Protein AF-A0A8K0UL29-F1 (afdb_monomer_lite)

Radius of gyration: 37.59 Å; chains: 1; bounding box: 96×76×133 Å

Foldseek 3Di:
DDDDDDDDDDDDDDDDDDDDDDDDDDDDDDDDDDDDDDDDDDDDDDVPVVVLVVLLLVLLQVLLVVLLVVLVVLLVVLLVLLVVLLVVLVVVLVVLVVVLVVLVVLVPPPVVVVVVVVVVVVVVVVVCVVVVHPDDPPDDPPPPDDRDVLSVLLNVLSVVLSVLSVVLSVLSVVLNVLSVVLSDDDDDRSLLSLLSNLVSVCVCVVVVSVVSSLCSVVSNVVSVVSNLVSVLSVCVVVPVVVSVVSVVVVVVVVVVVVCLVCVCVVDVPRPSPRVCVVCVVPCVPPPPPDPVPPVVPPPPDDPDDPDPCPSVNSSVDPPCSLVSLLVSCLVPVDLVSLLSVLSNLSPDQLVSLLVSLQSNLCSNLVHHDPDPVRCPVSLVSDDPSNSVSSVVSNCVSVVVVVVVVVVVVVD

Sequence (411 aa):
MNRLTDEEKVHIEYPISDEPTRKETADTDHSFPTSSTSAHNTHGHTNTSEDETFGASDGWAKMSSYLREYDEMRVRDTKEDIDTLLTFAGLFSAVLTAFVLVSYTSFQPDNSTLSVQLLYQISMQLGAMSSNETQQLLLPDLPVYDPPASAFRINGIWFASLTCSLVTASLGMLVKQWLRQYMAGEMISPKERCRVRHFRNQGIVRWRVFEVAAFLPMLLQIALILFFIGMLDFLRLADETMCWILSGIVAVYLLFFVTTMVSPLFSAQSPFKTPLFRSLPAVSRRLMGKIARSLYRHLLHVPHHEAPIEEAELRKRNDWDVEMIVAADATFMDPQFFDNIQLCMRDFDGARRVTCIHQLIEHRVGATLPSLHTAEFAFWRLSWTERRAAVSTLIDAIHTPLVAAIEGRRR

Organism: NCBI:txid1940300

pLDDT: mean 71.34, std 20.81, range [23.94, 97.94]

InterPro domains:
  IPR045338 Domain of unknown function DUF6535 [PF20153] (60-235)

Secondary structure (DSSP, 8-state):
----------------------------------------------THHHHHHHHHHHHHHHHHHHHHHHHHHHHHHHHHHHHHHHHHHHHHHHHHHHHHHHHHHTTS--HHHHHHHHHHHHHHHHHHHHTT----------------HHHHHHHHHHHHHHHHHHHHHHHHHHHHHHHHHHH---SS-HHHHHHHHHHHHHHHHHTTHHHHHHHHHHHHHHHHHHHHHHHHHHHHHH-HHHHHHHHHHHHHHHHHHHHHHHHHHH-TT-S---HHHHHHHHHTTTHHHHHHHHHHHHTT----------HHHHTT--SSHHHHHHHHHHHH--HHHHHHHHHHGGGS-HHHHHHHHHHHHHHHHTS--S-GGG-HHHHTTS-HHHHHHHHHHHHHHHHHHHHHHHHTT--

Structure (mmCIF, N/CA/C/O backbone):
data_AF-A0A8K0UL29-F1
#
_entry.id   AF-A0A8K0UL29-F1
#
loop_
_atom_site.group_PDB
_atom_site.id
_atom_site.type_symbol
_atom_site.label_atom_id
_atom_site.label_alt_id
_atom_site.label_comp_id
_atom_site.label_asym_id
_atom_site.label_entity_id
_atom_site.label_seq_id
_atom_site.pdbx_PDB_ins_code
_atom_site.Cartn_x
_atom_site.Cartn_y
_atom_site.Cartn_z
_atom_site.occupancy
_atom_site.B_iso_or_equiv
_atom_site.auth_seq_id
_atom_site.auth_comp_id
_atom_site.auth_asym_id
_atom_site.auth_atom_id
_atom_site.pdbx_PDB_model_num
ATOM 1 N N . MET A 1 1 ? -58.033 14.007 -24.531 1.00 38.09 1 MET A N 1
ATOM 2 C CA . MET A 1 1 ? -57.043 14.727 -23.695 1.00 38.09 1 MET A CA 1
ATOM 3 C C . MET A 1 1 ? -55.686 14.375 -24.287 1.00 38.09 1 MET A C 1
ATOM 5 O O . MET A 1 1 ? -55.303 13.229 -24.139 1.00 38.09 1 MET A O 1
ATOM 9 N N . ASN A 1 2 ? -55.054 15.153 -25.174 1.00 30.61 2 ASN A N 1
ATOM 10 C CA . ASN A 1 2 ? -55.028 16.607 -25.453 1.00 30.61 2 ASN A CA 1
ATOM 11 C C . ASN A 1 2 ? -54.179 17.450 -24.476 1.00 30.61 2 ASN A C 1
ATOM 13 O O . ASN A 1 2 ? -54.469 17.439 -23.283 1.00 30.61 2 ASN A O 1
ATOM 17 N N . ARG A 1 3 ? -53.280 18.269 -25.068 1.00 29.08 3 ARG A N 1
ATOM 18 C CA . ARG A 1 3 ? -52.185 19.118 -24.516 1.00 29.08 3 ARG A CA 1
ATOM 19 C C . ARG A 1 3 ? -50.856 18.357 -24.312 1.00 29.08 3 ARG A C 1
ATOM 21 O O . ARG A 1 3 ? -50.898 17.262 -23.768 1.00 29.08 3 ARG A O 1
ATOM 28 N N . LEU A 1 4 ? -49.728 18.743 -24.942 1.00 35.97 4 LEU A N 1
ATOM 29 C CA . LEU A 1 4 ? -48.983 20.037 -24.984 1.00 35.97 4 LEU A CA 1
ATOM 30 C C . LEU A 1 4 ? -48.284 20.306 -23.634 1.00 35.97 4 LEU A C 1
ATOM 32 O O . LEU A 1 4 ? -48.921 20.099 -22.605 1.00 35.97 4 LEU A O 1
ATOM 36 N N . THR A 1 5 ? -47.015 20.728 -23.574 1.00 35.38 5 THR A N 1
ATOM 37 C CA . THR A 1 5 ? -46.289 21.653 -24.481 1.00 35.38 5 THR A CA 1
ATOM 38 C C . THR A 1 5 ? -44.900 21.189 -24.958 1.00 35.38 5 THR A C 1
ATOM 40 O O . THR A 1 5 ? -44.326 20.236 -24.437 1.00 35.38 5 THR A O 1
ATOM 43 N N . ASP A 1 6 ? -44.410 21.905 -25.972 1.00 31.03 6 ASP A N 1
ATOM 44 C CA . ASP A 1 6 ? -43.118 22.634 -26.085 1.00 31.03 6 ASP A CA 1
ATOM 45 C C . ASP A 1 6 ? -42.201 22.636 -24.831 1.00 31.03 6 ASP A C 1
ATOM 47 O O . ASP A 1 6 ? -42.684 22.533 -23.702 1.00 31.03 6 ASP A O 1
ATOM 51 N N . GLU A 1 7 ? -40.875 22.800 -24.921 1.00 30.95 7 GLU A N 1
ATOM 52 C CA . GLU A 1 7 ? -39.992 23.297 -26.011 1.00 30.95 7 GLU A CA 1
ATOM 53 C C . GLU A 1 7 ? -38.711 22.388 -26.068 1.00 30.95 7 GLU A C 1
ATOM 55 O O . GLU A 1 7 ? -38.750 21.297 -25.502 1.00 30.95 7 GLU A O 1
ATOM 60 N N . GLU A 1 8 ? -37.551 22.604 -26.711 1.00 31.36 8 GLU A N 1
ATOM 61 C CA . GLU A 1 8 ? -36.873 23.726 -27.400 1.00 31.36 8 GLU A CA 1
ATOM 62 C C . GLU A 1 8 ? -35.890 23.161 -28.481 1.00 31.36 8 GLU A C 1
ATOM 64 O O . GLU A 1 8 ? -36.014 21.992 -28.862 1.00 31.36 8 GLU A O 1
ATOM 69 N N . LYS A 1 9 ? -34.919 23.935 -29.014 1.00 31.91 9 LYS A N 1
ATOM 70 C CA . LYS A 1 9 ? -33.909 23.472 -29.994 1.00 31.91 9 LYS A CA 1
ATOM 71 C C . LYS A 1 9 ? -32.622 24.339 -30.015 1.00 31.91 9 LYS A C 1
ATOM 73 O O . LYS A 1 9 ? -32.481 25.232 -30.851 1.00 31.91 9 LYS A O 1
ATOM 78 N N . VAL A 1 10 ? -31.625 23.999 -29.191 1.00 31.34 10 VAL A N 1
ATOM 79 C CA . VAL A 1 10 ? -30.348 24.740 -29.119 1.00 31.34 10 VAL A CA 1
ATOM 80 C C . VAL A 1 10 ? -29.411 24.411 -30.293 1.00 31.34 10 VAL A C 1
ATOM 82 O O . VAL A 1 10 ? -28.854 23.316 -30.381 1.00 31.34 10 VAL A O 1
ATOM 85 N N . HIS A 1 11 ? -29.182 25.392 -31.170 1.00 26.42 11 HIS A N 1
ATOM 86 C CA . HIS A 1 11 ? -27.995 25.447 -32.031 1.00 26.42 11 HIS A CA 1
ATOM 87 C C . HIS A 1 11 ? -26.778 25.911 -31.214 1.00 26.42 11 HIS A C 1
ATOM 89 O O . HIS A 1 11 ? -26.900 26.815 -30.391 1.00 26.42 11 HIS A O 1
ATOM 95 N N . ILE A 1 12 ? -25.592 25.365 -31.500 1.00 30.22 12 ILE A N 1
ATOM 96 C CA . ILE A 1 12 ? -24.313 25.996 -31.143 1.00 30.22 12 ILE A CA 1
ATOM 97 C C . ILE A 1 12 ? -23.518 26.199 -32.433 1.00 30.22 12 ILE A C 1
ATOM 99 O O . ILE A 1 12 ? -23.445 25.312 -33.285 1.00 30.22 12 ILE A O 1
ATOM 103 N N . GLU A 1 13 ? -22.983 27.403 -32.583 1.00 27.45 13 GLU A N 1
ATOM 104 C CA . GLU A 1 13 ? -22.416 27.952 -33.809 1.00 27.45 13 GLU A CA 1
ATOM 105 C C . GLU A 1 13 ? -20.901 28.149 -33.640 1.00 27.45 13 GLU A C 1
ATOM 107 O O . GLU A 1 13 ? -20.446 28.615 -32.595 1.00 27.45 13 GLU A O 1
ATOM 112 N N . TYR A 1 14 ? -20.115 27.775 -34.653 1.00 29.20 14 TYR A N 1
ATOM 113 C CA . TYR A 1 14 ? -18.656 27.934 -34.660 1.00 29.20 14 TYR A CA 1
ATOM 114 C C . TYR A 1 14 ? -18.252 29.108 -35.567 1.00 29.20 14 TYR A C 1
ATOM 116 O O . TYR A 1 14 ? -18.298 28.953 -36.790 1.00 29.20 14 TYR A O 1
ATOM 124 N N . PRO A 1 15 ? -17.799 30.250 -35.020 1.00 30.61 15 PRO A N 1
ATOM 125 C CA . PRO A 1 15 ? -17.112 31.272 -35.800 1.00 30.61 15 PRO A CA 1
ATOM 126 C C . PRO A 1 15 ? -15.627 30.915 -35.977 1.00 30.61 15 PRO A C 1
ATOM 128 O O . PRO A 1 15 ? -14.959 30.464 -35.045 1.00 30.61 15 PRO A O 1
ATOM 131 N N . ILE A 1 16 ? -15.099 31.145 -37.180 1.00 28.84 16 ILE A N 1
ATOM 132 C CA . ILE A 1 16 ? -13.684 30.972 -37.534 1.00 28.84 16 ILE A CA 1
ATOM 133 C C . ILE A 1 16 ? -13.072 32.358 -37.772 1.00 28.84 16 ILE A C 1
ATOM 135 O O . ILE A 1 16 ? -13.644 33.128 -38.530 1.00 28.84 16 ILE A O 1
ATOM 139 N N . SER A 1 17 ? -11.915 32.605 -37.141 1.00 29.39 17 SER A N 1
ATOM 140 C CA . SER A 1 17 ? -10.912 33.666 -37.386 1.00 29.39 17 SER A CA 1
ATOM 141 C C . SER A 1 17 ? -11.361 35.111 -37.657 1.00 29.39 17 SER A C 1
ATOM 143 O O . SER A 1 17 ? -12.030 35.382 -38.644 1.00 29.39 17 SER A O 1
ATOM 145 N N . ASP A 1 18 ? -10.745 36.053 -36.941 1.00 27.36 18 ASP A N 1
ATOM 146 C CA . ASP A 1 18 ? -10.295 37.308 -37.555 1.00 27.36 18 ASP A CA 1
ATOM 147 C C . ASP A 1 18 ? -9.015 37.813 -36.865 1.00 27.36 18 ASP A C 1
ATOM 149 O O . ASP A 1 18 ? -8.908 37.813 -35.638 1.00 27.36 18 ASP A O 1
ATOM 153 N N . GLU A 1 19 ? -8.046 38.252 -37.667 1.00 29.47 19 GLU A N 1
ATOM 154 C CA . GLU A 1 19 ? -6.902 39.079 -37.263 1.00 29.47 19 GLU A CA 1
ATOM 155 C C . GLU A 1 19 ? -6.972 40.339 -38.133 1.00 29.47 19 GLU A C 1
ATOM 157 O O . GLU A 1 19 ? -7.224 40.217 -39.335 1.00 29.47 19 GLU A O 1
ATOM 162 N N . PRO A 1 20 ? -6.791 41.554 -37.581 1.00 35.69 20 PRO A N 1
ATOM 163 C CA . PRO A 1 20 ? -5.548 42.248 -37.946 1.00 35.69 20 PRO A CA 1
ATOM 164 C C . PRO A 1 20 ? -5.034 43.296 -36.933 1.00 35.69 20 PRO A C 1
ATOM 166 O O . PRO A 1 20 ? -5.792 43.887 -36.163 1.00 35.69 20 PRO A O 1
ATOM 169 N N . THR A 1 21 ? -3.765 43.689 -37.111 1.00 26.48 21 THR A N 1
ATOM 170 C CA . THR A 1 21 ? -3.303 45.101 -37.285 1.00 26.48 21 THR A CA 1
ATOM 171 C C . THR A 1 21 ? -2.043 45.472 -36.482 1.00 26.48 21 THR A C 1
ATOM 173 O O . THR A 1 21 ? -2.100 46.045 -35.396 1.00 26.48 21 THR A O 1
ATOM 176 N N . ARG A 1 22 ? -0.885 45.246 -37.118 1.00 23.94 22 ARG A N 1
ATOM 177 C CA . ARG A 1 22 ? 0.170 46.250 -37.399 1.00 23.94 22 ARG A CA 1
ATOM 178 C C . ARG A 1 22 ? 0.306 47.443 -36.428 1.00 23.94 22 ARG A C 1
ATOM 180 O O . ARG A 1 22 ? -0.516 48.357 -36.423 1.00 23.94 22 ARG A O 1
ATOM 187 N N . LYS A 1 23 ? 1.481 47.554 -35.797 1.00 27.70 23 LYS A N 1
ATOM 188 C CA . LYS A 1 23 ? 2.099 48.846 -35.441 1.00 27.70 23 LYS A CA 1
ATOM 189 C C . LYS A 1 23 ? 3.534 48.901 -35.956 1.00 27.70 23 LYS A C 1
ATOM 191 O O . LYS A 1 23 ? 4.236 47.897 -35.936 1.00 27.70 23 LYS A O 1
ATOM 196 N N . GLU A 1 24 ? 3.937 50.074 -36.424 1.00 25.44 24 GLU A N 1
ATOM 197 C CA . GLU A 1 24 ? 5.253 50.352 -37.002 1.00 25.44 24 GLU A CA 1
ATOM 198 C C . GLU A 1 24 ? 6.103 51.153 -36.013 1.00 25.44 24 GLU A C 1
ATOM 200 O O . GLU A 1 24 ? 5.600 52.109 -35.422 1.00 25.44 24 GLU A O 1
ATOM 205 N N . THR A 1 25 ? 7.393 50.828 -35.895 1.00 29.38 25 THR A N 1
ATOM 206 C CA . THR A 1 25 ? 8.417 51.737 -35.349 1.00 29.38 25 THR A CA 1
ATOM 207 C C . THR A 1 25 ? 9.773 51.485 -36.013 1.00 29.38 25 THR A C 1
ATOM 209 O O . THR A 1 25 ? 10.379 50.446 -35.778 1.00 29.38 25 THR A O 1
ATOM 212 N N . ALA A 1 26 ? 10.180 52.463 -36.827 1.00 28.55 26 ALA A N 1
ATOM 213 C CA . ALA A 1 26 ? 11.513 52.833 -37.324 1.00 28.55 26 ALA A CA 1
ATOM 214 C C . ALA A 1 26 ? 12.732 51.893 -37.133 1.00 28.55 26 ALA A C 1
ATOM 216 O O . ALA A 1 26 ? 13.138 51.579 -36.018 1.00 28.55 26 ALA A O 1
ATOM 217 N N . ASP A 1 27 ? 13.378 51.607 -38.266 1.00 26.38 27 ASP A N 1
ATOM 218 C CA . ASP A 1 27 ? 14.803 51.810 -38.580 1.00 26.38 27 ASP A CA 1
ATOM 219 C C . ASP A 1 27 ? 15.886 51.625 -37.496 1.00 26.38 27 ASP A C 1
ATOM 221 O O . ASP A 1 27 ? 16.014 52.397 -36.547 1.00 26.38 27 ASP A O 1
ATOM 225 N N . THR A 1 28 ? 16.863 50.769 -37.812 1.00 30.16 28 THR A N 1
ATOM 226 C CA . THR A 1 28 ? 18.250 51.231 -38.031 1.00 30.16 28 THR A CA 1
ATOM 227 C C . THR A 1 28 ? 18.911 50.333 -39.086 1.00 30.16 28 THR A C 1
ATOM 229 O O . THR A 1 28 ? 18.806 49.110 -39.011 1.00 30.16 28 THR A O 1
ATOM 232 N N . ASP A 1 29 ? 19.579 50.932 -40.074 1.00 25.14 29 ASP A N 1
ATOM 233 C CA . ASP A 1 29 ? 20.336 50.225 -41.117 1.00 25.14 29 ASP A CA 1
ATOM 234 C C . ASP A 1 29 ? 21.502 49.386 -40.568 1.00 25.14 29 ASP A C 1
ATOM 236 O O . ASP A 1 29 ? 22.160 49.802 -39.619 1.00 25.14 29 ASP A O 1
ATOM 240 N N . HIS A 1 30 ? 21.854 48.295 -41.269 1.00 30.27 30 HIS A N 1
ATOM 241 C CA . HIS A 1 30 ? 23.261 47.969 -41.572 1.00 30.27 30 HIS A CA 1
ATOM 242 C C . HIS A 1 30 ? 23.426 46.942 -42.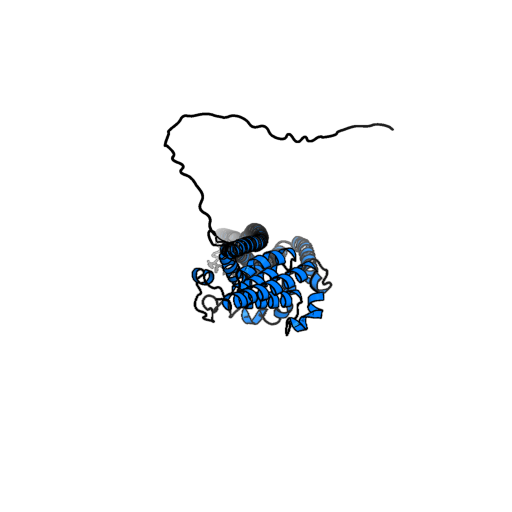717 1.00 30.27 30 HIS A C 1
ATOM 244 O O . HIS A 1 30 ? 23.607 45.746 -42.513 1.00 30.27 30 HIS A O 1
ATOM 250 N N . SER A 1 31 ? 23.425 47.464 -43.948 1.00 27.19 31 SER A N 1
ATOM 251 C CA . SER A 1 31 ? 24.350 47.103 -45.044 1.00 27.19 31 SER A CA 1
ATOM 252 C C . SER A 1 31 ? 24.784 45.630 -45.251 1.00 27.19 31 SER A C 1
ATOM 254 O O . SER A 1 31 ? 25.765 45.157 -44.678 1.00 27.19 31 SER A O 1
ATOM 256 N N . PHE A 1 32 ? 24.139 45.002 -46.243 1.00 25.30 32 PHE A N 1
ATOM 257 C CA . PHE A 1 32 ? 24.670 44.055 -47.248 1.00 25.30 32 PHE A CA 1
ATOM 258 C C . PHE A 1 32 ? 26.194 44.151 -47.559 1.00 25.30 32 PHE A C 1
ATOM 260 O O . PHE A 1 32 ? 26.755 45.247 -47.505 1.00 25.30 32 PHE A O 1
ATOM 267 N N . PRO A 1 33 ? 26.861 43.042 -47.976 1.00 31.39 33 PRO A N 1
ATOM 268 C CA . PRO A 1 33 ? 26.770 42.616 -49.384 1.00 31.39 33 PRO A CA 1
ATOM 269 C C . PRO A 1 33 ? 26.619 41.106 -49.653 1.00 31.39 33 PRO A C 1
ATOM 271 O O . PRO A 1 33 ? 27.334 40.260 -49.121 1.00 31.39 33 PRO A O 1
ATOM 274 N N . THR A 1 34 ? 25.763 40.788 -50.625 1.00 30.64 34 THR A N 1
ATOM 275 C CA . THR A 1 34 ? 25.812 39.538 -51.398 1.00 30.64 34 THR A CA 1
ATOM 276 C C . THR A 1 34 ? 26.981 39.544 -52.387 1.00 30.64 34 THR A C 1
ATOM 278 O O . THR A 1 34 ? 27.204 40.545 -53.066 1.00 30.64 34 THR A O 1
ATOM 281 N N . SER A 1 35 ? 27.634 38.399 -52.585 1.00 26.91 35 SER A N 1
ATOM 282 C CA . SER A 1 35 ? 28.403 38.096 -53.804 1.00 26.91 35 SER A CA 1
ATOM 283 C C . SER A 1 35 ? 28.100 36.663 -54.265 1.00 26.91 35 SER A C 1
ATOM 285 O O . SER A 1 35 ? 27.475 35.900 -53.528 1.00 26.91 35 SER A O 1
ATOM 287 N N . SER A 1 36 ? 28.401 36.335 -55.522 1.00 27.72 36 SER A N 1
ATOM 288 C CA . SER A 1 36 ? 27.667 35.311 -56.279 1.00 27.72 36 SER A CA 1
ATOM 289 C C . SER A 1 36 ? 28.553 34.277 -56.988 1.00 27.72 36 SER A C 1
ATOM 291 O O . SER A 1 36 ? 29.761 34.448 -57.112 1.00 27.72 36 SER A O 1
ATOM 293 N N . THR A 1 37 ? 27.881 33.284 -57.587 1.00 26.67 37 THR A N 1
ATOM 294 C CA . THR A 1 37 ? 28.348 32.457 -58.723 1.00 26.67 37 THR A CA 1
ATOM 295 C C . THR A 1 37 ? 29.076 31.145 -58.396 1.00 26.67 37 THR A C 1
ATOM 297 O O . THR A 1 37 ? 30.290 31.084 -58.266 1.00 26.67 37 THR A O 1
ATOM 300 N N . SER A 1 38 ? 28.281 30.068 -58.395 1.00 30.58 38 SER A N 1
ATOM 301 C CA . SER A 1 38 ? 28.526 28.782 -59.079 1.00 30.58 38 SER A CA 1
ATOM 302 C C . SER A 1 38 ? 29.975 28.318 -59.322 1.00 30.58 38 SER A C 1
ATOM 304 O O . SER A 1 38 ? 30.643 28.791 -60.241 1.00 30.58 38 SER A O 1
ATOM 306 N N . ALA A 1 39 ? 30.333 27.195 -58.694 1.00 27.38 39 ALA A N 1
ATOM 307 C CA . ALA A 1 39 ? 31.271 26.219 -59.251 1.00 27.38 39 ALA A CA 1
ATOM 308 C C . ALA A 1 39 ? 30.680 24.800 -59.140 1.00 27.38 39 ALA A C 1
ATOM 310 O O . ALA A 1 39 ? 29.988 24.485 -58.173 1.00 27.38 39 ALA A O 1
ATOM 311 N N . HIS A 1 40 ? 30.948 23.949 -60.135 1.00 32.31 40 HIS A N 1
ATOM 312 C CA . HIS A 1 40 ? 30.578 22.528 -60.118 1.00 32.31 40 HIS A CA 1
ATOM 313 C C . HIS A 1 40 ? 31.198 21.810 -58.911 1.00 32.31 40 HIS A C 1
ATOM 315 O O . HIS A 1 40 ? 32.374 22.019 -58.619 1.00 32.31 40 HIS A O 1
ATOM 321 N N . ASN A 1 41 ? 30.475 20.856 -58.316 1.00 30.89 41 ASN A N 1
ATOM 322 C CA . ASN A 1 41 ? 31.130 19.723 -57.668 1.00 30.89 41 ASN A CA 1
ATOM 323 C C . ASN A 1 41 ? 30.336 18.414 -57.788 1.00 30.89 41 ASN A C 1
ATOM 325 O O . ASN A 1 41 ? 29.120 18.404 -57.971 1.00 30.89 41 ASN A O 1
ATOM 329 N N . THR A 1 42 ? 31.093 17.321 -57.792 1.00 30.08 42 THR A N 1
ATOM 330 C CA . THR A 1 42 ? 30.710 15.954 -58.183 1.00 30.08 42 THR A CA 1
ATOM 331 C C . THR A 1 42 ? 29.8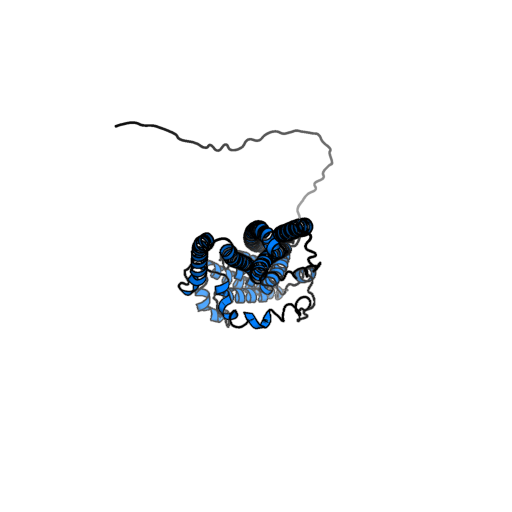67 15.195 -57.146 1.00 30.08 42 THR A C 1
ATOM 333 O O . THR A 1 42 ? 29.736 15.613 -56.001 1.00 30.08 42 THR A O 1
ATOM 336 N N . HIS A 1 43 ? 29.317 14.040 -57.547 1.00 31.94 43 HIS A N 1
ATOM 337 C CA . HIS A 1 43 ? 28.652 13.081 -56.651 1.00 31.94 43 HIS A CA 1
ATOM 338 C C . HIS A 1 43 ? 29.536 12.626 -55.469 1.00 31.94 43 HIS A C 1
ATOM 340 O O . HIS A 1 43 ? 30.732 12.409 -55.661 1.00 31.94 43 HIS A O 1
ATOM 346 N N . GLY A 1 44 ? 28.907 12.265 -54.339 1.00 35.03 44 GLY A N 1
ATOM 347 C CA . GLY A 1 44 ? 29.366 11.116 -53.540 1.00 35.03 44 GLY A CA 1
ATOM 348 C C . GLY A 1 44 ? 29.216 11.190 -52.012 1.00 35.03 44 GLY A C 1
ATOM 349 O O . GLY A 1 44 ? 30.049 11.789 -51.351 1.00 35.03 44 GLY A O 1
ATOM 350 N N . HIS A 1 45 ? 28.245 10.439 -51.473 1.00 39.38 45 HIS A N 1
ATOM 351 C CA . HIS A 1 45 ? 28.228 9.839 -50.121 1.00 39.38 45 HIS A CA 1
ATOM 352 C C . HIS A 1 45 ? 28.534 10.724 -48.882 1.00 39.38 45 HIS A C 1
ATOM 354 O O . HIS A 1 45 ? 29.651 10.696 -48.369 1.00 39.38 45 HIS A O 1
ATOM 360 N N . THR A 1 46 ? 27.495 11.318 -48.273 1.00 37.31 46 THR A N 1
ATOM 361 C CA . THR A 1 46 ? 27.455 11.598 -46.810 1.00 37.31 46 THR A CA 1
ATOM 362 C C . THR A 1 46 ? 26.064 11.447 -46.176 1.00 37.31 46 THR A C 1
ATOM 364 O O . THR A 1 46 ? 25.971 10.923 -45.072 1.00 37.31 46 THR A O 1
ATOM 367 N N . ASN A 1 47 ? 24.984 11.857 -46.854 1.00 42.88 47 ASN A N 1
ATOM 368 C CA . ASN A 1 47 ? 23.654 12.069 -46.247 1.00 42.88 47 ASN A CA 1
ATOM 369 C C . ASN A 1 47 ? 23.081 10.886 -45.431 1.00 42.88 47 ASN A C 1
ATOM 371 O O . ASN A 1 47 ? 22.378 11.106 -44.447 1.00 42.88 47 ASN A O 1
ATOM 375 N N . THR A 1 48 ? 23.383 9.636 -45.799 1.00 49.91 48 THR A N 1
ATOM 376 C CA . THR A 1 48 ? 22.761 8.435 -45.209 1.00 49.91 48 THR A CA 1
ATOM 377 C C . THR A 1 48 ? 22.940 8.322 -43.690 1.00 49.91 48 THR A C 1
ATOM 379 O O . THR A 1 48 ? 22.052 7.818 -43.007 1.00 49.91 48 THR A O 1
ATOM 382 N N . SER A 1 49 ? 24.065 8.792 -43.138 1.00 50.53 49 SER A N 1
ATOM 383 C CA . SER A 1 49 ? 24.324 8.727 -41.690 1.00 50.53 49 SER A CA 1
ATOM 384 C C . SER A 1 49 ? 23.555 9.773 -40.878 1.00 50.53 49 SER A C 1
ATOM 386 O O . SER A 1 49 ? 23.292 9.555 -39.694 1.00 50.53 49 SER A O 1
ATOM 388 N N . GLU A 1 50 ? 23.181 10.897 -41.488 1.00 52.69 50 GLU A N 1
ATOM 389 C CA . GLU A 1 50 ? 22.424 11.960 -40.817 1.00 52.69 50 GLU A CA 1
ATOM 390 C C . GLU A 1 50 ? 20.932 11.591 -40.756 1.00 52.69 50 GLU A C 1
ATOM 392 O O . GLU A 1 50 ? 20.325 11.677 -39.689 1.00 52.69 50 GLU A O 1
ATOM 397 N N . ASP A 1 51 ? 20.377 11.032 -41.838 1.00 57.28 51 ASP A N 1
ATOM 398 C CA . ASP A 1 51 ? 19.004 10.504 -41.862 1.00 57.28 51 ASP A CA 1
ATOM 399 C C . ASP A 1 51 ? 18.806 9.306 -40.903 1.00 57.28 51 ASP A C 1
ATOM 401 O O . ASP A 1 51 ? 17.785 9.217 -40.211 1.00 57.28 51 ASP A O 1
ATOM 405 N N . GLU A 1 52 ? 19.774 8.379 -40.814 1.00 58.34 52 GLU A N 1
ATOM 406 C CA . GLU A 1 52 ? 19.686 7.243 -39.879 1.00 58.34 52 GLU A CA 1
ATOM 407 C C . GLU A 1 52 ? 19.735 7.689 -38.407 1.00 58.34 52 GLU A C 1
ATOM 409 O O . GLU A 1 52 ? 18.934 7.205 -37.600 1.00 58.34 52 GLU A O 1
ATOM 414 N N . THR A 1 53 ? 20.617 8.632 -38.054 1.00 60.00 53 THR A N 1
ATOM 415 C CA . THR A 1 53 ? 20.755 9.122 -36.668 1.00 60.00 53 THR A CA 1
ATOM 416 C C . THR A 1 53 ? 19.612 10.047 -36.246 1.00 60.00 53 THR A C 1
ATOM 418 O O . THR A 1 53 ? 19.150 9.960 -35.105 1.00 60.00 53 THR A O 1
ATOM 421 N N . PHE A 1 54 ? 19.076 10.866 -37.159 1.00 60.16 54 PHE A N 1
ATOM 422 C CA . PHE A 1 54 ? 17.865 11.652 -36.910 1.00 60.16 54 PHE A CA 1
ATOM 423 C C . PHE A 1 54 ? 16.661 10.742 -36.616 1.00 60.16 54 PHE A C 1
ATOM 425 O O . PHE A 1 54 ? 15.981 10.918 -35.602 1.00 60.16 54 PHE A O 1
ATOM 432 N N . GLY A 1 55 ? 16.450 9.708 -37.442 1.00 67.38 55 GLY A N 1
ATOM 433 C CA . GLY A 1 55 ? 15.378 8.729 -37.238 1.00 67.38 55 GLY A CA 1
ATOM 434 C C . GLY A 1 55 ? 15.510 7.940 -35.930 1.00 67.38 55 GLY A C 1
ATOM 435 O O . GLY A 1 55 ? 14.507 7.697 -35.260 1.00 67.38 55 GLY A O 1
ATOM 436 N N . ALA A 1 56 ? 16.730 7.579 -35.521 1.00 66.31 56 ALA A N 1
ATOM 437 C CA . ALA A 1 56 ? 16.958 6.909 -34.240 1.00 66.31 56 ALA A CA 1
ATOM 438 C C . ALA A 1 56 ? 16.632 7.815 -33.039 1.00 66.31 56 ALA A C 1
ATOM 440 O O . ALA A 1 56 ? 15.975 7.376 -32.093 1.00 66.31 56 ALA A O 1
ATOM 441 N N . SER A 1 57 ? 17.035 9.090 -33.092 1.00 76.19 57 SER A N 1
ATOM 442 C CA . SER A 1 57 ? 16.750 10.092 -32.054 1.00 76.19 57 SER A CA 1
ATOM 443 C C . SER A 1 57 ? 15.243 10.289 -31.827 1.00 76.19 57 SER A C 1
ATOM 445 O O . SER A 1 57 ? 14.782 10.293 -30.682 1.00 76.19 57 SER A O 1
ATOM 447 N N . ASP A 1 58 ? 14.462 10.362 -32.910 1.00 82.25 58 ASP A N 1
ATOM 448 C CA . ASP A 1 58 ? 12.993 10.408 -32.884 1.00 82.25 58 ASP A CA 1
ATOM 449 C C . ASP A 1 58 ? 12.373 9.128 -32.284 1.00 82.25 58 ASP A C 1
ATOM 451 O O . ASP A 1 58 ? 11.480 9.206 -31.435 1.00 82.25 58 ASP A O 1
ATOM 455 N N . GLY A 1 59 ? 12.909 7.949 -32.621 1.00 83.12 59 GLY A N 1
ATOM 456 C CA . GLY A 1 59 ? 12.538 6.679 -31.986 1.00 83.12 59 GLY A CA 1
ATOM 457 C C . GLY A 1 59 ? 12.717 6.700 -30.465 1.00 83.12 59 GLY A C 1
ATOM 458 O O . GLY A 1 59 ? 11.773 6.431 -29.715 1.00 83.12 59 GLY A O 1
ATOM 459 N N . TRP A 1 60 ? 13.904 7.094 -29.986 1.00 84.75 60 TRP A N 1
ATOM 460 C CA . TRP A 1 60 ? 14.172 7.218 -28.548 1.00 84.75 60 TRP A CA 1
ATOM 461 C C . TRP A 1 60 ? 13.298 8.284 -27.879 1.00 84.75 60 TRP A C 1
ATOM 463 O O . TRP A 1 60 ? 12.895 8.098 -26.730 1.00 84.75 60 TRP A O 1
ATOM 473 N N . ALA A 1 61 ? 12.976 9.382 -28.573 1.00 86.19 61 ALA A N 1
ATOM 474 C CA . ALA A 1 61 ? 12.052 10.403 -28.084 1.00 86.19 61 ALA A CA 1
ATOM 475 C C . ALA A 1 61 ? 10.656 9.817 -27.835 1.00 86.19 61 ALA A C 1
ATOM 477 O O . ALA A 1 61 ? 10.184 9.864 -26.694 1.00 86.19 61 ALA A O 1
ATOM 478 N N . LYS A 1 62 ? 10.056 9.188 -28.853 1.00 85.81 62 LYS A N 1
ATOM 479 C CA . LYS A 1 62 ? 8.728 8.555 -28.786 1.00 85.81 62 LYS A CA 1
ATOM 480 C C . LYS A 1 62 ? 8.672 7.433 -27.755 1.00 85.81 62 LYS A C 1
ATOM 482 O O . LYS A 1 62 ? 7.756 7.390 -26.936 1.00 85.81 62 LYS A O 1
ATOM 487 N N . MET A 1 63 ? 9.678 6.558 -27.721 1.00 85.00 63 MET A N 1
ATOM 488 C CA . MET A 1 63 ? 9.737 5.515 -26.699 1.00 85.00 63 MET A CA 1
ATOM 489 C C . MET A 1 63 ? 9.838 6.121 -25.289 1.00 85.00 63 MET A C 1
ATOM 491 O O . MET A 1 63 ? 9.149 5.659 -24.379 1.00 85.00 63 MET A O 1
ATOM 495 N N . SER A 1 64 ? 10.621 7.191 -25.097 1.00 87.44 64 SER A N 1
ATOM 496 C CA . SER A 1 64 ? 10.723 7.855 -23.791 1.00 87.44 64 SER A CA 1
ATOM 497 C C . SER A 1 64 ? 9.402 8.479 -23.321 1.00 87.44 64 SER A C 1
ATOM 499 O O . SER A 1 64 ? 9.124 8.431 -22.123 1.00 87.44 64 SER A O 1
ATOM 501 N N . SER A 1 65 ? 8.567 9.008 -24.229 1.00 87.75 65 SER A N 1
ATOM 502 C CA . SER A 1 65 ? 7.256 9.564 -23.869 1.00 87.75 65 SER A CA 1
ATOM 503 C C . SER A 1 65 ? 6.237 8.477 -23.527 1.00 87.75 65 SER A C 1
ATOM 505 O O . SER A 1 65 ? 5.625 8.572 -22.468 1.00 87.75 65 SER A O 1
ATOM 507 N N . TYR A 1 66 ? 6.122 7.403 -24.322 1.00 86.25 66 TYR A N 1
ATOM 508 C CA . TYR A 1 66 ? 5.230 6.275 -23.997 1.00 86.25 66 TYR A CA 1
ATOM 509 C C . TYR A 1 66 ? 5.568 5.640 -22.639 1.00 86.25 66 TYR A C 1
ATOM 511 O O . TYR A 1 66 ? 4.690 5.436 -21.799 1.00 86.25 66 TYR A O 1
ATOM 519 N N . LEU A 1 67 ? 6.855 5.365 -22.384 1.00 86.81 67 LEU A N 1
ATOM 520 C CA . LEU A 1 67 ? 7.304 4.792 -21.109 1.00 86.81 67 LEU A CA 1
ATOM 521 C C . LEU A 1 67 ? 7.011 5.732 -19.925 1.00 86.81 67 LEU A C 1
ATOM 523 O O . LEU A 1 67 ? 6.636 5.256 -18.853 1.00 86.81 67 LEU A O 1
ATOM 527 N N . ARG A 1 68 ? 7.150 7.052 -20.124 1.00 88.50 68 ARG A N 1
ATOM 528 C CA . ARG A 1 68 ? 6.851 8.076 -19.114 1.00 88.50 68 ARG A CA 1
ATOM 529 C C . ARG A 1 68 ? 5.355 8.201 -18.834 1.00 88.50 68 ARG A C 1
ATOM 531 O O . ARG A 1 68 ? 4.988 8.263 -17.668 1.00 88.50 68 ARG A O 1
ATOM 538 N N . GLU A 1 69 ? 4.505 8.223 -19.855 1.00 89.50 69 GLU A N 1
ATOM 539 C CA . GLU A 1 69 ? 3.048 8.337 -19.703 1.00 89.50 69 GLU A CA 1
ATOM 540 C C . GLU A 1 69 ? 2.471 7.152 -18.914 1.00 89.50 69 GLU A C 1
ATOM 542 O O . GLU A 1 69 ? 1.702 7.339 -17.970 1.00 89.50 69 GLU A O 1
ATOM 547 N N . TYR A 1 70 ? 2.921 5.935 -19.229 1.00 87.88 70 TYR A N 1
ATOM 548 C CA . TYR A 1 70 ? 2.556 4.720 -18.498 1.00 87.88 70 TYR A CA 1
ATOM 549 C C . TYR A 1 70 ? 3.012 4.742 -17.032 1.00 87.88 70 TYR A C 1
ATOM 551 O O . TYR A 1 70 ? 2.255 4.370 -16.132 1.00 87.88 70 TYR A O 1
ATOM 559 N N . ASP A 1 71 ? 4.242 5.195 -16.775 1.00 90.38 71 ASP A N 1
ATOM 560 C CA . ASP A 1 71 ? 4.737 5.384 -15.411 1.00 90.38 71 ASP A CA 1
ATOM 561 C C . ASP A 1 71 ? 3.912 6.434 -14.660 1.00 90.38 71 ASP A C 1
ATOM 563 O O . ASP A 1 71 ? 3.566 6.228 -13.498 1.00 90.38 71 ASP A O 1
ATOM 567 N N . GLU A 1 72 ? 3.572 7.541 -15.321 1.00 91.75 72 GLU A N 1
ATOM 568 C CA . GLU A 1 72 ? 2.851 8.666 -14.734 1.00 91.75 72 GLU A CA 1
ATOM 569 C C . GLU A 1 72 ? 1.406 8.318 -14.392 1.00 91.75 72 GLU A C 1
ATOM 571 O O . GLU A 1 72 ? 0.976 8.618 -13.280 1.00 91.75 72 GLU A O 1
ATOM 576 N N . MET A 1 73 ? 0.712 7.592 -15.274 1.00 92.00 73 MET A N 1
ATOM 577 C CA . MET A 1 73 ? -0.589 6.976 -15.005 1.00 92.00 73 MET A CA 1
ATOM 578 C C . MET A 1 73 ? -0.519 6.117 -13.736 1.00 92.00 73 MET A C 1
ATOM 580 O O . MET A 1 73 ? -1.110 6.460 -12.717 1.00 92.00 73 MET A O 1
ATOM 584 N N . ARG A 1 74 ? 0.318 5.072 -13.728 1.00 90.00 74 ARG A N 1
ATOM 585 C CA . ARG A 1 74 ? 0.432 4.148 -12.585 1.00 90.00 74 ARG A CA 1
ATOM 586 C C . ARG A 1 74 ? 0.805 4.841 -11.278 1.00 90.00 74 ARG A C 1
ATOM 588 O O . ARG A 1 74 ? 0.344 4.447 -10.207 1.00 90.00 74 ARG A O 1
ATOM 595 N N . VAL A 1 75 ? 1.686 5.836 -11.350 1.00 94.12 75 VAL A N 1
ATOM 596 C CA . VAL A 1 75 ? 2.144 6.605 -10.192 1.00 94.12 75 VAL A CA 1
ATOM 597 C C . VAL A 1 75 ? 1.069 7.569 -9.691 1.00 94.12 75 VAL A C 1
ATOM 599 O O . VAL A 1 75 ? 0.984 7.761 -8.479 1.00 94.12 75 VAL A O 1
ATOM 602 N N . ARG A 1 76 ? 0.267 8.173 -10.574 1.00 94.81 76 ARG A N 1
ATOM 603 C CA . ARG A 1 76 ? -0.893 8.996 -10.210 1.00 94.81 76 ARG A CA 1
ATOM 604 C C . ARG A 1 76 ? -1.947 8.139 -9.523 1.00 94.81 76 ARG A C 1
ATOM 606 O O . ARG A 1 76 ? -2.253 8.408 -8.368 1.00 94.81 76 ARG A O 1
ATOM 613 N N . ASP A 1 77 ? -2.395 7.072 -10.174 1.00 92.69 77 ASP A N 1
ATOM 614 C CA . ASP A 1 77 ? -3.473 6.216 -9.675 1.00 92.69 77 ASP A CA 1
ATOM 615 C C . ASP A 1 77 ? -3.105 5.651 -8.277 1.00 92.69 77 ASP A C 1
ATOM 617 O O . ASP A 1 77 ? -3.863 5.774 -7.316 1.00 92.69 77 ASP A O 1
ATOM 621 N N . THR A 1 78 ? -1.856 5.187 -8.097 1.00 93.44 78 THR A N 1
ATOM 622 C CA . THR A 1 78 ? -1.343 4.729 -6.784 1.00 93.44 78 THR A CA 1
ATOM 623 C C . THR A 1 78 ? -1.246 5.858 -5.738 1.00 93.44 78 THR A C 1
ATOM 625 O O . THR A 1 78 ? -1.333 5.596 -4.539 1.00 93.44 78 THR A O 1
ATOM 628 N N . LYS A 1 79 ? -1.028 7.119 -6.139 1.00 95.12 79 LYS A N 1
ATOM 629 C CA . LYS A 1 79 ? -1.026 8.269 -5.211 1.00 95.12 79 LYS A CA 1
ATOM 630 C C . LYS A 1 79 ? -2.445 8.641 -4.780 1.00 95.12 79 LYS A C 1
ATOM 632 O O . LYS A 1 79 ? -2.616 8.958 -3.609 1.00 95.12 79 LYS A O 1
ATOM 637 N N . GLU A 1 80 ? -3.417 8.583 -5.686 1.00 95.81 80 GLU A N 1
ATOM 638 C CA . GLU A 1 80 ? -4.831 8.893 -5.427 1.00 95.81 80 GLU A CA 1
ATOM 639 C C . GLU A 1 80 ? -5.479 7.848 -4.501 1.00 95.81 80 GLU A C 1
ATOM 641 O O . GLU A 1 80 ? -6.151 8.218 -3.531 1.00 95.81 80 GLU A O 1
ATOM 646 N N . ASP A 1 81 ? -5.165 6.561 -4.701 1.00 93.56 81 ASP A N 1
ATOM 647 C CA . ASP A 1 81 ? -5.474 5.479 -3.753 1.00 93.56 81 ASP A CA 1
ATOM 648 C C . ASP A 1 81 ? -4.924 5.792 -2.349 1.00 93.56 81 ASP A C 1
ATOM 650 O O . ASP A 1 81 ? -5.637 5.694 -1.347 1.00 93.56 81 ASP A O 1
ATOM 654 N N . ILE A 1 82 ? -3.649 6.197 -2.260 1.00 96.44 82 ILE A N 1
ATOM 655 C CA . ILE A 1 82 ? -3.004 6.509 -0.978 1.00 96.44 82 ILE A CA 1
ATOM 656 C C . ILE A 1 82 ? -3.592 7.772 -0.340 1.00 96.44 82 ILE A C 1
ATOM 658 O O . ILE A 1 82 ? -3.770 7.783 0.872 1.00 96.44 82 ILE A O 1
ATOM 662 N N . ASP A 1 83 ? -3.910 8.826 -1.090 1.00 96.56 83 ASP A N 1
ATOM 663 C CA . ASP A 1 83 ? -4.510 10.035 -0.509 1.00 96.56 83 ASP A CA 1
ATOM 664 C C . ASP A 1 83 ? -5.911 9.762 0.045 1.00 96.56 83 ASP A C 1
ATOM 666 O O . ASP A 1 83 ? -6.207 10.147 1.178 1.00 96.56 83 ASP A O 1
ATOM 670 N N . THR A 1 84 ? -6.723 8.988 -0.677 1.00 95.69 84 THR A N 1
ATOM 671 C CA . THR A 1 84 ? -8.019 8.494 -0.184 1.00 95.69 84 THR A CA 1
ATOM 672 C C . THR A 1 84 ? -7.848 7.686 1.110 1.00 95.69 84 THR A C 1
ATOM 674 O O . THR A 1 84 ? -8.574 7.888 2.089 1.00 95.69 84 THR A O 1
ATOM 677 N N . LEU A 1 85 ? -6.834 6.814 1.153 1.00 95.00 85 LEU A N 1
ATOM 678 C CA . LEU A 1 85 ? -6.485 6.021 2.330 1.00 95.00 85 LEU A CA 1
ATOM 679 C C . LEU A 1 85 ? -6.023 6.886 3.516 1.00 95.00 85 LEU A C 1
ATOM 681 O O . LEU A 1 85 ? -6.391 6.609 4.658 1.00 95.00 85 LEU A O 1
ATOM 685 N N . LEU A 1 86 ? -5.239 7.938 3.261 1.00 95.88 86 LEU A N 1
ATOM 686 C CA . LEU A 1 86 ? -4.750 8.880 4.271 1.00 95.88 86 LEU A CA 1
ATOM 687 C C . LEU A 1 86 ? -5.895 9.698 4.877 1.00 95.88 86 LEU A C 1
ATOM 689 O O . LEU A 1 86 ? -5.938 9.861 6.097 1.00 95.88 86 LEU A O 1
ATOM 693 N N . THR A 1 87 ? -6.848 10.155 4.060 1.00 96.62 87 THR A N 1
ATOM 694 C CA . THR A 1 87 ? -8.056 10.837 4.544 1.00 96.62 87 THR A CA 1
ATOM 695 C C . THR A 1 87 ? -8.890 9.920 5.439 1.00 96.62 87 THR A C 1
ATOM 697 O O . THR A 1 87 ? -9.264 10.335 6.538 1.00 96.62 87 THR A O 1
ATOM 700 N N . PHE A 1 88 ? -9.121 8.659 5.044 1.00 95.75 88 PHE A N 1
ATOM 701 C CA . PHE A 1 88 ? -9.804 7.693 5.917 1.00 95.75 88 PHE A CA 1
ATOM 702 C C . PHE A 1 88 ? -9.022 7.469 7.215 1.00 95.75 88 PHE A C 1
ATOM 704 O O . PHE A 1 88 ? -9.604 7.551 8.294 1.00 95.75 88 PHE A O 1
ATOM 711 N N . ALA A 1 89 ? -7.712 7.208 7.139 1.00 96.69 89 ALA A N 1
ATOM 712 C CA . ALA A 1 89 ? -6.881 6.942 8.312 1.00 96.69 89 ALA A CA 1
ATOM 713 C C . ALA A 1 89 ? -6.886 8.122 9.300 1.00 96.69 89 ALA A C 1
ATOM 715 O O . ALA A 1 89 ? -6.969 7.905 10.509 1.00 96.69 89 ALA A O 1
ATOM 716 N N . GLY A 1 90 ? -6.873 9.366 8.810 1.00 96.06 90 GLY A N 1
ATOM 717 C CA . GLY A 1 90 ? -7.020 10.567 9.636 1.00 96.06 90 GLY A CA 1
ATOM 718 C C . GLY A 1 90 ? -8.372 10.631 10.354 1.00 96.06 90 GLY A C 1
ATOM 719 O O . GLY A 1 90 ? -8.410 10.749 11.579 1.00 96.06 90 GLY A O 1
ATOM 720 N N . LEU A 1 91 ? -9.477 10.484 9.613 1.00 97.06 91 LEU A N 1
ATOM 721 C CA . LEU A 1 91 ? -10.840 10.509 10.166 1.00 97.06 91 LEU A CA 1
ATOM 722 C C . LEU A 1 91 ? -11.074 9.378 11.179 1.00 97.06 91 LEU A C 1
ATOM 724 O O . LEU A 1 91 ? -11.563 9.620 12.282 1.00 97.06 91 LEU A O 1
ATOM 728 N N . PHE A 1 92 ? -10.662 8.155 10.839 1.00 97.06 92 PHE A N 1
ATOM 729 C CA . PHE A 1 92 ? -10.725 6.989 11.718 1.00 97.06 92 PHE A CA 1
ATOM 730 C C . PHE A 1 92 ? -9.920 7.204 13.004 1.00 97.06 92 PHE A C 1
ATOM 732 O O . PHE A 1 92 ? -10.423 6.936 14.093 1.00 97.06 92 PHE A O 1
ATOM 739 N N . SER A 1 93 ? -8.704 7.752 12.903 1.00 97.25 93 SER A N 1
ATOM 740 C CA . SER A 1 93 ? -7.864 8.040 14.074 1.00 97.25 93 SER A CA 1
ATOM 741 C C . SER A 1 93 ? -8.479 9.116 14.973 1.00 97.25 93 SER A C 1
ATOM 743 O O . SER A 1 93 ? -8.396 8.995 16.194 1.00 97.25 93 SER A O 1
ATOM 745 N N . ALA A 1 94 ? -9.134 10.135 14.406 1.00 96.44 94 ALA A N 1
ATOM 746 C CA . ALA A 1 94 ? -9.835 11.163 15.176 1.00 96.44 94 ALA A CA 1
ATOM 747 C C . ALA A 1 94 ? -11.038 10.585 15.947 1.00 96.44 94 ALA A C 1
ATOM 749 O O . ALA A 1 94 ? -11.147 10.794 17.156 1.00 96.44 94 ALA A O 1
ATOM 750 N N . VAL A 1 95 ? -11.887 9.792 15.281 1.00 96.06 95 VAL A N 1
ATOM 751 C CA . VAL A 1 95 ? -13.022 9.093 15.916 1.00 96.06 95 VAL A CA 1
ATOM 752 C C . VAL A 1 95 ? -12.535 8.142 17.013 1.00 96.06 95 VAL A C 1
ATOM 754 O O . VAL A 1 95 ? -13.030 8.182 18.137 1.00 96.06 95 VAL A O 1
ATOM 757 N N . LEU A 1 96 ? -11.515 7.333 16.723 1.00 96.19 96 LEU A N 1
ATOM 758 C CA . LEU A 1 96 ? -10.907 6.405 17.677 1.00 96.19 96 LEU A CA 1
ATOM 759 C C . LEU A 1 96 ? -10.290 7.122 18.887 1.00 96.19 96 LEU A C 1
ATOM 761 O O . LEU A 1 96 ? -10.398 6.628 20.006 1.00 96.19 96 LEU A O 1
ATOM 765 N N . THR A 1 97 ? -9.697 8.303 18.695 1.00 94.81 97 THR A N 1
ATOM 766 C CA . THR A 1 97 ? -9.123 9.097 19.795 1.00 94.81 97 THR A CA 1
ATOM 767 C C . THR A 1 97 ? -10.191 9.530 20.803 1.00 94.81 97 THR A C 1
ATOM 769 O O . THR A 1 97 ? -9.918 9.521 22.001 1.00 94.81 97 THR A O 1
ATOM 772 N N . ALA A 1 98 ? -11.422 9.823 20.367 1.00 94.50 98 ALA A N 1
ATOM 773 C CA . ALA A 1 98 ? -12.527 10.120 21.283 1.00 94.50 98 ALA A CA 1
ATOM 774 C C . ALA A 1 98 ? -12.887 8.910 22.169 1.00 94.50 98 ALA A C 1
ATOM 776 O O . ALA A 1 98 ? -13.042 9.059 23.381 1.00 94.50 98 ALA A O 1
ATOM 777 N N . PHE A 1 99 ? -12.938 7.702 21.594 1.00 92.44 99 PHE A N 1
ATOM 778 C CA . PHE A 1 99 ? -13.152 6.468 22.361 1.00 92.44 99 PHE A CA 1
ATOM 779 C C . PHE A 1 99 ? -11.987 6.164 23.310 1.00 92.44 99 PHE A C 1
ATOM 781 O O . PHE A 1 99 ? -12.225 5.838 24.470 1.00 92.44 99 PHE A O 1
ATOM 788 N N . VAL A 1 100 ? -10.738 6.341 22.866 1.00 93.56 100 VAL A N 1
ATOM 789 C CA . VAL A 1 100 ? -9.539 6.187 23.710 1.00 93.56 100 VAL A CA 1
ATOM 790 C C . VAL A 1 100 ? -9.554 7.162 24.892 1.00 93.56 100 VAL A C 1
ATOM 792 O O . VAL A 1 100 ? -9.278 6.741 26.009 1.00 93.56 100 VAL A O 1
ATOM 795 N N . LEU A 1 101 ? -9.923 8.432 24.689 1.00 91.44 101 LEU A N 1
ATOM 796 C CA . LEU A 1 101 ? -10.021 9.427 25.768 1.00 91.44 101 LEU A CA 1
ATOM 797 C C . LEU A 1 101 ? -11.034 9.022 26.848 1.00 91.44 101 LEU A C 1
ATOM 799 O O . LEU A 1 101 ? -10.729 9.126 28.034 1.00 91.44 101 LEU A O 1
ATOM 803 N N . VAL A 1 102 ? -12.204 8.509 26.452 1.00 89.00 102 VAL A N 1
ATOM 804 C CA . VAL A 1 102 ? -13.199 7.966 27.394 1.00 89.00 102 VAL A CA 1
ATOM 805 C C . VAL A 1 102 ? -12.655 6.707 28.079 1.00 89.00 102 VAL A C 1
ATOM 807 O O . VAL A 1 102 ? -12.651 6.630 29.305 1.00 89.00 102 VAL A O 1
ATOM 810 N N . SER A 1 103 ? -12.113 5.754 27.318 1.00 87.19 103 SER A N 1
ATOM 811 C CA . SER A 1 103 ? -11.556 4.489 27.826 1.00 87.19 103 SER A CA 1
ATOM 812 C C . SER A 1 103 ? -10.400 4.665 28.813 1.00 87.19 103 SER A C 1
ATOM 814 O O . SER A 1 103 ? -10.214 3.841 29.711 1.00 87.19 103 SER A O 1
ATOM 816 N N . TYR A 1 104 ? -9.612 5.729 28.653 1.00 84.44 104 TYR A N 1
ATOM 817 C CA . TYR A 1 104 ? -8.456 6.015 29.495 1.00 84.44 104 TYR A CA 1
ATOM 818 C C . TYR A 1 104 ? -8.861 6.381 30.929 1.00 84.44 104 TYR A C 1
ATOM 820 O O . TYR A 1 104 ? -8.132 6.076 31.871 1.00 84.44 104 TYR A O 1
ATOM 828 N N . THR A 1 105 ? -10.059 6.946 31.123 1.00 83.12 105 THR A N 1
ATOM 829 C CA . THR A 1 105 ? -10.613 7.181 32.469 1.00 83.12 105 THR A CA 1
ATOM 830 C C . THR A 1 105 ? -10.769 5.883 33.265 1.00 83.12 105 THR A C 1
ATOM 832 O O . THR A 1 105 ? -10.561 5.886 34.471 1.00 83.12 105 THR A O 1
ATOM 835 N N . SER A 1 106 ? -11.007 4.744 32.602 1.00 75.56 106 SER A N 1
ATOM 836 C CA . SER A 1 106 ? -11.101 3.423 33.244 1.00 75.56 106 SER A CA 1
ATOM 837 C C . SER A 1 106 ? -9.751 2.861 33.727 1.00 75.56 106 SER A C 1
ATOM 839 O O . SER A 1 106 ? -9.723 1.846 34.422 1.00 75.56 106 SER A O 1
ATOM 841 N N . PHE A 1 107 ? -8.626 3.504 33.389 1.00 69.19 107 PHE A N 1
ATOM 842 C CA . PHE A 1 107 ? -7.322 3.245 34.015 1.00 69.19 107 PHE A CA 1
ATOM 843 C C . PHE A 1 107 ? -7.052 4.122 35.245 1.00 69.19 107 PHE A C 1
ATOM 845 O O . PHE A 1 107 ? -6.053 3.901 35.927 1.00 69.19 107 PHE A O 1
ATOM 852 N N . GLN A 1 108 ? -7.900 5.108 35.538 1.00 71.12 108 GLN A N 1
ATOM 853 C CA . GLN A 1 108 ? -7.741 5.988 36.692 1.00 71.12 108 GLN A CA 1
ATOM 854 C C . GLN A 1 108 ? -8.700 5.572 37.817 1.00 71.12 108 GLN A C 1
ATOM 856 O O . GLN A 1 108 ? -9.792 5.082 37.526 1.00 71.12 108 GLN A O 1
ATOM 861 N N . PRO A 1 109 ? -8.332 5.772 39.096 1.00 66.50 109 PRO A N 1
ATOM 862 C CA . PRO A 1 109 ? -9.281 5.628 40.192 1.00 66.50 109 PRO A CA 1
ATOM 863 C C . PRO A 1 109 ? -10.444 6.602 39.998 1.00 66.50 109 PRO A C 1
ATOM 865 O O . PRO A 1 109 ? -10.219 7.777 39.687 1.00 66.50 109 PRO A O 1
ATOM 868 N N . ASP A 1 110 ? -11.680 6.154 40.228 1.00 71.31 110 ASP A N 1
ATOM 869 C CA . ASP A 1 110 ? -12.815 7.073 40.250 1.00 71.31 110 ASP A CA 1
ATOM 870 C C . ASP A 1 110 ? -12.758 7.953 41.506 1.00 71.31 110 ASP A C 1
ATOM 872 O O . ASP A 1 110 ? -13.255 7.617 42.586 1.00 71.31 110 ASP A O 1
ATOM 876 N N . ASN A 1 111 ? -12.155 9.126 41.327 1.00 71.62 111 ASN A N 1
ATOM 877 C CA . ASN A 1 111 ? -12.054 10.160 42.345 1.00 71.62 111 ASN A CA 1
ATOM 878 C C . ASN A 1 111 ? -13.430 10.638 42.841 1.00 71.62 111 ASN A C 1
ATOM 880 O O . ASN A 1 111 ? -13.502 11.168 43.949 1.00 71.62 111 ASN A O 1
ATOM 884 N N . SER A 1 112 ? -14.518 10.451 42.080 1.00 73.44 112 SER A N 1
ATOM 885 C CA . SER A 1 112 ? -15.868 10.799 42.535 1.00 73.44 112 SER A CA 1
ATOM 886 C C . SER A 1 112 ? -16.396 9.779 43.551 1.00 73.44 112 SER A C 1
ATOM 888 O O . SER A 1 112 ? -16.756 10.181 44.657 1.00 73.44 112 SER A O 1
ATOM 890 N N . THR A 1 113 ? -16.315 8.472 43.268 1.00 71.12 113 THR A N 1
ATOM 891 C CA . THR A 1 113 ? -16.613 7.410 44.247 1.00 71.12 113 THR A CA 1
ATOM 892 C C . THR A 1 113 ? -15.725 7.514 45.487 1.00 71.12 113 THR A C 1
ATOM 894 O O . THR A 1 113 ? -16.246 7.451 46.601 1.00 71.12 113 THR A O 1
ATOM 897 N N . LEU A 1 114 ? -14.416 7.754 45.334 1.00 76.56 114 LEU A N 1
ATOM 898 C CA . LEU A 1 114 ? -13.518 7.975 46.478 1.00 76.56 114 LEU A CA 1
ATOM 899 C C . LEU A 1 114 ? -13.935 9.203 47.307 1.00 76.56 114 LEU A C 1
ATOM 901 O O . LEU A 1 114 ? -13.978 9.129 48.534 1.00 76.56 114 LEU A O 1
ATOM 905 N N . SER A 1 115 ? -14.313 10.311 46.661 1.00 82.00 115 SER A N 1
ATOM 906 C CA . SER A 1 115 ? -14.808 11.508 47.362 1.00 82.00 115 SER A CA 1
ATOM 907 C C . SER A 1 115 ? -16.113 11.238 48.114 1.00 82.00 115 SER A C 1
ATOM 909 O O . SER A 1 115 ? -16.264 11.686 49.248 1.00 82.00 115 SER A O 1
ATOM 911 N N . VAL A 1 116 ? -17.045 10.477 47.529 1.00 83.25 116 VAL A N 1
ATOM 912 C CA . VAL A 1 116 ? -18.310 10.088 48.178 1.00 83.25 116 VAL A CA 1
ATOM 913 C C . VAL A 1 116 ? -18.063 9.159 49.370 1.00 83.25 116 VAL A C 1
ATOM 915 O O . VAL A 1 116 ? -18.670 9.355 50.422 1.00 83.25 116 VAL A O 1
ATOM 918 N N . GLN A 1 117 ? -17.143 8.196 49.255 1.00 79.00 117 GLN A N 1
ATOM 919 C CA . GLN A 1 117 ? -16.751 7.315 50.363 1.00 79.00 117 GLN A CA 1
ATOM 920 C C . GLN A 1 117 ? -16.118 8.102 51.521 1.00 79.00 117 GLN A C 1
ATOM 922 O O . GLN A 1 117 ? -16.510 7.915 52.673 1.00 79.00 117 GLN A O 1
ATOM 927 N N . LEU A 1 118 ? -15.207 9.034 51.222 1.00 81.69 118 LEU A N 1
ATOM 928 C CA . LEU A 1 118 ? -14.595 9.916 52.220 1.00 81.69 118 LEU A CA 1
ATOM 929 C C . LEU A 1 118 ? -15.629 10.841 52.887 1.00 81.69 118 LEU A C 1
ATOM 931 O O . LEU A 1 118 ? -15.633 10.967 54.110 1.00 81.69 118 LEU A O 1
ATOM 935 N N . LEU A 1 119 ? -16.547 11.441 52.121 1.00 86.38 119 LEU A N 1
ATOM 936 C CA . LEU A 1 119 ? -17.638 12.267 52.660 1.00 86.38 119 LEU A CA 1
ATOM 937 C C . LEU A 1 119 ? -18.579 11.461 53.568 1.00 86.38 119 LEU A C 1
ATOM 939 O O . LEU A 1 119 ? -18.962 11.943 54.635 1.00 86.38 119 LEU A O 1
ATOM 943 N N . TYR A 1 120 ? -18.914 10.226 53.187 1.00 83.06 120 TYR A N 1
ATOM 944 C CA . TYR A 1 120 ? -19.705 9.319 54.019 1.00 83.06 120 TYR A CA 1
ATOM 945 C C . TYR A 1 120 ? -18.975 8.969 55.326 1.00 83.06 120 TYR A C 1
ATOM 947 O O . TYR A 1 120 ? -19.568 9.050 56.402 1.00 83.06 120 TYR A O 1
ATOM 955 N N . GLN A 1 121 ? -17.674 8.666 55.261 1.00 80.00 121 GLN A N 1
ATOM 956 C CA . GLN A 1 121 ? -16.855 8.392 56.445 1.00 80.00 121 GLN A CA 1
ATOM 957 C C . GLN A 1 121 ? -16.770 9.606 57.386 1.00 80.00 121 GLN A C 1
ATOM 959 O O . GLN A 1 121 ? -16.943 9.449 58.595 1.00 80.00 121 GLN A O 1
ATOM 964 N N . ILE A 1 122 ? -16.580 10.816 56.849 1.00 83.50 122 ILE A N 1
ATOM 965 C CA . ILE A 1 122 ? -16.593 12.066 57.627 1.00 83.50 122 ILE A CA 1
ATOM 966 C C . ILE A 1 122 ? -17.967 12.282 58.283 1.00 83.50 122 ILE A C 1
ATOM 968 O O . ILE A 1 122 ? -18.035 12.634 59.459 1.00 83.50 122 ILE A O 1
ATOM 972 N N . SER A 1 123 ? -19.069 12.014 57.572 1.00 85.69 123 SER A N 1
ATOM 973 C CA . SER A 1 123 ? -20.422 12.113 58.140 1.00 85.69 123 SER A CA 1
ATOM 974 C C . SER A 1 123 ? -20.647 11.125 59.290 1.00 85.69 123 SER A C 1
ATOM 976 O O . SER A 1 123 ? -21.274 11.484 60.286 1.00 85.69 123 SER A O 1
ATOM 978 N N . MET A 1 124 ? -20.126 9.899 59.180 1.00 81.12 124 MET A N 1
ATOM 979 C CA . MET A 1 124 ? -20.189 8.897 60.251 1.00 81.12 124 MET A CA 1
ATOM 980 C C . MET A 1 124 ? -19.356 9.318 61.472 1.00 81.12 124 MET A C 1
ATOM 982 O O . MET A 1 124 ? -19.826 9.200 62.602 1.00 81.12 124 MET A O 1
ATOM 986 N N . GLN A 1 125 ? -18.160 9.879 61.258 1.00 79.75 125 GLN A N 1
ATOM 987 C CA . GLN A 1 125 ? -17.307 10.414 62.330 1.00 79.75 125 GLN A CA 1
ATOM 988 C C . GLN A 1 125 ? -17.973 11.581 63.075 1.00 79.75 125 GLN A C 1
ATOM 990 O O . GLN A 1 125 ? -17.953 11.614 64.305 1.00 79.75 125 GLN A O 1
ATOM 995 N N . LEU A 1 126 ? -18.610 12.507 62.350 1.00 82.00 126 LEU A N 1
ATOM 996 C CA . LEU A 1 126 ? -19.347 13.625 62.948 1.00 82.00 126 LEU A CA 1
ATOM 997 C C . LEU A 1 126 ? -20.548 13.137 63.779 1.00 82.00 126 LEU A C 1
ATOM 999 O O . LEU A 1 126 ? -20.829 13.686 64.845 1.00 82.00 126 LEU A O 1
ATOM 1003 N N . GLY A 1 127 ? -21.209 12.065 63.327 1.00 80.12 127 GLY A N 1
ATOM 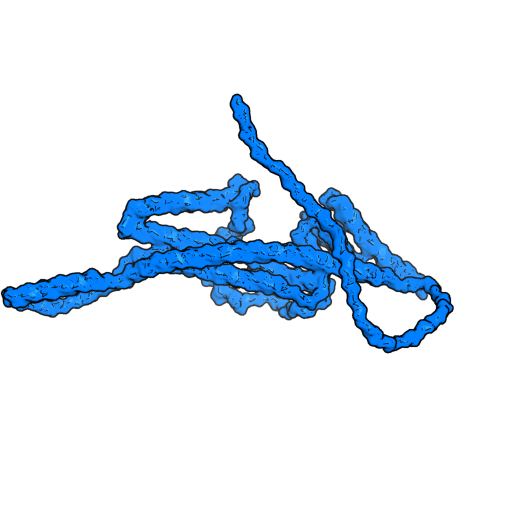1004 C CA . GLY A 1 127 ? -22.238 11.359 64.091 1.00 80.12 127 GLY A CA 1
ATOM 1005 C C . GLY A 1 127 ? -21.698 10.757 65.392 1.00 80.12 127 GLY A C 1
ATOM 1006 O O . GLY A 1 127 ? -22.214 11.073 66.462 1.00 80.12 127 GLY A O 1
ATOM 1007 N N . ALA A 1 128 ? -20.626 9.961 65.324 1.00 75.06 128 ALA A N 1
ATOM 1008 C CA . ALA A 1 128 ? -20.017 9.310 66.491 1.00 75.06 128 ALA A CA 1
ATOM 1009 C C . ALA A 1 128 ? -19.483 10.310 67.539 1.00 75.06 128 ALA A C 1
ATOM 1011 O O . ALA A 1 128 ? -19.607 10.084 68.745 1.00 75.06 128 ALA A O 1
ATOM 1012 N N . MET A 1 129 ? -18.957 11.460 67.095 1.00 73.88 129 MET A N 1
ATOM 1013 C CA . MET A 1 129 ? -18.593 12.567 67.990 1.00 73.88 129 MET A CA 1
ATOM 1014 C C . MET A 1 129 ? -19.800 13.128 68.756 1.00 73.88 129 MET A C 1
ATOM 1016 O O . MET A 1 129 ? -19.664 13.482 69.924 1.00 73.88 129 MET A O 1
ATOM 1020 N N . SER A 1 130 ? -20.984 13.190 68.136 1.00 76.25 130 SER A N 1
ATOM 1021 C CA . SER A 1 130 ? -22.203 13.683 68.798 1.00 76.25 130 SER A CA 1
ATOM 1022 C C . SER A 1 130 ? -22.765 12.721 69.856 1.00 76.25 130 SER A C 1
ATOM 1024 O O . SER A 1 130 ? -23.447 13.164 70.779 1.00 76.25 130 SER A O 1
ATOM 1026 N N . SER A 1 131 ? -22.448 11.424 69.762 1.00 72.75 131 SER A N 1
ATOM 1027 C CA . SER A 1 131 ? -22.888 10.383 70.700 1.00 72.75 131 SER A CA 1
ATOM 1028 C C . SER A 1 131 ? -21.867 10.045 71.797 1.00 72.75 131 SER A C 1
ATOM 1030 O O . SER A 1 131 ? -22.111 9.126 72.576 1.00 72.75 131 SER A O 1
ATOM 1032 N N . ASN A 1 132 ? -20.750 10.782 71.898 1.00 67.44 132 ASN A N 1
ATOM 1033 C CA . ASN A 1 132 ? -19.644 10.524 72.839 1.00 67.44 132 ASN A CA 1
ATOM 1034 C C . ASN A 1 132 ? -18.996 9.122 72.713 1.00 67.44 132 ASN A C 1
ATOM 1036 O O . ASN A 1 132 ? -18.329 8.662 73.642 1.00 67.44 132 ASN A O 1
ATOM 1040 N N . GLU A 1 133 ? -19.133 8.439 71.570 1.00 64.31 133 GLU A N 1
ATOM 1041 C CA . GLU A 1 133 ? -18.455 7.157 71.352 1.00 64.31 133 GLU A CA 1
ATOM 1042 C C . GLU A 1 133 ? -17.007 7.370 70.897 1.00 64.31 133 GLU A C 1
ATOM 1044 O O . GLU A 1 133 ? -16.742 7.876 69.806 1.00 64.31 133 GLU A O 1
ATOM 1049 N N . THR A 1 134 ? -16.041 6.923 71.704 1.00 61.34 134 THR A N 1
ATOM 1050 C CA . THR A 1 134 ? -14.612 6.956 71.355 1.00 61.34 134 THR A CA 1
ATOM 1051 C C . THR A 1 134 ? -14.249 5.843 70.367 1.00 61.34 134 THR A C 1
ATOM 1053 O O . THR A 1 134 ? -13.536 4.897 70.710 1.00 61.34 134 THR A O 1
ATOM 1056 N N . GLN A 1 135 ? -14.745 5.940 69.132 1.00 60.31 135 GLN A N 1
ATOM 1057 C CA . GLN A 1 135 ? -14.325 5.062 68.040 1.00 60.31 135 GLN A CA 1
ATOM 1058 C C . GLN A 1 135 ? -12.854 5.335 67.686 1.00 60.31 135 GLN A C 1
ATOM 1060 O O . GLN A 1 135 ? -12.425 6.484 67.567 1.00 60.31 135 GLN A O 1
ATOM 1065 N N . GLN A 1 136 ? -12.055 4.273 67.556 1.00 57.09 136 GLN A N 1
ATOM 1066 C CA . GLN A 1 136 ? -10.621 4.398 67.290 1.00 57.09 136 GLN A CA 1
ATOM 1067 C C . GLN A 1 136 ? -10.365 4.865 65.850 1.00 57.09 136 GLN A C 1
ATOM 1069 O O . GLN A 1 136 ? -10.981 4.370 64.907 1.00 57.09 136 GLN A O 1
ATOM 1074 N N . LEU A 1 137 ? -9.408 5.783 65.682 1.00 59.50 137 LEU A N 1
ATOM 1075 C CA . LEU A 1 137 ? -8.951 6.269 64.377 1.00 59.50 137 LEU A CA 1
ATOM 1076 C C . LEU A 1 137 ? -8.134 5.199 63.640 1.00 59.50 137 LEU A C 1
ATOM 1078 O O . LEU A 1 137 ? -6.907 5.255 63.576 1.00 59.50 137 LEU A O 1
ATOM 1082 N N . LEU A 1 138 ? -8.835 4.233 63.051 1.00 61.69 138 LEU A N 1
ATOM 1083 C CA . LEU A 1 138 ? -8.301 3.409 61.976 1.00 61.69 138 LEU A CA 1
ATOM 1084 C C . LEU A 1 138 ? -8.214 4.284 60.719 1.00 61.69 138 LEU A C 1
ATOM 1086 O O . LEU A 1 138 ? -9.222 4.576 60.072 1.00 61.69 138 LEU A O 1
ATOM 1090 N N . LEU A 1 139 ? -7.001 4.748 60.410 1.00 58.41 139 LEU A N 1
ATOM 1091 C CA . LEU A 1 139 ? -6.700 5.351 59.117 1.00 58.41 139 LEU A CA 1
ATOM 1092 C C . LEU A 1 139 ? -6.968 4.281 58.042 1.00 58.41 139 LEU A C 1
ATOM 1094 O O . LEU A 1 139 ? -6.409 3.190 58.165 1.00 58.41 139 LEU A O 1
ATOM 1098 N N . PRO A 1 140 ? -7.814 4.533 57.027 1.00 58.88 140 PRO A N 1
ATOM 1099 C CA . PRO A 1 140 ? -8.028 3.554 55.973 1.00 58.88 140 PRO A CA 1
ATOM 1100 C C . PRO A 1 140 ? -6.721 3.300 55.225 1.00 58.88 140 PRO A C 1
ATOM 1102 O O . PRO A 1 140 ? -6.083 4.254 54.771 1.00 58.88 140 PRO A O 1
ATOM 1105 N N . ASP A 1 141 ? -6.361 2.030 55.032 1.00 60.81 141 ASP A N 1
ATOM 1106 C CA . ASP A 1 141 ? -5.465 1.677 53.935 1.00 60.81 141 ASP A CA 1
ATOM 1107 C C . ASP A 1 141 ? -6.140 2.145 52.643 1.00 60.81 141 ASP A C 1
ATOM 1109 O O . ASP A 1 141 ? -7.224 1.674 52.286 1.00 60.81 141 ASP A O 1
ATOM 1113 N N . LEU A 1 142 ? -5.524 3.119 51.966 1.00 65.25 142 LEU A N 1
ATOM 1114 C CA . LEU A 1 142 ? -5.997 3.587 50.668 1.00 65.25 142 LEU A CA 1
ATOM 1115 C C . LEU A 1 142 ? -6.006 2.385 49.714 1.00 65.25 142 LEU A C 1
ATOM 1117 O O . LEU A 1 142 ? -4.939 1.808 49.483 1.00 65.25 142 LEU A O 1
ATOM 1121 N N . PRO A 1 143 ? -7.169 1.983 49.166 1.00 64.94 143 PRO A N 1
ATOM 1122 C CA . PRO A 1 143 ? -7.244 0.796 48.333 1.00 64.94 143 PRO A CA 1
ATOM 1123 C C . PRO A 1 143 ? -6.357 0.997 47.106 1.00 64.94 143 PRO A C 1
ATOM 1125 O O . PRO A 1 143 ? -6.569 1.918 46.315 1.00 64.94 143 PRO A O 1
ATOM 1128 N N . VAL A 1 144 ? -5.348 0.134 46.960 1.00 67.56 144 VAL A N 1
ATOM 1129 C CA . VAL A 1 144 ? -4.470 0.131 45.789 1.00 67.56 144 VAL A CA 1
ATOM 1130 C C . VAL A 1 144 ? -5.339 -0.148 44.568 1.00 67.56 144 VAL A C 1
ATOM 1132 O O . VAL A 1 144 ? -5.867 -1.248 44.412 1.00 67.56 144 VAL A O 1
ATOM 1135 N N . TYR A 1 145 ? -5.526 0.872 43.731 1.00 69.31 145 TYR A N 1
ATOM 1136 C CA . TYR A 1 145 ? -6.365 0.774 42.545 1.00 69.31 145 TYR A CA 1
ATOM 1137 C C . TYR A 1 145 ? -5.683 -0.103 41.490 1.00 69.31 145 TYR A C 1
ATOM 1139 O O . TYR A 1 145 ? -4.785 0.349 40.778 1.00 69.31 145 TYR A O 1
ATOM 1147 N N . ASP A 1 146 ? -6.124 -1.355 41.403 1.00 74.94 146 ASP A N 1
ATOM 1148 C CA . ASP A 1 146 ? -5.778 -2.276 40.324 1.00 74.94 146 ASP A CA 1
ATOM 1149 C C . ASP A 1 146 ? -6.862 -2.182 39.229 1.00 74.94 146 ASP A C 1
ATOM 1151 O O . ASP A 1 146 ? -8.025 -2.516 39.492 1.00 74.94 146 ASP A O 1
ATOM 1155 N N . PRO A 1 147 ? -6.554 -1.662 38.024 1.00 75.56 147 PRO A N 1
ATOM 1156 C CA . PRO A 1 147 ? -7.558 -1.453 36.987 1.00 75.56 147 PRO A CA 1
ATOM 1157 C C . PRO A 1 147 ? -8.125 -2.791 36.485 1.00 75.56 147 PRO A C 1
ATOM 1159 O O . PRO A 1 147 ? -7.369 -3.731 36.225 1.00 75.56 147 PRO A O 1
ATOM 1162 N N . PRO A 1 148 ? -9.448 -2.897 36.259 1.00 83.69 148 PRO A N 1
ATOM 1163 C CA . PRO A 1 148 ? -10.064 -4.159 35.872 1.00 83.69 148 PRO A CA 1
ATOM 1164 C C . PRO A 1 148 ? -9.497 -4.665 34.541 1.00 83.69 148 PRO A C 1
ATOM 1166 O O . PRO A 1 148 ? -9.338 -3.908 33.581 1.00 83.69 148 PRO A O 1
ATOM 1169 N N . ALA A 1 149 ? -9.251 -5.975 34.443 1.00 86.62 149 ALA A N 1
ATOM 1170 C CA . ALA A 1 149 ? -8.610 -6.586 33.274 1.00 86.62 149 ALA A CA 1
ATOM 1171 C C . ALA A 1 149 ? -9.325 -6.284 31.937 1.00 86.62 149 ALA A C 1
ATOM 1173 O O . ALA A 1 149 ? -8.689 -6.261 30.883 1.00 86.62 149 ALA A O 1
ATOM 1174 N N . SER A 1 150 ? -10.634 -6.014 31.961 1.00 86.88 150 SER A N 1
ATOM 1175 C CA . SER A 1 150 ? -11.399 -5.539 30.803 1.00 86.88 150 SER A CA 1
ATOM 1176 C C . SER A 1 150 ? -10.944 -4.162 30.302 1.00 86.88 150 SER A C 1
ATOM 1178 O O . SER A 1 150 ? -10.772 -3.999 29.095 1.00 86.88 150 SER A O 1
ATOM 1180 N N . ALA A 1 151 ? -10.672 -3.203 31.194 1.00 87.69 151 ALA A N 1
ATOM 1181 C CA . ALA A 1 151 ? -10.152 -1.884 30.833 1.00 87.69 151 ALA A CA 1
ATOM 1182 C C . ALA A 1 151 ? -8.777 -1.995 30.159 1.00 87.69 151 ALA A C 1
ATOM 1184 O O . ALA A 1 151 ? -8.540 -1.321 29.154 1.00 87.69 151 ALA A O 1
ATOM 1185 N N . PHE A 1 152 ? -7.911 -2.900 30.636 1.00 88.38 152 PHE A N 1
ATOM 1186 C CA . PHE A 1 152 ? -6.630 -3.187 29.982 1.00 88.38 152 PHE A CA 1
ATOM 1187 C C . PHE A 1 152 ? -6.815 -3.766 28.570 1.00 88.38 152 PHE A C 1
ATOM 1189 O O . PHE A 1 152 ? -6.163 -3.297 27.635 1.00 88.38 152 PHE A O 1
ATOM 1196 N N . ARG A 1 153 ? -7.737 -4.728 28.375 1.00 91.94 153 ARG A N 1
ATOM 1197 C CA . ARG A 1 153 ? -8.037 -5.275 27.034 1.00 91.94 153 ARG A CA 1
ATOM 1198 C C . ARG A 1 153 ? -8.561 -4.204 26.077 1.00 91.94 153 ARG A C 1
ATOM 1200 O O . ARG A 1 153 ? -8.024 -4.074 24.981 1.00 91.94 153 ARG A O 1
ATOM 1207 N N . ILE A 1 154 ? -9.595 -3.461 26.476 1.00 92.25 154 ILE A N 1
ATOM 1208 C CA . ILE A 1 154 ? -10.283 -2.483 25.616 1.00 92.25 154 ILE A CA 1
ATOM 1209 C C . ILE A 1 154 ? -9.311 -1.381 25.192 1.00 92.25 154 ILE A C 1
ATOM 1211 O O . ILE A 1 154 ? -9.111 -1.171 23.995 1.00 92.25 154 ILE A O 1
ATOM 1215 N N . ASN A 1 155 ? -8.627 -0.752 26.156 1.00 92.50 155 ASN A N 1
ATOM 1216 C CA . ASN A 1 155 ? -7.617 0.261 25.860 1.00 92.50 155 ASN A CA 1
ATOM 1217 C C . ASN A 1 155 ? -6.486 -0.315 24.996 1.00 92.50 155 ASN A C 1
ATOM 1219 O O . ASN A 1 155 ? -6.126 0.292 23.994 1.00 92.50 155 ASN A O 1
ATOM 1223 N N . GLY A 1 156 ? -5.941 -1.491 25.332 1.00 92.88 156 GLY A N 1
ATOM 1224 C CA . GLY A 1 156 ? -4.850 -2.111 24.573 1.00 92.88 156 GLY A CA 1
ATOM 1225 C C . GLY A 1 156 ? -5.213 -2.395 23.110 1.00 92.88 156 GLY A C 1
ATOM 1226 O O . GLY A 1 156 ? -4.416 -2.127 22.212 1.00 92.88 156 GLY A O 1
ATOM 1227 N N . ILE A 1 157 ? -6.436 -2.868 22.854 1.00 95.88 157 ILE A N 1
ATOM 1228 C CA . ILE A 1 157 ? -6.961 -3.114 21.504 1.00 95.88 157 ILE A CA 1
ATOM 1229 C C . ILE A 1 157 ? -7.179 -1.794 20.745 1.00 95.88 157 ILE A C 1
ATOM 1231 O O . ILE A 1 157 ? -6.811 -1.695 19.572 1.00 95.88 157 ILE A O 1
ATOM 1235 N N . TRP A 1 158 ? -7.712 -0.758 21.399 1.00 96.25 158 TRP A N 1
ATOM 1236 C CA . TRP A 1 158 ? -7.905 0.558 20.783 1.00 96.25 158 TRP A CA 1
ATOM 1237 C C . TRP A 1 158 ? -6.590 1.312 20.525 1.00 96.25 158 TRP A C 1
ATOM 1239 O O . TRP A 1 158 ? -6.435 1.891 19.449 1.00 96.25 158 TRP A O 1
ATOM 1249 N N . PHE A 1 159 ? -5.594 1.219 21.411 1.00 95.25 159 PHE A N 1
ATOM 1250 C CA . PHE A 1 159 ? -4.241 1.717 21.142 1.00 95.25 159 PHE A CA 1
ATOM 1251 C C . PHE A 1 159 ? -3.573 0.948 19.993 1.00 95.25 159 PHE A C 1
ATOM 1253 O O . PHE A 1 159 ? -3.019 1.581 19.098 1.00 95.25 159 PHE A O 1
ATOM 1260 N N . ALA A 1 160 ? -3.686 -0.385 19.941 1.00 96.50 160 ALA A N 1
ATOM 1261 C CA . ALA A 1 160 ? -3.156 -1.181 18.828 1.00 96.50 160 ALA A CA 1
ATOM 1262 C C . ALA A 1 160 ? -3.809 -0.811 17.481 1.00 96.50 160 ALA A C 1
ATOM 1264 O O . ALA A 1 160 ? -3.113 -0.661 16.475 1.00 96.50 160 ALA A O 1
ATOM 1265 N N . SER A 1 161 ? -5.129 -0.598 17.472 1.00 97.94 161 SER A N 1
ATOM 1266 C CA . SER A 1 161 ? -5.880 -0.074 16.326 1.00 97.94 161 SER A CA 1
ATOM 1267 C C . SER A 1 161 ? -5.354 1.297 15.875 1.00 97.94 161 SER A C 1
ATOM 1269 O O . SER A 1 161 ? -5.032 1.487 14.699 1.00 97.94 161 SER A O 1
ATOM 1271 N N . LEU A 1 162 ? -5.194 2.242 16.809 1.00 96.94 162 LEU A N 1
ATOM 1272 C CA . LEU A 1 162 ? -4.712 3.596 16.525 1.00 96.94 162 LEU A CA 1
ATOM 1273 C C . LEU A 1 162 ? -3.280 3.574 15.973 1.00 96.94 162 LEU A C 1
ATOM 1275 O O . LEU A 1 162 ? -2.994 4.203 14.955 1.00 96.94 162 LEU A O 1
ATOM 1279 N N . THR A 1 163 ? -2.391 2.787 16.584 1.00 96.38 163 THR A N 1
ATOM 1280 C CA . THR A 1 163 ? -1.025 2.580 16.090 1.00 96.38 163 THR A CA 1
ATOM 1281 C C . THR A 1 163 ? -1.019 1.964 14.691 1.00 96.38 163 THR A C 1
ATOM 1283 O O . THR A 1 163 ? -0.258 2.415 13.841 1.00 96.38 163 THR A O 1
ATOM 1286 N N . CYS A 1 164 ? -1.879 0.981 14.405 1.00 96.38 164 CYS A N 1
ATOM 1287 C CA . CYS A 1 164 ? -1.959 0.354 13.084 1.00 96.38 164 CYS A CA 1
ATOM 1288 C C . CYS A 1 164 ? -2.426 1.343 11.996 1.00 96.38 164 CYS A C 1
ATOM 1290 O O . CYS A 1 164 ? -1.840 1.387 10.911 1.00 96.38 164 CYS A O 1
ATOM 1292 N N . SER A 1 165 ? -3.392 2.213 12.312 1.00 97.62 165 SER A N 1
ATOM 1293 C CA . SER A 1 165 ? -3.807 3.331 11.451 1.00 97.62 165 SER A CA 1
ATOM 1294 C C . SER A 1 165 ? -2.647 4.298 11.153 1.00 97.62 165 SER A C 1
ATOM 1296 O O . SER A 1 165 ? -2.325 4.554 9.992 1.00 97.62 165 SER A O 1
ATOM 1298 N N . LEU A 1 166 ? -1.939 4.767 12.188 1.00 96.62 166 LEU A N 1
ATOM 1299 C CA . LEU A 1 166 ? -0.817 5.708 12.049 1.00 96.62 166 LEU A CA 1
ATOM 1300 C C . LEU A 1 166 ? 0.398 5.098 11.320 1.00 96.62 166 LEU A C 1
ATOM 1302 O O . LEU A 1 166 ? 1.060 5.772 10.524 1.00 96.62 166 LEU A O 1
ATOM 1306 N N . VAL A 1 167 ? 0.676 3.807 11.529 1.00 96.00 167 VAL A N 1
ATOM 1307 C CA . VAL A 1 167 ? 1.688 3.055 10.765 1.00 96.00 167 VAL A CA 1
ATOM 1308 C C . VAL A 1 167 ? 1.279 2.938 9.295 1.00 96.00 167 VAL A C 1
ATOM 1310 O O . VAL A 1 167 ? 2.110 3.138 8.413 1.00 96.00 167 VAL A O 1
ATOM 1313 N N . THR A 1 168 ? -0.002 2.703 9.003 1.00 96.25 168 THR A N 1
ATOM 1314 C CA . THR A 1 168 ? -0.501 2.681 7.618 1.00 96.25 168 THR A CA 1
ATOM 1315 C C . THR A 1 168 ? -0.323 4.040 6.940 1.00 96.25 168 THR A C 1
ATOM 1317 O O . THR A 1 168 ? 0.176 4.109 5.817 1.00 96.25 168 THR A O 1
ATOM 1320 N N . ALA A 1 169 ? -0.662 5.129 7.636 1.00 96.81 169 ALA A N 1
ATOM 1321 C CA . ALA A 1 169 ? -0.533 6.482 7.105 1.00 96.81 169 ALA A CA 1
ATOM 1322 C C . ALA A 1 169 ? 0.932 6.885 6.845 1.00 96.81 169 ALA A C 1
ATOM 1324 O O . ALA A 1 169 ? 1.265 7.401 5.776 1.00 96.81 169 ALA A O 1
ATOM 1325 N N . SER A 1 170 ? 1.838 6.599 7.783 1.00 96.31 170 SER A N 1
ATOM 1326 C CA . SER A 1 170 ? 3.272 6.879 7.605 1.00 96.31 170 SER A CA 1
ATOM 1327 C C . SER A 1 170 ? 3.903 6.045 6.480 1.00 96.31 170 SER A C 1
ATOM 1329 O O . SER A 1 170 ? 4.656 6.592 5.672 1.00 96.31 170 SER A O 1
ATOM 1331 N N . LEU A 1 171 ? 3.539 4.764 6.341 1.00 94.00 171 LEU A N 1
ATOM 1332 C CA . LEU A 1 171 ? 3.961 3.934 5.205 1.00 94.00 171 LEU A CA 1
ATOM 1333 C C . LEU A 1 171 ? 3.409 4.452 3.865 1.00 94.00 171 LEU A C 1
ATOM 1335 O O . LEU A 1 171 ? 4.151 4.493 2.885 1.00 94.00 171 LEU A O 1
ATOM 1339 N N . GLY A 1 172 ? 2.155 4.914 3.816 1.00 94.94 172 GLY A N 1
AT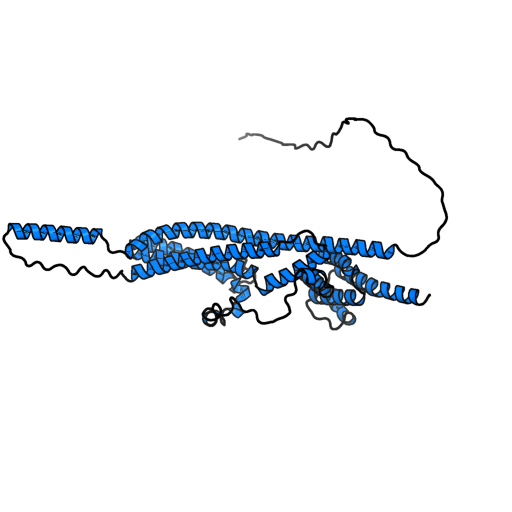OM 1340 C CA . GLY A 1 172 ? 1.586 5.567 2.631 1.00 94.94 172 GLY A CA 1
ATOM 1341 C C . GLY A 1 172 ? 2.354 6.824 2.223 1.00 94.94 172 GLY A C 1
ATOM 1342 O O . GLY A 1 172 ? 2.693 6.999 1.050 1.00 94.94 172 GLY A O 1
ATOM 1343 N N . MET A 1 173 ? 2.725 7.665 3.191 1.00 95.56 173 MET A N 1
ATOM 1344 C CA . MET A 1 173 ? 3.539 8.852 2.926 1.00 95.56 173 MET A CA 1
ATOM 1345 C C . MET A 1 173 ? 4.941 8.497 2.402 1.00 95.56 173 MET A C 1
ATOM 1347 O O . MET A 1 173 ? 5.408 9.134 1.456 1.00 95.56 173 MET A O 1
ATOM 1351 N N . LEU A 1 174 ? 5.585 7.455 2.943 1.00 94.62 174 LEU A N 1
ATOM 1352 C CA . LEU A 1 174 ? 6.869 6.946 2.439 1.00 94.62 174 LEU A CA 1
ATOM 1353 C C . LEU A 1 174 ? 6.754 6.413 1.003 1.00 94.62 174 LEU A C 1
ATOM 1355 O O . LEU A 1 174 ? 7.563 6.780 0.152 1.00 94.62 174 LEU A O 1
ATOM 1359 N N . VAL A 1 175 ? 5.712 5.637 0.685 1.00 93.62 175 VAL A N 1
ATOM 1360 C CA . VAL A 1 175 ? 5.449 5.189 -0.693 1.00 93.62 175 VAL A CA 1
ATOM 1361 C C . VAL A 1 175 ? 5.266 6.389 -1.628 1.00 93.62 175 VAL A C 1
ATOM 1363 O O . VAL A 1 175 ? 5.889 6.431 -2.690 1.00 93.62 175 VAL A O 1
ATOM 1366 N N . LYS A 1 176 ? 4.506 7.420 -1.231 1.00 93.38 176 LYS A N 1
ATOM 1367 C CA . LYS A 1 176 ? 4.368 8.654 -2.027 1.00 93.38 176 LYS A CA 1
ATOM 1368 C C . LYS A 1 176 ? 5.694 9.397 -2.237 1.00 93.38 176 LYS A C 1
ATOM 1370 O O . LYS A 1 176 ? 5.856 10.030 -3.283 1.00 93.38 176 LYS A O 1
ATOM 1375 N N . GLN A 1 177 ? 6.642 9.323 -1.298 1.00 92.88 177 GLN A N 1
ATOM 1376 C CA . GLN A 1 177 ? 7.999 9.857 -1.474 1.00 92.88 177 GLN A CA 1
ATOM 1377 C C . GLN A 1 177 ? 8.816 9.010 -2.462 1.00 92.88 177 GLN A C 1
ATOM 1379 O O . GLN A 1 177 ? 9.407 9.566 -3.387 1.00 92.88 177 GLN A O 1
ATOM 1384 N N . TRP A 1 178 ? 8.796 7.678 -2.348 1.00 93.00 178 TRP A N 1
ATOM 1385 C CA . TRP A 1 178 ? 9.502 6.780 -3.275 1.00 93.00 178 TRP A CA 1
ATOM 1386 C C . TRP A 1 178 ? 8.982 6.910 -4.715 1.00 93.00 178 TRP A C 1
ATOM 1388 O O . TRP A 1 178 ? 9.772 7.047 -5.649 1.00 93.00 178 TRP A O 1
ATOM 1398 N N . LEU A 1 179 ? 7.658 6.975 -4.899 1.00 92.38 179 LEU A N 1
ATOM 1399 C CA . LEU A 1 179 ? 7.025 7.216 -6.203 1.00 92.38 179 LEU A CA 1
ATOM 1400 C C . LEU A 1 179 ? 7.257 8.645 -6.734 1.00 92.38 179 LEU A C 1
ATOM 1402 O O . LEU A 1 179 ? 7.139 8.877 -7.936 1.00 92.38 179 LEU A O 1
ATOM 1406 N N . ARG A 1 180 ? 7.590 9.620 -5.876 1.00 91.69 180 ARG A N 1
ATOM 1407 C CA . ARG A 1 180 ? 8.055 10.949 -6.314 1.00 91.69 180 ARG A CA 1
ATOM 1408 C C . ARG A 1 180 ? 9.497 10.875 -6.816 1.00 91.69 180 ARG A C 1
ATOM 1410 O O . ARG A 1 180 ? 9.764 11.360 -7.908 1.00 91.69 180 ARG A O 1
ATOM 1417 N N . GLN A 1 181 ? 10.391 10.230 -6.064 1.00 88.75 181 GLN A N 1
ATOM 1418 C CA . GLN A 1 181 ? 11.802 10.085 -6.438 1.00 88.75 181 GLN A CA 1
ATOM 1419 C C . GLN A 1 181 ? 11.981 9.278 -7.732 1.00 88.75 181 GLN A C 1
ATOM 1421 O O . GLN A 1 181 ? 12.810 9.631 -8.564 1.00 88.75 181 GLN A O 1
ATOM 1426 N N . TYR A 1 182 ? 11.163 8.242 -7.939 1.00 88.44 182 TYR A N 1
ATOM 1427 C CA . TYR A 1 182 ? 11.106 7.477 -9.188 1.00 88.44 182 TYR A CA 1
ATOM 1428 C C . TYR A 1 182 ? 10.902 8.378 -10.417 1.00 88.44 182 TYR A C 1
ATOM 1430 O O . TYR A 1 182 ? 11.673 8.297 -11.374 1.00 88.44 182 TYR A O 1
ATOM 1438 N N . MET A 1 183 ? 9.929 9.293 -10.338 1.00 88.69 183 MET A N 1
ATOM 1439 C CA . MET A 1 183 ? 9.534 10.208 -11.418 1.00 88.69 183 MET A CA 1
ATOM 1440 C C . MET A 1 183 ? 10.421 11.456 -11.561 1.00 88.69 183 MET A C 1
ATOM 1442 O O . MET A 1 183 ? 10.255 12.206 -12.525 1.00 88.69 183 MET A O 1
ATOM 1446 N N . ALA A 1 184 ? 11.330 11.712 -10.615 1.00 84.50 184 ALA A N 1
ATOM 1447 C CA . ALA A 1 184 ? 12.136 12.931 -10.572 1.00 84.50 184 ALA A CA 1
ATOM 1448 C C . ALA A 1 184 ? 13.321 12.866 -11.553 1.00 84.50 184 ALA A C 1
ATOM 1450 O O . ALA A 1 184 ? 14.318 12.188 -11.289 1.00 84.50 184 ALA A O 1
ATOM 1451 N N . GLY A 1 185 ? 13.230 13.562 -12.685 1.00 70.75 185 GLY A N 1
ATOM 1452 C CA . GLY A 1 185 ? 14.319 13.631 -13.660 1.00 70.75 185 GLY A CA 1
ATOM 1453 C C . GLY A 1 185 ? 13.927 14.397 -14.917 1.00 70.75 185 GLY A C 1
ATOM 1454 O O . GLY A 1 185 ? 13.102 13.931 -15.697 1.00 70.75 185 GLY A O 1
ATOM 1455 N N . GLU A 1 186 ? 14.551 15.553 -15.116 1.00 62.84 186 GLU A N 1
ATOM 1456 C CA . GLU A 1 186 ? 14.359 16.448 -16.260 1.00 62.84 186 GLU A CA 1
ATOM 1457 C C . GLU A 1 186 ? 15.744 16.886 -16.778 1.00 62.84 186 GLU A C 1
ATOM 1459 O O . GLU A 1 186 ? 16.733 16.774 -16.056 1.00 62.84 186 GLU A O 1
ATOM 1464 N N . MET A 1 187 ? 15.829 17.346 -18.033 1.00 55.12 187 MET A N 1
ATOM 1465 C CA . MET A 1 187 ? 17.084 17.743 -18.710 1.00 55.12 187 MET A CA 1
ATOM 1466 C C . MET A 1 187 ? 18.121 16.612 -18.928 1.00 55.12 187 MET A C 1
ATOM 1468 O O . MET A 1 187 ? 19.289 16.736 -18.573 1.00 55.12 187 MET A O 1
ATOM 1472 N N . ILE A 1 188 ? 17.709 15.515 -19.579 1.00 65.50 188 ILE A N 1
ATOM 1473 C CA . ILE A 1 188 ? 18.610 14.450 -20.082 1.00 65.50 188 ILE A CA 1
ATOM 1474 C C . ILE A 1 188 ? 18.200 14.056 -21.520 1.00 65.50 188 ILE A C 1
ATOM 1476 O O . ILE A 1 188 ? 17.048 14.295 -21.912 1.00 65.50 188 ILE A O 1
ATOM 1480 N N . SER A 1 189 ? 19.090 13.453 -22.322 1.00 83.06 189 SER A N 1
ATOM 1481 C CA . SER A 1 189 ? 18.743 12.955 -23.669 1.00 83.06 189 SER A CA 1
ATOM 1482 C C . SER A 1 189 ? 17.672 11.844 -23.613 1.00 83.06 189 SER A C 1
ATOM 1484 O O . SER A 1 189 ? 17.552 11.163 -22.590 1.00 83.06 189 SER A O 1
ATOM 1486 N N . PRO A 1 190 ? 16.863 11.623 -24.670 1.00 82.38 190 PRO A N 1
ATOM 1487 C CA . PRO A 1 190 ? 15.776 10.639 -24.617 1.00 82.38 190 PRO A CA 1
ATOM 1488 C C . PRO A 1 190 ? 16.242 9.200 -24.351 1.00 82.38 190 PRO A C 1
ATOM 1490 O O . PRO A 1 190 ? 15.617 8.475 -23.575 1.00 82.38 190 PRO A O 1
ATOM 1493 N N . LYS A 1 191 ? 17.383 8.808 -24.930 1.00 83.00 191 LYS A N 1
ATOM 1494 C CA . LYS A 1 191 ? 18.000 7.491 -24.729 1.00 83.00 191 LYS A CA 1
ATOM 1495 C C . LYS A 1 191 ? 18.464 7.299 -23.283 1.00 83.00 191 LYS A C 1
ATOM 1497 O O . LYS A 1 191 ? 18.156 6.289 -22.655 1.00 83.00 191 LYS A O 1
ATOM 1502 N N . GLU A 1 192 ? 19.122 8.306 -22.709 1.00 82.88 192 GLU A N 1
ATOM 1503 C CA . GLU A 1 192 ? 19.533 8.298 -21.301 1.00 82.88 192 GLU A CA 1
ATOM 1504 C C . GLU A 1 192 ? 18.343 8.301 -20.331 1.00 82.88 192 GLU A C 1
ATOM 1506 O O . GLU A 1 192 ? 18.385 7.583 -19.331 1.00 82.88 192 GLU A O 1
ATOM 1511 N N . ARG A 1 193 ? 17.258 9.036 -20.628 1.00 83.06 193 ARG A N 1
ATOM 1512 C CA . ARG A 1 193 ? 16.007 8.963 -19.845 1.00 83.06 193 ARG A CA 1
ATOM 1513 C C . ARG A 1 193 ? 15.492 7.531 -19.775 1.00 83.06 193 ARG A C 1
ATOM 1515 O O . ARG A 1 193 ? 15.145 7.072 -18.689 1.00 83.06 193 ARG A O 1
ATOM 1522 N N . CYS A 1 194 ? 15.482 6.818 -20.903 1.00 84.50 194 CYS A N 1
ATOM 1523 C CA . CYS A 1 194 ? 15.063 5.419 -20.942 1.00 84.50 194 CYS A CA 1
ATOM 1524 C C . CYS A 1 194 ? 15.967 4.539 -20.058 1.00 84.50 194 CYS A C 1
ATOM 1526 O O . CYS A 1 194 ? 15.442 3.758 -19.264 1.00 84.50 194 CYS A O 1
ATOM 1528 N N . ARG A 1 195 ? 17.301 4.715 -20.113 1.00 84.81 195 ARG A N 1
ATOM 1529 C CA . ARG A 1 195 ? 18.271 3.964 -19.281 1.00 84.81 195 ARG A CA 1
ATOM 1530 C C . ARG A 1 195 ? 18.030 4.184 -17.786 1.00 84.81 195 ARG A C 1
ATOM 1532 O O . ARG A 1 195 ? 17.909 3.225 -17.023 1.00 84.81 195 ARG A O 1
ATOM 1539 N N . VAL A 1 196 ? 17.894 5.447 -17.377 1.00 84.81 196 VAL A N 1
ATOM 1540 C CA . VAL A 1 196 ? 17.613 5.838 -15.986 1.00 84.81 196 VAL A CA 1
ATOM 1541 C C . VAL A 1 196 ? 16.264 5.280 -15.519 1.00 84.81 196 VAL A C 1
ATOM 1543 O O . VAL A 1 196 ? 16.184 4.669 -14.451 1.00 84.81 196 VAL A O 1
ATOM 1546 N N . ARG A 1 197 ? 15.210 5.413 -16.336 1.00 87.12 197 ARG A N 1
ATOM 1547 C CA . ARG A 1 197 ? 13.874 4.861 -16.062 1.00 87.12 197 ARG A CA 1
ATOM 1548 C C . ARG A 1 197 ? 13.909 3.341 -15.917 1.00 87.12 197 ARG A C 1
ATOM 1550 O O . ARG A 1 197 ? 13.314 2.812 -14.984 1.00 87.12 197 ARG A O 1
ATOM 1557 N N . HIS A 1 198 ? 14.630 2.634 -16.787 1.00 86.38 198 HIS A N 1
ATOM 1558 C CA . HIS A 1 198 ? 14.774 1.179 -16.725 1.00 86.38 198 HIS A CA 1
ATOM 1559 C C . HIS A 1 198 ? 15.449 0.728 -15.418 1.00 86.38 198 HIS A C 1
ATOM 1561 O O . HIS A 1 198 ? 14.878 -0.088 -14.693 1.00 86.38 198 HIS A O 1
ATOM 1567 N N . PHE A 1 199 ? 16.596 1.315 -15.056 1.00 84.94 199 PHE A N 1
ATOM 1568 C CA . PHE A 1 199 ? 17.290 1.024 -13.794 1.00 84.94 199 PHE A CA 1
ATOM 1569 C C . PHE A 1 199 ? 16.402 1.283 -12.564 1.00 84.94 199 PHE A C 1
ATOM 1571 O O . PHE A 1 199 ? 16.263 0.427 -11.685 1.00 84.94 199 PHE A O 1
ATOM 1578 N N . ARG A 1 200 ? 15.730 2.440 -12.520 1.00 86.44 200 ARG A N 1
ATOM 1579 C CA . ARG A 1 200 ? 14.813 2.791 -11.426 1.00 86.44 200 ARG A CA 1
ATOM 1580 C C . ARG A 1 200 ? 13.590 1.868 -11.364 1.00 86.44 200 ARG A C 1
ATOM 1582 O O . ARG A 1 200 ? 13.142 1.543 -10.264 1.00 86.44 200 ARG A O 1
ATOM 1589 N N . ASN A 1 201 ? 13.078 1.402 -12.507 1.00 85.75 201 ASN A N 1
ATOM 1590 C CA . ASN A 1 201 ? 11.973 0.441 -12.570 1.00 85.75 201 ASN A CA 1
ATOM 1591 C C . ASN A 1 201 ? 12.405 -0.941 -12.053 1.00 85.75 201 ASN A C 1
ATOM 1593 O O . ASN A 1 201 ? 11.704 -1.518 -11.221 1.00 85.75 201 ASN A O 1
ATOM 1597 N N . GLN A 1 202 ? 13.597 -1.431 -12.432 1.00 84.25 202 GLN A N 1
ATOM 1598 C CA . GLN A 1 202 ? 14.177 -2.628 -11.806 1.00 84.25 202 GLN A CA 1
ATOM 1599 C C . GLN A 1 202 ? 14.241 -2.471 -10.279 1.00 84.25 202 GLN A C 1
ATOM 1601 O O . GLN A 1 202 ? 13.882 -3.396 -9.553 1.00 84.25 202 GLN A O 1
ATOM 1606 N N . GLY A 1 203 ? 14.629 -1.288 -9.787 1.00 82.88 203 GLY A N 1
ATOM 1607 C CA . GLY A 1 203 ? 14.585 -0.932 -8.368 1.00 82.88 203 GLY A CA 1
ATOM 1608 C C . GLY A 1 203 ? 13.185 -1.060 -7.753 1.00 82.88 203 GLY A C 1
ATOM 1609 O O . GLY A 1 203 ? 13.006 -1.819 -6.800 1.00 82.88 203 GLY A O 1
ATOM 1610 N N . ILE A 1 204 ? 12.180 -0.370 -8.304 1.00 85.06 204 ILE A N 1
ATOM 1611 C CA . ILE A 1 204 ? 10.792 -0.404 -7.805 1.00 85.06 204 ILE A CA 1
ATOM 1612 C C . ILE A 1 204 ? 10.213 -1.825 -7.776 1.00 85.06 204 ILE A C 1
ATOM 1614 O O . ILE A 1 204 ? 9.534 -2.183 -6.810 1.00 85.06 204 ILE A O 1
ATOM 1618 N N . VAL A 1 205 ? 10.498 -2.641 -8.795 1.00 82.06 205 VAL A N 1
ATOM 1619 C CA . VAL A 1 205 ? 10.040 -4.035 -8.877 1.00 82.06 205 VAL A CA 1
ATOM 1620 C C . VAL A 1 205 ? 10.776 -4.913 -7.859 1.00 82.06 205 VAL A C 1
ATOM 1622 O O . VAL A 1 205 ? 10.135 -5.664 -7.126 1.00 82.06 205 VAL A O 1
ATOM 1625 N N . ARG A 1 206 ? 12.104 -4.776 -7.736 1.00 79.88 206 ARG A N 1
ATOM 1626 C CA . ARG A 1 206 ? 12.948 -5.541 -6.796 1.00 79.88 206 ARG A CA 1
ATOM 1627 C C . ARG A 1 206 ? 12.602 -5.257 -5.331 1.00 79.88 206 ARG A C 1
ATOM 1629 O O . ARG A 1 206 ? 12.542 -6.188 -4.532 1.00 79.88 206 ARG A O 1
ATOM 1636 N N . TRP A 1 207 ? 12.310 -3.999 -4.997 1.00 83.00 207 TRP A N 1
ATOM 1637 C CA . TRP A 1 207 ? 11.830 -3.574 -3.673 1.00 83.00 207 TRP A CA 1
ATOM 1638 C C . TRP A 1 207 ? 10.300 -3.664 -3.510 1.00 83.00 207 TRP A C 1
ATOM 1640 O O . TRP A 1 207 ? 9.783 -3.421 -2.422 1.00 83.00 207 TRP A O 1
ATOM 1650 N N . ARG A 1 208 ? 9.577 -4.074 -4.563 1.00 82.56 208 ARG A N 1
ATOM 1651 C CA . ARG A 1 208 ? 8.129 -4.356 -4.585 1.00 82.56 208 ARG A CA 1
ATOM 1652 C C . ARG A 1 208 ? 7.259 -3.175 -4.122 1.00 82.56 208 ARG A C 1
ATOM 1654 O O . ARG A 1 208 ? 6.237 -3.375 -3.471 1.00 82.56 208 ARG A O 1
ATOM 1661 N N . VAL A 1 209 ? 7.637 -1.942 -4.474 1.00 86.25 209 VAL A N 1
ATOM 1662 C CA . VAL A 1 209 ? 7.018 -0.699 -3.957 1.00 86.25 209 VAL A CA 1
ATOM 1663 C C . VAL A 1 209 ? 5.504 -0.636 -4.209 1.00 86.25 209 VAL A C 1
ATOM 1665 O O . VAL A 1 209 ? 4.744 -0.337 -3.290 1.00 86.25 209 VAL A O 1
ATOM 1668 N N . PHE A 1 210 ? 5.047 -0.993 -5.415 1.00 85.75 210 PHE A N 1
ATOM 1669 C CA . PHE A 1 210 ? 3.613 -1.065 -5.734 1.00 85.75 210 PHE A CA 1
ATOM 1670 C C . PHE A 1 210 ? 2.864 -2.150 -4.935 1.00 85.75 210 PHE A C 1
ATOM 1672 O O . PHE A 1 210 ? 1.675 -2.000 -4.672 1.00 85.75 210 PHE A O 1
ATOM 1679 N N . GLU A 1 211 ? 3.532 -3.228 -4.508 1.00 84.56 211 GLU A N 1
ATOM 1680 C CA . GLU A 1 211 ? 2.901 -4.216 -3.624 1.00 84.56 211 GLU A CA 1
ATOM 1681 C C . GLU A 1 211 ? 2.795 -3.695 -2.192 1.00 84.56 211 GLU A C 1
ATOM 1683 O O . GLU A 1 211 ? 1.761 -3.894 -1.564 1.00 84.56 211 GLU A O 1
ATOM 1688 N N . VAL A 1 212 ? 3.815 -2.987 -1.686 1.00 85.56 212 VAL A N 1
ATOM 1689 C CA . VAL A 1 212 ? 3.740 -2.317 -0.375 1.00 85.56 212 VAL A CA 1
ATOM 1690 C C . VAL A 1 212 ? 2.549 -1.359 -0.344 1.00 85.56 212 VAL A C 1
ATOM 1692 O O . VAL A 1 212 ? 1.778 -1.415 0.609 1.00 85.56 212 VAL A O 1
ATOM 1695 N N . ALA A 1 213 ? 2.342 -0.574 -1.410 1.00 87.31 213 ALA A N 1
ATOM 1696 C CA . ALA A 1 213 ? 1.157 0.269 -1.585 1.00 87.31 213 ALA A CA 1
ATOM 1697 C C . ALA A 1 213 ? -0.152 -0.542 -1.491 1.00 87.31 213 ALA A C 1
ATOM 1699 O O . ALA A 1 213 ? -1.025 -0.224 -0.685 1.00 87.31 213 ALA A O 1
ATOM 1700 N N . ALA A 1 214 ? -0.250 -1.643 -2.242 1.00 87.00 214 ALA A N 1
ATOM 1701 C CA . ALA A 1 214 ? -1.423 -2.518 -2.270 1.00 87.00 214 ALA A CA 1
ATOM 1702 C C . ALA A 1 214 ? -1.695 -3.273 -0.946 1.00 87.00 214 ALA A C 1
ATOM 1704 O O . ALA A 1 214 ? -2.794 -3.796 -0.755 1.00 87.00 214 ALA A O 1
ATOM 1705 N N . PHE A 1 215 ? -0.733 -3.328 -0.016 1.00 87.75 215 PHE A N 1
ATOM 1706 C CA . PHE A 1 215 ? -0.949 -3.842 1.341 1.00 87.75 215 PHE A CA 1
ATOM 1707 C C . PHE A 1 215 ? -1.496 -2.790 2.318 1.00 87.75 215 PHE A C 1
ATOM 1709 O O . PHE A 1 215 ? -2.108 -3.180 3.312 1.00 87.75 215 PHE A O 1
ATOM 1716 N N . LEU A 1 216 ? -1.337 -1.485 2.062 1.00 90.56 216 LEU A N 1
ATOM 1717 C CA . LEU A 1 216 ? -1.772 -0.433 2.994 1.00 90.56 216 LEU A CA 1
ATOM 1718 C C . LEU A 1 216 ? -3.280 -0.502 3.330 1.00 90.56 216 LEU A C 1
ATOM 1720 O O . LEU A 1 216 ? -3.606 -0.462 4.519 1.00 90.56 216 LEU A O 1
ATOM 1724 N N . PRO A 1 217 ? -4.210 -0.718 2.369 1.00 91.75 217 PRO A N 1
ATOM 1725 C CA . PRO A 1 217 ? -5.630 -0.889 2.690 1.00 91.75 217 PRO A CA 1
ATOM 1726 C C . PRO A 1 217 ? -5.909 -2.080 3.617 1.00 91.75 217 PRO A C 1
ATOM 1728 O O . PRO A 1 217 ? -6.823 -2.021 4.437 1.00 91.75 217 PRO A O 1
ATOM 1731 N N . MET A 1 218 ? -5.102 -3.145 3.544 1.00 88.81 218 MET A N 1
ATOM 1732 C CA . MET A 1 218 ? -5.259 -4.315 4.413 1.00 88.81 218 MET A CA 1
ATOM 1733 C C . MET A 1 218 ? -4.844 -4.027 5.861 1.00 88.81 218 MET A C 1
ATOM 1735 O O . MET A 1 218 ? -5.493 -4.530 6.775 1.00 88.81 218 MET A O 1
ATOM 1739 N N . LEU A 1 219 ? -3.806 -3.212 6.093 1.00 91.06 219 LEU A N 1
ATOM 1740 C CA . LEU A 1 219 ? -3.434 -2.792 7.452 1.00 91.06 219 LEU A CA 1
ATOM 1741 C C . LEU A 1 219 ? -4.536 -1.916 8.068 1.00 91.06 219 LEU A C 1
ATOM 1743 O O . LEU A 1 219 ? -4.931 -2.139 9.211 1.00 91.06 219 LEU A O 1
ATOM 1747 N N . LEU A 1 220 ? -5.103 -0.988 7.292 1.00 93.81 220 LEU A N 1
ATOM 1748 C CA . LEU A 1 220 ? -6.212 -0.144 7.743 1.00 93.81 220 LEU A CA 1
ATOM 1749 C C . LEU A 1 220 ? -7.477 -0.955 8.072 1.00 93.81 220 LEU A C 1
ATOM 1751 O O . LEU A 1 220 ? -8.152 -0.673 9.059 1.00 93.81 220 LEU A O 1
ATOM 1755 N N . GLN A 1 221 ? -7.768 -2.004 7.298 1.00 93.19 221 GLN A N 1
ATOM 1756 C CA . GLN A 1 221 ? -8.857 -2.940 7.601 1.00 93.19 221 GLN A CA 1
ATOM 1757 C C . GLN A 1 221 ? -8.595 -3.749 8.881 1.00 93.19 221 GLN A C 1
ATOM 1759 O O . GLN A 1 221 ? -9.513 -3.950 9.673 1.00 93.19 221 GLN A O 1
ATOM 1764 N N . ILE A 1 222 ? -7.347 -4.154 9.149 1.00 93.56 222 ILE A N 1
ATOM 1765 C CA . ILE A 1 222 ? -6.976 -4.789 10.427 1.00 93.56 222 ILE A CA 1
ATOM 1766 C C . ILE A 1 222 ? -7.191 -3.817 11.599 1.00 93.56 222 ILE A C 1
ATOM 1768 O O . ILE A 1 222 ? -7.735 -4.223 12.626 1.00 93.56 222 ILE A O 1
ATOM 1772 N N . ALA A 1 223 ? -6.840 -2.536 11.441 1.00 97.00 223 ALA A N 1
ATOM 1773 C CA . ALA A 1 223 ? -7.126 -1.505 12.439 1.00 97.00 223 ALA A CA 1
ATOM 1774 C C . ALA A 1 223 ? -8.640 -1.357 12.690 1.00 97.00 223 ALA A C 1
ATOM 1776 O O . ALA A 1 223 ? -9.084 -1.407 13.835 1.00 97.00 223 ALA A O 1
ATOM 1777 N N . LEU A 1 224 ? -9.450 -1.275 11.630 1.00 95.75 224 LEU A N 1
ATOM 1778 C CA . LEU A 1 224 ? -10.911 -1.181 11.728 1.00 95.75 224 LEU A CA 1
ATOM 1779 C C . LEU A 1 224 ? -11.538 -2.397 12.442 1.00 95.75 224 LEU A C 1
ATOM 1781 O O . LEU A 1 224 ? -12.427 -2.236 13.278 1.00 95.75 224 LEU A O 1
ATOM 1785 N N . ILE A 1 225 ? -11.040 -3.609 12.175 1.00 95.69 225 ILE A N 1
ATOM 1786 C CA . ILE A 1 225 ? -11.474 -4.838 12.860 1.00 95.69 225 ILE A CA 1
ATOM 1787 C C . ILE A 1 225 ? -11.102 -4.801 14.351 1.00 95.69 225 ILE A C 1
ATOM 1789 O O . ILE A 1 225 ? -11.942 -5.117 15.193 1.00 95.69 225 ILE A O 1
ATOM 1793 N N . LEU A 1 226 ? -9.881 -4.374 14.700 1.00 96.44 226 LEU A N 1
ATOM 1794 C CA . LEU A 1 226 ? -9.466 -4.193 16.098 1.00 96.44 226 LEU A CA 1
ATOM 1795 C C . LEU A 1 226 ? -10.365 -3.176 16.819 1.00 96.44 226 LEU A C 1
ATOM 1797 O O . LEU A 1 226 ? -10.829 -3.447 17.926 1.00 96.44 226 LEU A O 1
ATOM 1801 N N . PHE A 1 227 ? -10.680 -2.046 16.181 1.00 97.00 227 PHE A N 1
ATOM 1802 C CA . PHE A 1 227 ? -11.613 -1.056 16.721 1.00 97.00 227 PHE A CA 1
ATOM 1803 C C . PHE A 1 227 ? -12.991 -1.646 17.034 1.00 97.00 227 PHE A C 1
ATOM 1805 O O . PHE A 1 227 ? -13.478 -1.452 18.150 1.00 97.00 227 PHE A O 1
ATOM 1812 N N . PHE A 1 228 ? -13.588 -2.405 16.106 1.00 96.31 228 PHE A N 1
ATOM 1813 C CA . PHE A 1 228 ? -14.881 -3.055 16.338 1.00 96.31 228 PHE A CA 1
ATOM 1814 C C . PHE A 1 228 ? -14.831 -4.095 17.465 1.00 96.31 228 PHE A C 1
ATOM 1816 O O . PHE A 1 228 ? -15.766 -4.156 18.260 1.00 96.31 228 PHE A O 1
ATOM 1823 N N . ILE A 1 229 ? -13.745 -4.867 17.597 1.00 95.88 229 ILE A N 1
ATOM 1824 C CA . ILE A 1 229 ? -13.573 -5.806 18.722 1.00 95.88 229 ILE A CA 1
ATOM 1825 C C . ILE A 1 229 ? -13.561 -5.044 20.056 1.00 95.88 229 ILE A C 1
ATOM 1827 O O . ILE A 1 229 ? -14.318 -5.392 20.961 1.00 95.88 229 ILE A O 1
ATOM 1831 N N . GLY A 1 230 ? -12.762 -3.976 20.165 1.00 94.50 230 GLY A N 1
ATOM 1832 C CA . GLY A 1 230 ? -12.720 -3.136 21.367 1.00 94.50 230 GLY A CA 1
ATOM 1833 C C . GLY A 1 230 ? -14.060 -2.454 21.667 1.00 94.50 230 GLY A C 1
ATOM 1834 O O . GLY A 1 230 ? -14.458 -2.368 22.824 1.00 94.50 230 GLY A O 1
ATOM 1835 N N . MET A 1 231 ? -14.799 -2.046 20.631 1.00 94.31 231 MET A N 1
ATOM 1836 C CA . MET A 1 231 ? -16.113 -1.409 20.760 1.00 94.31 231 MET A CA 1
ATOM 1837 C C . MET A 1 231 ? -17.211 -2.374 21.219 1.00 94.31 231 MET A C 1
ATOM 1839 O O . MET A 1 231 ? -18.046 -1.983 22.030 1.00 94.31 231 MET A O 1
ATOM 1843 N N . LEU A 1 232 ? -17.200 -3.630 20.765 1.00 95.19 232 LEU A N 1
ATOM 1844 C CA . LEU A 1 232 ? -18.126 -4.655 21.258 1.00 95.19 232 LEU A CA 1
ATOM 1845 C C . LEU A 1 232 ? -17.799 -5.069 22.702 1.00 95.19 232 LEU A C 1
ATOM 1847 O O . LEU A 1 232 ? -18.712 -5.250 23.504 1.00 95.19 232 LEU A O 1
ATOM 1851 N N . ASP A 1 233 ? -16.515 -5.167 23.066 1.00 92.62 233 ASP A N 1
ATOM 1852 C CA . ASP A 1 233 ? -16.113 -5.413 24.458 1.00 92.62 233 ASP A CA 1
ATOM 1853 C C . ASP A 1 233 ? -16.467 -4.233 25.384 1.00 92.62 233 ASP A C 1
ATOM 1855 O O . ASP A 1 233 ? -16.907 -4.470 26.507 1.00 92.62 233 ASP A O 1
ATOM 1859 N N . PHE A 1 234 ? -16.342 -2.985 24.914 1.00 92.00 234 PHE A N 1
ATOM 1860 C CA . PHE A 1 234 ? -16.766 -1.782 25.641 1.00 92.00 234 PHE A CA 1
ATOM 1861 C C . PHE A 1 234 ? -18.288 -1.715 25.811 1.00 92.00 234 PHE A C 1
ATOM 1863 O O . PHE A 1 234 ? -18.772 -1.546 26.928 1.00 92.00 234 PHE A O 1
ATOM 1870 N N . LEU A 1 235 ? -19.059 -1.905 24.732 1.00 93.06 235 LEU A N 1
ATOM 1871 C CA . LEU A 1 235 ? -20.522 -1.862 24.798 1.00 93.06 235 LEU A CA 1
ATOM 1872 C C . LEU A 1 235 ? -21.092 -2.948 25.710 1.00 93.06 235 LEU A C 1
ATOM 1874 O O . LEU A 1 235 ? -22.016 -2.652 26.458 1.00 93.06 235 LEU A O 1
ATOM 1878 N N . ARG A 1 236 ? -20.504 -4.153 25.750 1.00 92.12 236 ARG A N 1
ATOM 1879 C CA . ARG A 1 236 ? -20.929 -5.213 26.685 1.00 92.12 236 ARG A CA 1
ATOM 1880 C C . ARG A 1 236 ? -20.824 -4.806 28.165 1.00 92.12 236 ARG A C 1
ATOM 1882 O O . ARG A 1 236 ? -21.512 -5.391 28.991 1.00 92.12 236 ARG A O 1
ATOM 1889 N N . LEU A 1 237 ? -19.979 -3.831 28.511 1.00 89.25 237 LEU A N 1
ATOM 1890 C CA . LEU A 1 237 ? -19.887 -3.283 29.872 1.00 89.25 237 LEU A CA 1
ATOM 1891 C C . LEU A 1 237 ? -20.860 -2.121 30.131 1.00 89.25 237 LEU A C 1
ATOM 1893 O O . LEU A 1 237 ? -21.090 -1.789 31.290 1.00 89.25 237 LEU A O 1
ATOM 1897 N N . ALA A 1 238 ? -21.390 -1.490 29.079 1.00 88.31 238 ALA A N 1
ATOM 1898 C CA . ALA A 1 238 ? -22.227 -0.293 29.165 1.00 88.31 238 ALA A CA 1
ATOM 1899 C C . ALA A 1 238 ? -23.727 -0.603 29.007 1.00 88.31 238 ALA A C 1
ATOM 1901 O O . ALA A 1 238 ? -24.524 -0.187 29.842 1.00 88.31 238 ALA A O 1
ATOM 1902 N N . ASP A 1 239 ? -24.106 -1.335 27.956 1.00 93.12 239 ASP A N 1
ATOM 1903 C CA . ASP A 1 239 ? -25.454 -1.875 27.747 1.00 93.12 239 ASP A CA 1
ATOM 1904 C C . ASP A 1 239 ? -25.419 -3.072 26.781 1.00 93.12 239 ASP A C 1
ATOM 1906 O O . ASP A 1 239 ? -24.882 -3.002 25.668 1.00 93.12 239 ASP A O 1
ATOM 1910 N N . GLU A 1 240 ? -26.039 -4.181 27.188 1.00 93.00 240 GLU A N 1
ATOM 1911 C CA . GLU A 1 240 ? -26.055 -5.408 26.392 1.00 93.00 240 GLU A CA 1
ATOM 1912 C C . GLU A 1 240 ? -26.889 -5.251 25.107 1.00 93.00 240 GLU A C 1
ATOM 1914 O O . GLU A 1 240 ? -26.524 -5.788 24.060 1.00 93.00 240 GLU A O 1
ATOM 1919 N N . THR A 1 241 ? -27.968 -4.462 25.145 1.00 94.19 241 THR A N 1
ATOM 1920 C CA . THR A 1 241 ? -28.865 -4.249 23.996 1.00 94.19 241 THR A CA 1
ATOM 1921 C C . THR A 1 241 ? -28.129 -3.578 22.835 1.00 94.19 241 THR A C 1
ATOM 1923 O O . THR A 1 241 ? -28.160 -4.063 21.701 1.00 94.19 241 THR A O 1
ATOM 1926 N N . MET A 1 242 ? -27.398 -2.497 23.118 1.00 93.56 242 MET A N 1
ATOM 1927 C CA . MET A 1 242 ? -26.562 -1.784 22.151 1.00 93.56 242 MET A CA 1
ATOM 1928 C C . MET A 1 242 ? -25.401 -2.652 21.652 1.00 93.56 242 MET A C 1
ATOM 1930 O O . MET A 1 242 ? -25.057 -2.589 20.468 1.00 93.56 242 MET A O 1
ATOM 1934 N N . CYS A 1 243 ? -24.835 -3.512 22.509 1.00 94.88 243 CYS A N 1
ATOM 1935 C CA . CYS A 1 243 ? -23.836 -4.498 22.096 1.00 94.88 243 CYS A CA 1
ATOM 1936 C C . CYS A 1 243 ? -24.398 -5.476 21.047 1.00 94.88 243 CYS A C 1
ATOM 1938 O O . CYS A 1 243 ? -23.746 -5.711 20.027 1.00 94.88 243 CYS A O 1
ATOM 1940 N N . TRP A 1 244 ? -25.606 -6.017 21.247 1.00 95.44 244 TRP A N 1
ATOM 1941 C CA . TRP A 1 244 ? -26.250 -6.916 20.278 1.00 95.44 244 TRP A CA 1
ATOM 1942 C C . TRP A 1 244 ? -26.605 -6.212 18.961 1.00 95.44 244 TRP A C 1
ATOM 1944 O O . TRP A 1 244 ? -26.330 -6.757 17.888 1.00 95.44 244 TRP A O 1
ATOM 1954 N N . ILE A 1 245 ? -27.140 -4.987 19.022 1.00 96.12 245 ILE A N 1
ATOM 1955 C CA . ILE A 1 245 ? -27.473 -4.184 17.832 1.00 96.12 245 ILE A CA 1
ATOM 1956 C C . ILE A 1 245 ? -26.218 -3.918 16.987 1.00 96.12 245 ILE A C 1
ATOM 1958 O O . ILE A 1 245 ? -26.216 -4.193 15.784 1.00 96.12 245 ILE A O 1
ATOM 1962 N N . LEU A 1 246 ? -25.125 -3.443 17.601 1.00 95.38 246 LEU A N 1
ATOM 1963 C CA . LEU A 1 246 ? -23.881 -3.202 16.866 1.00 95.38 246 LEU A CA 1
ATOM 1964 C C . LEU A 1 246 ? -23.256 -4.509 16.361 1.00 95.38 246 LEU A C 1
ATOM 1966 O O . LEU A 1 246 ? -22.747 -4.544 15.240 1.00 95.38 246 LEU A O 1
ATOM 1970 N N . SER A 1 247 ? -23.315 -5.589 17.148 1.00 95.56 247 SER A N 1
ATOM 1971 C CA . SER A 1 247 ? -22.787 -6.898 16.748 1.00 95.56 247 SER A CA 1
ATOM 1972 C C . SER A 1 247 ? -23.425 -7.392 15.447 1.00 95.56 247 SER A C 1
ATOM 1974 O O . SER A 1 247 ? -22.702 -7.858 14.568 1.00 95.56 247 SER A O 1
ATOM 1976 N N . GLY A 1 248 ? -24.737 -7.196 15.264 1.00 95.94 248 GLY A N 1
ATOM 1977 C CA . GLY A 1 248 ? -25.425 -7.497 14.005 1.00 95.94 248 GLY A CA 1
ATOM 1978 C C . GLY A 1 248 ? -24.886 -6.699 12.810 1.00 95.94 248 GLY A C 1
ATOM 1979 O O . GLY A 1 248 ? -24.592 -7.278 11.764 1.00 95.94 248 GLY A O 1
ATOM 1980 N N . ILE A 1 249 ? -24.685 -5.387 12.972 1.00 96.31 249 ILE A N 1
ATOM 1981 C CA . ILE A 1 249 ? -24.148 -4.505 11.918 1.00 96.31 249 ILE A CA 1
ATOM 1982 C C . ILE A 1 249 ? -22.712 -4.912 11.543 1.00 96.31 249 ILE A C 1
ATOM 1984 O O . ILE A 1 249 ? -22.391 -5.073 10.362 1.00 96.31 249 ILE A O 1
ATOM 1988 N N . VAL A 1 250 ? -21.856 -5.139 12.544 1.00 95.88 250 VAL A N 1
ATOM 1989 C CA . VAL A 1 250 ? -20.464 -5.576 12.349 1.00 95.88 250 VAL A CA 1
ATOM 1990 C C . VAL A 1 250 ? -20.408 -6.967 11.708 1.00 95.88 250 VAL A C 1
ATOM 1992 O O . VAL A 1 250 ? -19.598 -7.186 10.810 1.00 95.88 250 VAL A O 1
ATOM 1995 N N . ALA A 1 251 ? -21.289 -7.896 12.090 1.00 95.19 251 ALA A N 1
ATOM 1996 C CA . ALA A 1 251 ? -21.354 -9.228 11.489 1.00 95.19 251 ALA A CA 1
ATOM 1997 C C . ALA A 1 251 ? -21.726 -9.182 9.997 1.00 95.19 251 ALA A C 1
ATOM 1999 O O . ALA A 1 251 ? -21.102 -9.882 9.200 1.00 95.19 251 ALA A O 1
ATOM 2000 N N . VAL A 1 252 ? -22.675 -8.326 9.594 1.00 95.94 252 VAL A N 1
ATOM 2001 C CA . VAL A 1 252 ? -23.021 -8.118 8.174 1.00 95.94 252 VAL A CA 1
ATOM 2002 C C . VAL A 1 252 ? -21.838 -7.532 7.396 1.00 95.94 252 VAL A C 1
ATOM 2004 O O . VAL A 1 252 ? -21.519 -8.026 6.312 1.00 95.94 252 VAL A O 1
ATOM 2007 N N . TYR A 1 253 ? -21.135 -6.542 7.958 1.00 94.12 253 TYR A N 1
ATOM 2008 C CA . TYR A 1 253 ? -19.925 -5.981 7.344 1.00 94.12 253 TYR A CA 1
ATOM 2009 C C . TYR A 1 253 ? -18.820 -7.034 7.160 1.00 94.12 253 TYR A C 1
ATOM 2011 O O . TYR A 1 253 ? -18.272 -7.180 6.066 1.00 94.12 253 TYR A O 1
ATOM 2019 N N . LEU A 1 254 ? -18.520 -7.810 8.205 1.00 91.44 254 LEU A N 1
ATOM 2020 C CA . LEU A 1 254 ? -17.494 -8.854 8.156 1.00 91.44 254 LEU A CA 1
ATOM 2021 C C . LEU A 1 254 ? -17.872 -9.990 7.197 1.00 91.44 254 LEU A C 1
ATOM 2023 O O . LEU A 1 254 ? -17.002 -10.494 6.489 1.00 91.44 254 LEU A O 1
ATOM 2027 N N . LEU A 1 255 ? -19.154 -10.360 7.106 1.00 92.44 255 LEU A N 1
ATOM 2028 C CA . LEU A 1 255 ? -19.638 -11.343 6.134 1.00 92.44 255 LEU A CA 1
ATOM 2029 C C . LEU A 1 255 ? -19.424 -10.857 4.691 1.00 92.44 255 LEU A C 1
ATOM 2031 O O . LEU A 1 255 ? -18.937 -11.618 3.853 1.00 92.44 255 LEU A O 1
ATOM 2035 N N . PHE A 1 256 ? -19.723 -9.588 4.399 1.00 90.75 256 PHE A N 1
ATOM 2036 C CA . PHE A 1 256 ? -19.456 -8.980 3.091 1.00 90.75 256 PHE A CA 1
ATOM 2037 C C . PHE A 1 256 ? -17.950 -8.914 2.776 1.00 90.75 256 PHE A C 1
ATOM 2039 O O . PHE A 1 256 ? -17.520 -9.284 1.680 1.00 90.75 256 PHE A O 1
ATOM 2046 N N . PHE A 1 257 ? -17.123 -8.519 3.748 1.00 86.75 257 PHE A N 1
ATOM 2047 C CA . PHE A 1 257 ? -15.667 -8.469 3.593 1.00 86.75 257 PHE A CA 1
ATOM 2048 C C . PHE A 1 257 ? -15.057 -9.859 3.338 1.00 86.75 257 PHE A C 1
ATOM 2050 O O . PHE A 1 257 ? -14.250 -10.033 2.426 1.00 86.75 257 PHE A O 1
ATOM 2057 N N . VAL A 1 258 ? -15.478 -10.881 4.090 1.00 85.69 258 VAL A N 1
ATOM 2058 C CA . VAL A 1 258 ? -14.990 -12.258 3.910 1.00 85.69 258 VAL A CA 1
ATOM 2059 C C . VAL A 1 258 ? -15.481 -12.854 2.589 1.00 85.69 258 VAL A C 1
ATOM 2061 O O . VAL A 1 258 ? -14.689 -13.463 1.874 1.00 85.69 258 VAL A O 1
ATOM 2064 N N . THR A 1 259 ? -16.748 -12.666 2.211 1.00 85.06 259 THR A N 1
ATOM 2065 C CA . THR A 1 259 ? -17.273 -13.212 0.943 1.00 85.06 259 THR A CA 1
ATOM 2066 C C . THR A 1 259 ? -16.620 -12.574 -0.285 1.00 85.06 259 THR A C 1
ATOM 2068 O O . THR A 1 259 ? -16.252 -13.297 -1.212 1.00 85.06 259 THR A O 1
ATOM 2071 N N . THR A 1 260 ? -16.383 -11.257 -0.282 1.00 83.38 260 THR A N 1
ATOM 2072 C CA . THR A 1 260 ? -15.634 -10.582 -1.359 1.00 83.38 260 THR A CA 1
ATOM 2073 C C . THR A 1 260 ? -14.166 -11.015 -1.400 1.00 83.38 260 THR A C 1
ATOM 2075 O O . THR A 1 260 ? -13.673 -11.342 -2.479 1.00 83.38 260 THR A O 1
ATOM 2078 N N . MET A 1 261 ? -13.486 -11.126 -0.250 1.00 79.19 261 MET A N 1
ATOM 2079 C CA . MET A 1 261 ? -12.105 -11.626 -0.168 1.00 79.19 261 MET A CA 1
ATOM 2080 C C . MET A 1 261 ? -11.962 -13.083 -0.641 1.00 79.19 261 MET A C 1
ATOM 2082 O O . MET A 1 261 ? -10.956 -13.426 -1.254 1.00 79.19 261 MET A O 1
ATOM 2086 N N . VAL A 1 262 ? -12.934 -13.954 -0.357 1.00 77.12 262 VAL A N 1
ATOM 2087 C CA . VAL A 1 262 ? -12.881 -15.388 -0.704 1.00 77.12 262 VAL A CA 1
ATOM 2088 C C . VAL A 1 262 ? -13.371 -15.659 -2.137 1.00 77.12 262 VAL A C 1
ATOM 2090 O O . VAL A 1 262 ? -12.980 -16.662 -2.733 1.00 77.12 262 VAL A O 1
ATOM 2093 N N . SER A 1 263 ? -14.149 -14.754 -2.744 1.00 75.94 263 SER A N 1
ATOM 2094 C CA . SER A 1 263 ? -14.695 -14.887 -4.108 1.00 75.94 263 SER A CA 1
ATOM 2095 C C . SER A 1 263 ? -13.692 -15.354 -5.193 1.00 75.94 263 SER A C 1
ATOM 2097 O O . SER A 1 263 ? -14.066 -16.216 -5.997 1.00 75.94 263 SER A O 1
ATOM 2099 N N . PRO A 1 264 ? -12.417 -14.898 -5.235 1.00 73.44 264 PRO A N 1
ATOM 2100 C CA . PRO A 1 264 ? -11.422 -15.372 -6.208 1.00 73.44 264 PRO A CA 1
ATOM 2101 C C . PRO A 1 264 ? -11.058 -16.862 -6.129 1.00 73.44 264 PRO A C 1
ATOM 2103 O O . PRO A 1 264 ? -10.523 -17.387 -7.102 1.00 73.44 264 PRO A O 1
ATOM 2106 N N . LEU A 1 265 ? -11.342 -17.560 -5.019 1.00 73.50 265 LEU A N 1
ATOM 2107 C CA . LEU A 1 265 ? -11.154 -19.018 -4.931 1.00 73.50 265 LEU A CA 1
ATOM 2108 C C . LEU A 1 265 ? -12.190 -19.798 -5.740 1.00 73.50 265 LEU A C 1
ATOM 2110 O O . LEU A 1 265 ? -11.888 -20.886 -6.225 1.00 73.50 265 LEU A O 1
ATOM 2114 N N . PHE A 1 266 ? -13.404 -19.262 -5.870 1.00 72.94 266 PHE A N 1
ATOM 2115 C CA . PHE A 1 266 ? -14.528 -19.965 -6.490 1.00 72.94 266 PHE A CA 1
ATOM 2116 C C . PHE A 1 266 ? -14.738 -19.592 -7.963 1.00 72.94 266 PHE A C 1
ATOM 2118 O O . PHE A 1 266 ? -15.382 -20.342 -8.692 1.00 72.94 266 PHE A O 1
ATOM 2125 N N . SER A 1 267 ? -14.184 -18.467 -8.430 1.00 58.56 267 SER A N 1
ATOM 2126 C CA . SER A 1 267 ? -14.175 -18.120 -9.855 1.00 58.56 267 SER A CA 1
ATOM 2127 C C . SER A 1 267 ? -12.982 -17.248 -10.244 1.00 58.56 267 SER A C 1
ATOM 2129 O O . SER A 1 267 ? -12.811 -16.139 -9.740 1.00 58.56 267 SER A O 1
ATOM 2131 N N . ALA A 1 268 ? -12.218 -17.697 -11.246 1.00 59.31 268 ALA A N 1
ATOM 2132 C CA . ALA A 1 268 ? -11.150 -16.914 -11.879 1.00 59.31 268 ALA A CA 1
ATOM 2133 C C . ALA A 1 268 ? -11.666 -15.676 -12.653 1.00 59.31 268 ALA A C 1
ATOM 2135 O O . ALA A 1 268 ? -10.888 -14.774 -12.993 1.00 59.31 268 ALA A O 1
ATOM 2136 N N . GLN A 1 269 ? -12.977 -15.624 -12.921 1.00 62.56 269 GLN A N 1
ATOM 2137 C CA . GLN A 1 269 ? -13.665 -14.490 -13.541 1.00 62.56 269 GLN A CA 1
ATOM 2138 C C . GLN A 1 269 ? -14.171 -13.460 -12.515 1.00 62.56 269 GLN A C 1
ATOM 2140 O O . GLN A 1 269 ? -14.713 -12.438 -12.927 1.00 62.56 269 GLN A O 1
ATOM 2145 N N . SER A 1 270 ? -14.016 -13.683 -11.201 1.00 55.81 270 SER A N 1
ATOM 2146 C CA . SER A 1 270 ? -14.510 -12.717 -10.212 1.00 55.81 270 SER A CA 1
ATOM 2147 C C . SER A 1 270 ? -13.770 -11.369 -10.319 1.00 55.81 270 SER A C 1
ATOM 2149 O O . SER A 1 270 ? -12.566 -11.341 -10.606 1.00 55.81 270 SER A O 1
ATOM 2151 N N . PRO A 1 271 ? -14.459 -10.231 -10.101 1.00 63.75 271 PRO A N 1
ATOM 2152 C CA . PRO A 1 271 ? -13.833 -8.910 -10.164 1.00 63.75 271 PRO A CA 1
ATOM 2153 C C . PRO A 1 271 ? -12.973 -8.613 -8.925 1.00 63.75 271 PRO A C 1
ATOM 2155 O O . PRO A 1 271 ? -12.054 -7.801 -8.989 1.00 63.75 271 PRO A O 1
ATOM 2158 N N . PHE A 1 272 ? -13.229 -9.293 -7.803 1.00 60.66 272 PHE A N 1
ATOM 2159 C CA . PHE A 1 272 ? -12.648 -9.026 -6.482 1.00 60.66 272 PHE A CA 1
ATOM 2160 C C . PHE A 1 272 ? -11.207 -9.546 -6.318 1.00 60.66 272 PHE A C 1
ATOM 2162 O O . PHE A 1 272 ? -10.876 -10.167 -5.312 1.00 60.66 272 PHE A O 1
ATOM 2169 N N . LYS A 1 273 ? -10.333 -9.329 -7.310 1.00 59.44 273 LYS A N 1
ATOM 2170 C CA . LYS A 1 273 ? -8.963 -9.879 -7.377 1.00 59.44 273 LYS A CA 1
ATOM 2171 C C . LYS A 1 273 ? -8.015 -9.236 -6.353 1.00 59.44 273 LYS A C 1
ATOM 2173 O O . LYS A 1 273 ? -7.129 -8.460 -6.699 1.00 59.44 273 LYS A O 1
ATOM 2178 N N . THR A 1 274 ? -8.183 -9.596 -5.081 1.00 59.34 274 THR A N 1
ATOM 2179 C CA . THR A 1 274 ? -7.361 -9.130 -3.958 1.00 59.34 274 THR A CA 1
ATOM 2180 C C . THR A 1 274 ? -5.879 -9.483 -4.183 1.00 59.34 274 THR A C 1
ATOM 2182 O O . THR A 1 274 ? -5.585 -10.635 -4.527 1.00 59.34 274 THR A O 1
ATOM 2185 N N . PRO A 1 275 ? -4.910 -8.580 -3.917 1.00 53.97 275 PRO A N 1
ATOM 2186 C CA . PRO A 1 275 ? -3.472 -8.862 -4.085 1.00 53.97 275 PRO A CA 1
ATOM 2187 C C . PRO A 1 275 ? -2.965 -10.066 -3.262 1.00 53.97 275 PRO A C 1
ATOM 2189 O O . PRO A 1 275 ? -1.965 -10.702 -3.614 1.00 53.97 275 PRO A O 1
ATOM 2192 N N . LEU A 1 276 ? -3.699 -10.450 -2.212 1.00 49.22 276 LEU A N 1
ATOM 2193 C CA . LEU A 1 276 ? -3.485 -11.677 -1.437 1.00 49.22 276 LEU A CA 1
ATOM 2194 C C . LEU A 1 276 ? -3.501 -12.949 -2.306 1.00 49.22 276 LEU A C 1
ATOM 2196 O O . LEU A 1 276 ? -2.677 -13.841 -2.107 1.00 49.22 276 LEU A O 1
ATOM 2200 N N . PHE A 1 277 ? -4.372 -13.037 -3.317 1.00 48.44 277 PHE A N 1
ATOM 2201 C CA . PHE A 1 277 ? -4.490 -14.253 -4.132 1.00 48.44 277 PHE A CA 1
ATOM 2202 C C . PHE A 1 277 ? -3.374 -14.427 -5.162 1.00 48.44 277 PHE A C 1
ATOM 2204 O O . PHE A 1 277 ? -3.025 -15.560 -5.490 1.00 48.44 277 PHE A O 1
ATOM 2211 N N . ARG A 1 278 ? -2.706 -13.342 -5.577 1.00 49.25 278 ARG A N 1
ATOM 2212 C CA . ARG A 1 278 ? -1.482 -13.428 -6.396 1.00 49.25 278 ARG A CA 1
ATOM 2213 C C . ARG A 1 278 ? -0.245 -13.846 -5.583 1.00 49.25 278 ARG A C 1
ATOM 2215 O O . ARG A 1 278 ? 0.770 -14.209 -6.169 1.00 49.25 278 ARG A O 1
ATOM 2222 N N . SER A 1 279 ? -0.319 -13.824 -4.248 1.00 51.28 279 SER A N 1
ATOM 2223 C CA . SER A 1 279 ? 0.802 -14.119 -3.338 1.00 51.28 279 SER A CA 1
ATOM 2224 C C . SER A 1 279 ? 0.613 -15.371 -2.461 1.00 51.28 279 SER A C 1
ATOM 2226 O O . SER A 1 279 ? 1.559 -15.814 -1.802 1.00 51.28 279 SER A O 1
ATOM 2228 N N . LEU A 1 280 ? -0.567 -16.001 -2.482 1.00 46.84 280 LEU A N 1
ATOM 2229 C CA . LEU A 1 280 ? -0.945 -17.065 -1.542 1.00 46.84 280 LEU A CA 1
ATOM 2230 C C . LEU A 1 280 ? -0.070 -18.344 -1.524 1.00 46.84 280 LEU A C 1
ATOM 2232 O O . LEU A 1 280 ? 0.135 -18.865 -0.424 1.00 46.84 280 LEU A O 1
ATOM 2236 N N . PRO A 1 281 ? 0.581 -18.803 -2.619 1.00 47.06 281 PRO A N 1
ATOM 2237 C CA . PRO A 1 281 ? 1.568 -19.895 -2.554 1.00 47.06 281 PRO A CA 1
ATOM 2238 C C . PRO A 1 281 ? 2.780 -19.625 -1.636 1.00 47.06 281 PRO A C 1
ATOM 2240 O O . PRO A 1 281 ? 3.517 -20.553 -1.287 1.00 47.06 281 PRO A O 1
ATOM 2243 N N . ALA A 1 282 ? 3.006 -18.366 -1.236 1.00 50.00 282 ALA A N 1
ATOM 2244 C CA . ALA A 1 282 ? 4.091 -17.953 -0.344 1.00 50.00 282 ALA A CA 1
ATOM 2245 C C . ALA A 1 282 ? 3.654 -17.660 1.108 1.00 50.00 282 ALA A C 1
ATOM 2247 O O . ALA A 1 282 ? 4.519 -17.588 1.987 1.00 50.00 282 ALA A O 1
ATOM 2248 N N . VAL A 1 283 ? 2.351 -17.500 1.381 1.00 51.56 283 VAL A N 1
ATOM 2249 C CA . VAL A 1 283 ? 1.835 -17.034 2.686 1.00 51.56 283 VAL A CA 1
ATOM 2250 C C . VAL A 1 283 ? 2.046 -18.079 3.789 1.00 51.56 283 VAL A C 1
ATOM 2252 O O . VAL A 1 283 ? 2.614 -17.766 4.840 1.00 51.56 283 VAL A O 1
ATOM 2255 N N . SER A 1 284 ? 1.691 -19.342 3.530 1.00 43.78 284 SER A N 1
ATOM 2256 C CA . SER A 1 284 ? 1.705 -20.427 4.530 1.00 43.78 284 SER A CA 1
ATOM 2257 C C . SER A 1 284 ? 3.093 -20.812 5.066 1.00 43.78 284 SER A C 1
ATOM 2259 O O . SER A 1 284 ? 3.185 -21.467 6.099 1.00 43.78 284 SER A O 1
ATOM 2261 N N . ARG A 1 285 ? 4.187 -20.396 4.407 1.00 46.56 285 ARG A N 1
ATOM 2262 C CA . ARG A 1 285 ? 5.575 -20.742 4.791 1.00 46.56 285 ARG A CA 1
ATOM 2263 C C . ARG A 1 285 ? 6.420 -19.564 5.291 1.00 46.56 285 ARG A C 1
ATOM 2265 O O . ARG A 1 285 ? 7.635 -19.708 5.435 1.00 46.56 285 ARG A O 1
ATOM 2272 N N . ARG A 1 286 ? 5.833 -18.381 5.525 1.00 48.56 286 ARG A N 1
ATOM 2273 C CA . ARG A 1 286 ? 6.603 -17.178 5.924 1.00 48.56 286 ARG A CA 1
ATOM 2274 C C . ARG A 1 286 ? 6.056 -16.408 7.126 1.00 48.56 286 ARG A C 1
ATOM 2276 O O . ARG A 1 286 ? 6.862 -15.791 7.821 1.00 48.56 286 ARG A O 1
ATOM 2283 N N . LEU A 1 287 ? 4.747 -16.466 7.383 1.00 47.25 287 LEU A N 1
ATOM 2284 C CA . LEU A 1 287 ? 4.053 -15.533 8.280 1.00 47.25 287 LEU A CA 1
ATOM 2285 C C . LEU A 1 287 ? 4.628 -15.484 9.710 1.00 47.25 287 LEU A C 1
ATOM 2287 O O . LEU A 1 287 ? 4.920 -14.407 10.213 1.00 47.25 287 LEU A O 1
ATOM 2291 N N . MET A 1 288 ? 4.856 -16.637 10.347 1.00 49.47 288 MET A N 1
ATOM 2292 C CA . MET A 1 288 ? 5.134 -16.695 11.793 1.00 49.47 288 MET A CA 1
ATOM 2293 C C . MET A 1 288 ? 6.631 -16.753 12.168 1.00 49.47 288 MET A C 1
ATOM 2295 O O . MET A 1 288 ? 6.993 -16.517 13.315 1.00 49.47 288 MET A O 1
ATOM 2299 N N . GLY A 1 289 ? 7.526 -17.049 11.216 1.00 46.31 289 GLY A N 1
ATOM 2300 C CA . GLY A 1 289 ? 8.951 -17.300 11.505 1.00 46.31 289 GLY A CA 1
ATOM 2301 C C . GLY A 1 289 ? 9.917 -16.139 11.230 1.00 46.31 289 GLY A C 1
ATOM 2302 O O . GLY A 1 289 ? 11.036 -16.148 11.753 1.00 46.31 289 GLY A O 1
ATOM 2303 N N . LYS A 1 290 ? 9.525 -15.168 10.389 1.00 49.12 290 LYS A N 1
ATOM 2304 C CA . LYS A 1 290 ? 10.439 -14.136 9.850 1.00 49.12 290 LYS A CA 1
ATOM 2305 C C . LYS A 1 290 ? 10.248 -12.735 10.435 1.00 49.12 290 LYS A C 1
ATOM 2307 O O . LYS A 1 290 ? 11.237 -12.015 10.564 1.00 49.12 290 LYS A O 1
ATOM 2312 N N . ILE A 1 291 ? 9.025 -12.373 10.830 1.00 48.44 291 ILE A N 1
ATOM 2313 C CA . ILE A 1 291 ? 8.676 -11.025 11.319 1.00 48.44 291 ILE A CA 1
ATOM 2314 C C . ILE A 1 291 ? 9.582 -10.618 12.497 1.00 48.44 291 ILE A C 1
ATOM 2316 O O . ILE A 1 291 ? 10.267 -9.601 12.426 1.00 48.44 291 ILE A O 1
ATOM 2320 N N . ALA A 1 292 ? 9.703 -11.478 13.514 1.00 48.75 292 ALA A N 1
ATOM 2321 C CA . ALA A 1 292 ? 10.456 -11.198 14.742 1.00 48.75 292 ALA A CA 1
ATOM 2322 C C . ALA A 1 292 ? 11.998 -11.194 14.612 1.00 48.75 292 ALA A C 1
ATOM 2324 O O . ALA A 1 292 ? 12.681 -10.847 15.571 1.00 48.75 292 ALA A O 1
ATOM 2325 N N . ARG A 1 293 ? 12.581 -11.600 13.470 1.00 46.72 293 ARG A N 1
ATOM 2326 C CA . ARG A 1 293 ? 14.054 -11.673 13.293 1.00 46.72 293 ARG A CA 1
ATOM 2327 C C . ARG A 1 293 ? 14.606 -10.894 12.098 1.00 46.72 293 ARG A C 1
ATOM 2329 O O . ARG A 1 293 ? 15.813 -10.673 12.050 1.00 46.72 293 ARG A O 1
ATOM 2336 N N . SER A 1 294 ? 13.761 -10.464 11.158 1.00 45.81 294 SER A N 1
ATOM 2337 C CA . SER A 1 294 ? 14.202 -9.713 9.971 1.00 45.81 294 SER A CA 1
ATOM 2338 C C . SER A 1 294 ? 14.340 -8.208 10.230 1.00 45.81 294 SER A C 1
ATOM 2340 O O . SER A 1 294 ? 15.307 -7.602 9.769 1.00 45.81 294 SER A O 1
ATOM 2342 N N . LEU A 1 295 ? 13.414 -7.615 10.999 1.00 49.75 295 LEU A N 1
ATOM 2343 C CA . LEU A 1 295 ? 13.423 -6.183 11.348 1.00 49.75 295 LEU A CA 1
ATOM 2344 C C . LEU A 1 295 ? 14.736 -5.757 12.028 1.00 49.75 295 LEU A C 1
ATOM 2346 O O . LEU A 1 295 ? 15.292 -4.714 11.710 1.00 49.75 295 LEU A O 1
ATOM 2350 N N . TYR A 1 296 ? 15.267 -6.614 12.901 1.00 48.81 296 TYR A N 1
ATOM 2351 C CA . TYR A 1 296 ? 16.460 -6.354 13.712 1.00 48.81 296 TYR A CA 1
ATOM 2352 C C . TYR A 1 296 ? 17.795 -6.398 12.938 1.00 48.81 296 TYR A C 1
ATOM 2354 O O . TYR A 1 296 ? 18.832 -6.067 13.502 1.00 48.81 296 TYR A O 1
ATOM 2362 N N . ARG A 1 297 ? 17.818 -6.839 11.667 1.00 43.53 297 ARG A N 1
ATOM 2363 C CA . ARG A 1 297 ? 19.085 -7.048 10.930 1.00 43.53 297 ARG A CA 1
ATOM 2364 C C . ARG A 1 297 ? 19.155 -6.483 9.513 1.00 43.53 297 ARG A C 1
ATOM 2366 O O . ARG A 1 297 ? 20.261 -6.290 9.022 1.00 43.53 297 ARG A O 1
ATOM 2373 N N . HIS A 1 298 ? 18.025 -6.213 8.856 1.00 47.19 298 HIS A N 1
ATOM 2374 C CA . HIS A 1 298 ? 18.025 -5.741 7.462 1.00 47.19 298 HIS A CA 1
ATOM 2375 C C . HIS A 1 298 ? 17.915 -4.223 7.275 1.00 47.19 298 HIS A C 1
ATOM 2377 O O . HIS A 1 298 ? 18.098 -3.763 6.153 1.00 47.19 298 HIS A O 1
ATOM 2383 N N . LEU A 1 299 ? 17.680 -3.437 8.334 1.00 46.81 299 LEU A N 1
ATOM 2384 C CA . LEU A 1 299 ? 17.540 -1.976 8.214 1.00 46.81 299 LEU A CA 1
ATOM 2385 C C . LEU A 1 299 ? 18.820 -1.277 7.699 1.00 46.81 299 LEU A C 1
ATOM 2387 O O . LEU A 1 299 ? 18.739 -0.176 7.170 1.00 46.81 299 LEU A O 1
ATOM 2391 N N . LEU A 1 300 ? 19.989 -1.919 7.844 1.00 57.38 300 LEU A N 1
ATOM 2392 C CA . LEU A 1 300 ? 21.306 -1.382 7.469 1.00 57.38 300 LEU A CA 1
ATOM 2393 C C . LEU A 1 300 ? 22.257 -2.445 6.869 1.00 57.38 300 LEU A C 1
ATOM 2395 O O . LEU A 1 300 ? 23.477 -2.362 7.022 1.00 57.38 300 LEU A O 1
ATOM 2399 N N . HIS A 1 301 ? 21.727 -3.466 6.179 1.00 40.25 301 HIS A N 1
ATOM 2400 C CA . HIS A 1 301 ? 22.588 -4.413 5.456 1.00 40.25 301 HIS A CA 1
ATOM 2401 C C . HIS A 1 301 ? 21.998 -4.931 4.137 1.00 40.25 301 HIS A C 1
ATOM 2403 O O . HIS A 1 301 ? 20.968 -5.612 4.115 1.00 40.25 301 HIS A O 1
ATOM 2409 N N . VAL A 1 302 ? 22.714 -4.631 3.047 1.00 50.66 302 VAL A N 1
ATOM 2410 C CA . VAL A 1 302 ? 22.441 -5.043 1.662 1.00 50.66 302 VAL A CA 1
ATOM 2411 C C . VAL A 1 302 ? 23.610 -5.912 1.176 1.00 50.66 302 VAL A C 1
ATOM 2413 O O . VAL A 1 302 ? 24.669 -5.373 0.858 1.00 50.66 302 VAL A O 1
ATOM 2416 N N . PRO A 1 303 ? 23.463 -7.248 1.130 1.00 43.78 303 PRO A N 1
ATOM 2417 C CA . PRO A 1 303 ? 24.540 -8.144 0.727 1.00 43.78 303 PRO A CA 1
ATOM 2418 C C . PRO A 1 303 ? 24.404 -8.584 -0.738 1.00 43.78 303 PRO A C 1
ATOM 2420 O O . PRO A 1 303 ? 23.924 -9.676 -1.020 1.00 43.78 303 PRO A O 1
ATOM 2423 N N . HIS A 1 304 ? 24.855 -7.738 -1.663 1.00 37.22 304 HIS A N 1
ATOM 2424 C CA . HIS A 1 304 ? 25.786 -8.146 -2.725 1.00 37.22 304 HIS A CA 1
ATOM 2425 C C . HIS A 1 304 ? 26.399 -6.888 -3.346 1.00 37.22 304 HIS A C 1
ATOM 2427 O O . HIS A 1 304 ? 25.684 -5.979 -3.757 1.00 37.22 304 HIS A O 1
ATOM 2433 N N . HIS A 1 305 ? 27.730 -6.820 -3.355 1.00 40.09 305 HIS A N 1
ATOM 2434 C CA . HIS A 1 305 ? 28.471 -5.613 -3.710 1.00 40.09 305 HIS A CA 1
ATOM 2435 C C . HIS A 1 305 ? 28.895 -5.649 -5.183 1.00 40.09 305 HIS A C 1
ATOM 2437 O O . HIS A 1 305 ? 30.069 -5.817 -5.506 1.00 40.09 305 HIS A O 1
ATOM 2443 N N . GLU A 1 306 ? 27.926 -5.477 -6.084 1.00 41.16 306 GLU A N 1
ATOM 2444 C CA . GLU A 1 306 ? 28.240 -4.720 -7.296 1.00 41.16 306 GLU A CA 1
ATOM 2445 C C . GLU A 1 306 ? 28.571 -3.290 -6.845 1.00 41.16 306 GLU A C 1
ATOM 2447 O O . GLU A 1 306 ? 27.910 -2.754 -5.949 1.00 41.16 306 GLU A O 1
ATOM 2452 N N . ALA A 1 307 ? 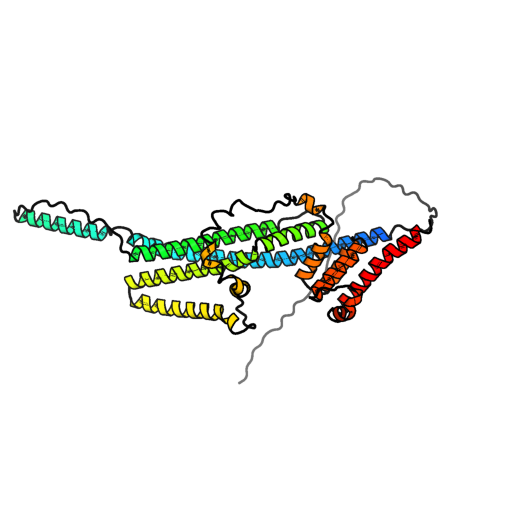29.633 -2.695 -7.398 1.00 44.44 307 ALA A N 1
ATOM 2453 C CA . ALA A 1 307 ? 30.031 -1.338 -7.030 1.00 44.44 307 ALA A CA 1
ATOM 2454 C C . ALA A 1 307 ? 28.853 -0.370 -7.257 1.00 44.44 307 ALA A C 1
ATOM 2456 O O . ALA A 1 307 ? 28.103 -0.570 -8.216 1.00 44.44 307 ALA A O 1
ATOM 2457 N N . PRO A 1 308 ? 28.658 0.659 -6.408 1.00 49.09 308 PRO A N 1
ATOM 2458 C CA . PRO A 1 308 ? 27.522 1.568 -6.526 1.00 49.09 308 PRO A CA 1
ATOM 2459 C C . PRO A 1 308 ? 27.588 2.325 -7.857 1.00 49.09 308 PRO A C 1
ATOM 2461 O O . PRO A 1 308 ? 28.299 3.321 -7.980 1.00 49.09 308 PRO A O 1
ATOM 2464 N N . ILE A 1 309 ? 26.864 1.829 -8.866 1.00 57.31 309 ILE A N 1
ATOM 2465 C CA . ILE A 1 309 ? 26.841 2.434 -10.195 1.00 57.31 309 ILE A CA 1
ATOM 2466 C C . ILE A 1 309 ? 26.035 3.723 -10.091 1.00 57.31 309 ILE A C 1
ATOM 2468 O O . ILE A 1 309 ? 24.805 3.706 -10.020 1.00 57.31 309 ILE A O 1
ATOM 2472 N N . GLU A 1 310 ? 26.746 4.843 -10.035 1.00 62.44 310 GLU A N 1
ATOM 2473 C CA . GLU A 1 310 ? 26.137 6.162 -9.989 1.00 62.44 310 GLU A CA 1
ATOM 2474 C C . GLU A 1 310 ? 25.280 6.394 -11.242 1.00 62.44 310 GLU A C 1
ATOM 2476 O O . GLU A 1 310 ? 25.611 5.947 -12.344 1.00 62.44 310 GLU A O 1
ATOM 2481 N N . GLU A 1 311 ? 24.166 7.117 -11.096 1.00 62.72 311 GLU A N 1
ATOM 2482 C CA . GLU A 1 311 ? 23.226 7.334 -12.203 1.00 62.72 311 GLU A CA 1
ATOM 2483 C C . GLU A 1 311 ? 23.891 8.051 -13.400 1.00 62.72 311 GLU A C 1
ATOM 2485 O O . GLU A 1 311 ? 23.475 7.872 -14.542 1.00 62.72 311 GLU A O 1
ATOM 2490 N N . ALA A 1 312 ? 24.973 8.799 -13.157 1.00 60.91 312 ALA A N 1
ATOM 2491 C CA . ALA A 1 312 ? 25.811 9.419 -14.182 1.00 60.91 312 ALA A CA 1
ATOM 2492 C C . ALA A 1 312 ? 26.632 8.418 -15.026 1.00 60.91 312 ALA A C 1
ATOM 2494 O O . ALA A 1 312 ? 26.876 8.683 -16.203 1.00 60.91 312 ALA A O 1
ATOM 2495 N N . GLU A 1 313 ? 27.022 7.266 -14.473 1.00 65.75 313 GLU A N 1
ATOM 2496 C CA . GLU A 1 313 ? 27.737 6.212 -15.210 1.00 65.75 313 GLU A CA 1
ATOM 2497 C C . GLU A 1 313 ? 26.771 5.309 -15.987 1.00 65.75 313 GLU A C 1
ATOM 2499 O O . GLU A 1 313 ? 27.053 4.926 -17.124 1.00 65.75 313 GLU A O 1
ATOM 2504 N N . LEU A 1 314 ? 25.573 5.051 -15.445 1.00 66.06 314 LEU A N 1
ATOM 2505 C CA . LEU A 1 314 ? 24.507 4.339 -16.167 1.00 66.06 314 LEU A CA 1
ATOM 2506 C C . LEU A 1 314 ? 24.106 5.044 -17.471 1.00 66.06 314 LEU A C 1
ATOM 2508 O O . LEU A 1 314 ? 23.822 4.380 -18.466 1.00 66.06 314 LEU A O 1
ATOM 2512 N N . ARG A 1 315 ? 24.142 6.382 -17.502 1.00 67.38 315 ARG A N 1
ATOM 2513 C CA . ARG A 1 315 ? 23.881 7.172 -18.717 1.00 67.38 315 ARG A CA 1
ATOM 2514 C C . ARG A 1 315 ? 24.860 6.865 -19.855 1.00 67.38 315 ARG A C 1
ATOM 2516 O O . ARG A 1 315 ? 24.465 6.950 -21.013 1.00 67.38 315 ARG A O 1
ATOM 2523 N N . LYS A 1 316 ? 26.094 6.442 -19.549 1.00 68.50 316 LYS A N 1
ATOM 2524 C CA . LYS A 1 316 ? 27.162 6.156 -20.527 1.00 68.50 316 LYS A CA 1
ATOM 2525 C C . LYS A 1 316 ? 27.201 4.692 -20.997 1.00 68.50 316 LYS A C 1
ATOM 2527 O O . LYS A 1 316 ? 27.845 4.399 -22.002 1.00 68.50 316 LYS A O 1
ATOM 2532 N N . ARG A 1 317 ? 26.534 3.763 -20.297 1.00 70.75 317 ARG A N 1
ATOM 2533 C CA . ARG A 1 317 ? 26.533 2.324 -20.630 1.00 70.75 317 ARG A CA 1
ATOM 2534 C C . ARG A 1 317 ? 25.660 2.014 -21.850 1.00 70.75 317 ARG A C 1
ATOM 2536 O O . ARG A 1 317 ? 24.448 2.188 -21.811 1.00 70.75 317 ARG A O 1
ATOM 2543 N N . ASN A 1 318 ? 26.280 1.490 -22.910 1.00 71.25 318 ASN A N 1
ATOM 2544 C CA . ASN A 1 318 ? 25.614 1.060 -24.152 1.00 71.25 318 ASN A CA 1
ATOM 2545 C C . ASN A 1 318 ? 25.285 -0.449 -24.185 1.00 71.25 318 ASN A C 1
ATOM 2547 O O . ASN A 1 318 ? 24.867 -0.969 -25.216 1.00 71.25 318 ASN A O 1
ATOM 2551 N N . ASP A 1 319 ? 25.539 -1.195 -23.111 1.00 73.06 319 ASP A N 1
ATOM 2552 C CA . ASP A 1 319 ? 25.322 -2.646 -23.028 1.00 73.06 319 ASP A CA 1
ATOM 2553 C C . ASP A 1 319 ? 23.905 -3.029 -22.560 1.00 73.06 319 ASP A C 1
ATOM 2555 O O . ASP A 1 319 ? 23.388 -4.059 -22.981 1.00 73.06 319 ASP A O 1
ATOM 2559 N N . TRP A 1 320 ? 23.231 -2.161 -21.799 1.00 72.75 320 TRP A N 1
ATOM 2560 C CA . TRP A 1 320 ? 21.860 -2.383 -21.306 1.00 72.75 320 TRP A CA 1
ATOM 2561 C C . TRP A 1 320 ? 20.771 -1.977 -22.315 1.00 72.75 320 TRP A C 1
ATOM 2563 O O . TRP A 1 320 ? 19.589 -2.194 -22.060 1.00 72.75 320 TRP A O 1
ATOM 2573 N N . ASP A 1 321 ? 21.135 -1.403 -23.468 1.00 81.44 321 ASP A N 1
ATOM 2574 C CA . ASP A 1 321 ? 20.167 -0.869 -24.440 1.00 81.44 321 ASP A CA 1
ATOM 2575 C C . ASP A 1 321 ? 19.216 -1.936 -25.007 1.00 81.44 321 ASP A C 1
ATOM 2577 O O . ASP A 1 321 ? 18.046 -1.649 -25.263 1.00 81.44 321 ASP A O 1
ATOM 2581 N N . VAL A 1 322 ? 19.706 -3.167 -25.178 1.00 80.19 322 VAL A N 1
ATOM 2582 C CA . VAL A 1 322 ? 18.916 -4.294 -25.696 1.00 80.19 322 VAL A CA 1
ATOM 2583 C C . VAL A 1 322 ? 17.933 -4.806 -24.638 1.00 80.19 322 VAL A C 1
ATOM 2585 O O . VAL A 1 322 ? 16.741 -4.908 -24.921 1.00 80.19 322 VAL A O 1
ATOM 2588 N N . GLU A 1 323 ? 18.398 -5.050 -23.406 1.00 81.75 323 GLU A N 1
ATOM 2589 C CA . GLU A 1 323 ? 17.542 -5.449 -22.274 1.00 81.75 323 GLU A CA 1
ATOM 2590 C C . GLU A 1 323 ? 16.474 -4.385 -21.985 1.00 81.75 323 GLU A C 1
ATOM 2592 O O . GLU A 1 323 ? 15.311 -4.707 -21.742 1.00 81.75 323 GLU A O 1
ATOM 2597 N N . MET A 1 324 ? 16.845 -3.106 -22.081 1.00 82.69 324 MET A N 1
ATOM 2598 C CA . MET A 1 324 ? 15.934 -1.978 -21.932 1.00 82.69 324 MET A CA 1
ATOM 2599 C C . MET A 1 324 ? 14.802 -1.993 -22.963 1.00 82.69 324 MET A C 1
ATOM 2601 O O . MET A 1 324 ? 13.648 -1.807 -22.574 1.00 82.69 324 MET A O 1
ATOM 2605 N N . ILE A 1 325 ? 15.110 -2.220 -24.245 1.00 82.75 325 ILE A N 1
ATOM 2606 C CA . ILE A 1 325 ? 14.099 -2.321 -25.307 1.00 82.75 325 ILE A CA 1
ATOM 2607 C C . ILE A 1 325 ? 13.195 -3.539 -25.090 1.00 82.75 325 ILE A C 1
ATOM 2609 O O . ILE A 1 325 ? 11.975 -3.401 -25.139 1.00 82.75 325 ILE A O 1
ATOM 2613 N N . VAL A 1 326 ? 13.757 -4.712 -24.786 1.00 81.38 326 VAL A N 1
ATOM 2614 C CA . VAL A 1 326 ? 12.967 -5.938 -24.562 1.00 81.38 326 VAL A CA 1
ATOM 2615 C C . VAL A 1 326 ? 12.063 -5.795 -23.329 1.00 81.38 326 VAL A C 1
ATOM 2617 O O . VAL A 1 326 ? 10.899 -6.183 -23.371 1.00 81.38 326 VAL A O 1
ATOM 2620 N N . ALA A 1 327 ? 12.539 -5.165 -22.251 1.00 80.44 327 ALA A N 1
ATOM 2621 C CA . ALA A 1 327 ? 11.728 -4.876 -21.067 1.00 80.44 327 ALA A CA 1
ATOM 2622 C C . ALA A 1 327 ? 10.661 -3.789 -21.307 1.00 80.44 327 ALA A C 1
ATOM 2624 O O . ALA A 1 327 ? 9.608 -3.800 -20.664 1.00 80.44 327 ALA A O 1
ATOM 2625 N N . ALA A 1 328 ? 10.914 -2.844 -22.218 1.00 81.94 328 ALA A N 1
ATOM 2626 C CA . ALA A 1 328 ? 9.925 -1.866 -22.658 1.00 81.94 328 ALA A CA 1
ATOM 2627 C C . ALA A 1 328 ? 8.820 -2.540 -23.489 1.00 81.94 328 ALA A C 1
ATOM 2629 O O . ALA A 1 328 ? 7.642 -2.355 -23.193 1.00 81.94 328 ALA A O 1
ATOM 2630 N N . ASP A 1 329 ? 9.190 -3.394 -24.448 1.00 80.44 329 ASP A N 1
ATOM 2631 C CA . ASP A 1 329 ? 8.254 -4.202 -25.234 1.00 80.44 329 ASP A CA 1
ATOM 2632 C C . ASP A 1 329 ? 7.386 -5.093 -24.333 1.00 80.44 329 ASP A C 1
ATOM 2634 O O . ASP A 1 329 ? 6.159 -5.061 -24.410 1.00 80.44 329 ASP A O 1
ATOM 2638 N N . ALA A 1 330 ? 8.018 -5.779 -23.376 1.00 77.38 330 ALA A N 1
ATOM 2639 C CA . ALA A 1 330 ? 7.361 -6.598 -22.361 1.00 77.38 330 ALA A CA 1
ATOM 2640 C C . ALA A 1 330 ? 6.402 -5.828 -21.434 1.00 77.38 330 ALA A C 1
ATOM 2642 O O . ALA A 1 330 ? 5.560 -6.444 -20.780 1.00 77.38 330 ALA A O 1
ATOM 2643 N N . THR A 1 331 ? 6.522 -4.498 -21.353 1.00 73.88 331 THR A N 1
ATOM 2644 C CA . THR A 1 331 ? 5.619 -3.655 -20.553 1.00 73.88 331 THR A CA 1
ATOM 2645 C C . THR A 1 331 ? 4.296 -3.386 -21.277 1.00 73.88 331 THR A C 1
ATOM 2647 O O . THR A 1 331 ? 3.266 -3.271 -20.615 1.00 73.88 331 THR A O 1
ATOM 2650 N N . PHE A 1 332 ? 4.314 -3.298 -22.612 1.00 73.38 332 PHE A N 1
ATOM 2651 C CA . PHE A 1 332 ? 3.155 -2.894 -23.418 1.00 73.38 332 PHE A CA 1
ATOM 2652 C C . PHE A 1 332 ? 2.549 -4.026 -24.251 1.00 73.38 332 PHE A C 1
ATOM 2654 O O . PHE A 1 332 ? 1.330 -4.140 -24.327 1.00 73.38 332 PHE A O 1
ATOM 2661 N N . MET A 1 333 ? 3.389 -4.837 -24.901 1.00 64.44 333 MET A N 1
ATOM 2662 C CA . MET A 1 333 ? 3.014 -5.844 -25.907 1.00 64.44 333 MET A CA 1
ATOM 2663 C C . MET A 1 333 ? 2.110 -5.313 -27.048 1.00 64.44 333 MET A C 1
ATOM 2665 O O . MET A 1 333 ? 1.465 -6.080 -27.760 1.00 64.44 333 MET A O 1
ATOM 2669 N N . ASP A 1 334 ? 2.109 -3.998 -27.279 1.00 68.00 334 ASP A N 1
ATOM 2670 C CA . ASP A 1 334 ? 1.341 -3.314 -28.327 1.00 68.00 334 ASP A CA 1
ATOM 2671 C C . ASP A 1 334 ? 2.089 -3.376 -29.680 1.00 68.00 334 ASP A C 1
ATOM 2673 O O . ASP A 1 334 ? 3.294 -3.098 -29.708 1.00 68.00 334 ASP A O 1
ATOM 2677 N N . PRO A 1 335 ? 1.450 -3.752 -30.805 1.00 61.44 335 PRO A N 1
ATOM 2678 C CA . PRO A 1 335 ? 2.066 -3.663 -32.131 1.00 61.44 335 PRO A CA 1
ATOM 2679 C C . PRO A 1 335 ? 2.423 -2.226 -32.569 1.00 61.44 335 PRO A C 1
ATOM 2681 O O . PRO A 1 335 ? 3.404 -2.070 -33.286 1.00 61.44 335 PRO A O 1
ATOM 2684 N N . GLN A 1 336 ? 1.725 -1.170 -32.129 1.00 64.75 336 GLN A N 1
ATOM 2685 C CA . GLN A 1 336 ? 2.117 0.222 -32.437 1.00 64.75 336 GLN A CA 1
ATOM 2686 C C . GLN A 1 336 ? 3.407 0.639 -31.713 1.00 64.75 336 GLN A C 1
ATOM 2688 O O . GLN A 1 336 ? 4.167 1.481 -32.196 1.00 64.75 336 GLN A O 1
ATOM 2693 N N . PHE A 1 337 ? 3.698 0.028 -30.563 1.00 68.06 337 PHE A N 1
ATOM 2694 C CA . PHE A 1 337 ? 4.958 0.246 -29.854 1.00 68.06 337 PHE A CA 1
ATOM 2695 C C . PHE A 1 337 ? 6.149 -0.404 -30.589 1.00 68.06 337 PHE A C 1
ATOM 2697 O O . PHE A 1 337 ? 7.256 0.135 -30.563 1.00 68.06 337 PHE A O 1
ATOM 2704 N N . PHE A 1 338 ? 5.911 -1.505 -31.313 1.00 67.88 338 PHE A N 1
ATOM 2705 C CA . PHE A 1 338 ? 6.925 -2.241 -32.081 1.00 67.88 338 PHE A CA 1
ATOM 2706 C C . PHE A 1 338 ? 7.579 -1.376 -33.173 1.00 67.88 338 PHE A C 1
ATOM 2708 O O . PHE A 1 338 ? 8.806 -1.324 -33.268 1.00 67.88 338 PHE A O 1
ATOM 2715 N N . ASP A 1 339 ? 6.783 -0.648 -33.960 1.00 67.81 339 ASP A N 1
ATOM 2716 C CA . ASP A 1 339 ? 7.290 0.201 -35.051 1.00 67.81 339 ASP A CA 1
ATOM 2717 C C . ASP A 1 339 ? 8.193 1.335 -34.518 1.00 67.81 339 ASP A C 1
ATOM 2719 O O . ASP A 1 339 ? 9.216 1.675 -35.114 1.00 67.81 339 ASP A O 1
ATOM 2723 N N . ASN A 1 340 ? 7.881 1.868 -33.331 1.00 71.75 340 ASN A N 1
ATOM 2724 C CA . ASN A 1 340 ? 8.710 2.869 -32.653 1.00 71.75 340 ASN A CA 1
ATOM 2725 C C . ASN A 1 340 ? 10.038 2.279 -32.137 1.00 71.75 340 ASN A C 1
ATOM 2727 O O . ASN A 1 340 ? 11.077 2.937 -32.210 1.00 71.75 340 ASN A O 1
ATOM 2731 N N . ILE A 1 341 ? 10.039 1.019 -31.683 1.00 74.19 341 ILE A N 1
ATOM 2732 C CA . ILE A 1 341 ? 11.263 0.292 -31.313 1.00 74.19 341 ILE A CA 1
ATOM 2733 C C . ILE A 1 341 ? 12.193 0.097 -32.525 1.00 74.19 341 ILE A C 1
ATOM 2735 O O . ILE A 1 341 ? 13.414 0.163 -32.364 1.00 74.19 341 ILE A O 1
ATOM 2739 N N . GLN A 1 342 ? 11.664 -0.095 -33.743 1.00 72.00 342 GLN A N 1
ATOM 2740 C CA . GLN A 1 342 ? 12.506 -0.246 -34.943 1.00 72.00 342 GLN A CA 1
ATOM 2741 C C . GLN A 1 342 ? 13.425 0.957 -35.180 1.00 72.00 342 GLN A C 1
ATOM 2743 O O . GLN A 1 342 ? 14.572 0.782 -35.594 1.00 72.00 342 GLN A O 1
ATOM 2748 N N . LEU A 1 343 ? 12.937 2.167 -34.894 1.00 75.31 343 LEU A N 1
ATOM 2749 C CA . LEU A 1 343 ? 13.724 3.394 -34.991 1.00 75.31 343 LEU A CA 1
ATOM 2750 C C . LEU A 1 343 ? 14.857 3.399 -33.953 1.00 75.31 343 LEU A C 1
ATOM 2752 O O . LEU A 1 343 ? 16.012 3.601 -34.325 1.00 75.31 343 LEU A O 1
ATOM 2756 N N . CYS A 1 344 ? 14.570 3.054 -32.691 1.00 78.31 344 CYS A N 1
ATOM 2757 C CA . CYS A 1 344 ? 15.586 2.897 -31.637 1.00 78.31 344 CYS A CA 1
ATOM 2758 C C . CYS A 1 344 ? 16.688 1.888 -32.017 1.00 78.31 344 CYS A C 1
ATOM 2760 O O . CYS A 1 344 ? 17.856 2.093 -31.689 1.00 78.31 344 CYS A O 1
ATOM 2762 N N . MET A 1 345 ? 16.340 0.805 -32.725 1.00 75.38 345 MET A N 1
ATOM 2763 C CA . MET A 1 345 ? 17.300 -0.222 -33.153 1.00 75.38 345 MET A CA 1
ATOM 2764 C C . MET A 1 345 ? 18.280 0.246 -34.245 1.00 75.38 345 MET A C 1
ATOM 2766 O O . MET A 1 345 ? 19.281 -0.435 -34.476 1.00 75.38 345 MET A O 1
ATOM 2770 N N . ARG A 1 346 ? 18.065 1.394 -34.906 1.00 75.12 346 ARG A N 1
ATOM 2771 C CA . ARG A 1 346 ? 19.022 1.919 -35.903 1.00 75.12 346 ARG A CA 1
ATOM 2772 C C . ARG A 1 346 ? 20.372 2.303 -35.285 1.00 75.12 346 ARG A C 1
ATOM 2774 O O . ARG A 1 346 ? 21.399 2.067 -35.912 1.00 75.12 346 ARG A O 1
ATOM 2781 N N . ASP A 1 347 ? 20.388 2.728 -34.022 1.00 72.69 347 ASP A N 1
ATOM 2782 C CA . ASP A 1 347 ? 21.607 3.007 -33.238 1.00 72.69 347 ASP A CA 1
ATOM 2783 C C . ASP A 1 347 ? 22.531 1.792 -33.016 1.00 72.69 347 ASP A C 1
ATOM 2785 O O . ASP A 1 347 ? 23.630 1.937 -32.477 1.00 72.69 347 ASP A O 1
ATOM 2789 N N . PHE A 1 348 ? 22.072 0.575 -33.311 1.00 78.06 348 PHE A N 1
ATOM 2790 C CA . PHE A 1 348 ? 22.772 -0.655 -32.950 1.00 78.06 348 PHE A CA 1
ATOM 2791 C C . PHE A 1 348 ? 23.593 -1.234 -34.106 1.00 78.06 348 PHE A C 1
ATOM 2793 O O . PHE A 1 348 ? 23.129 -1.283 -35.246 1.00 78.06 348 PHE A O 1
ATOM 2800 N N . ASP A 1 349 ? 24.758 -1.806 -33.777 1.00 76.25 349 ASP A N 1
ATOM 2801 C CA . ASP A 1 349 ? 25.509 -2.706 -34.663 1.00 76.25 349 ASP A CA 1
ATOM 2802 C C . ASP A 1 349 ? 24.606 -3.843 -35.180 1.00 76.25 349 ASP A C 1
ATOM 2804 O O . ASP A 1 349 ? 23.764 -4.351 -34.435 1.00 76.25 349 ASP A O 1
ATOM 2808 N N . GLY A 1 350 ? 24.821 -4.335 -36.407 1.00 70.94 350 GLY A N 1
ATOM 2809 C CA . GLY A 1 350 ? 23.986 -5.396 -37.001 1.00 70.94 350 GLY A CA 1
ATOM 2810 C C . GLY A 1 350 ? 23.816 -6.639 -36.109 1.00 70.94 350 GLY A C 1
ATOM 2811 O O . GLY A 1 350 ? 22.707 -7.149 -35.959 1.00 70.94 350 GLY A O 1
ATOM 2812 N N . ALA A 1 351 ? 24.876 -7.067 -35.413 1.00 75.56 351 ALA A N 1
ATOM 2813 C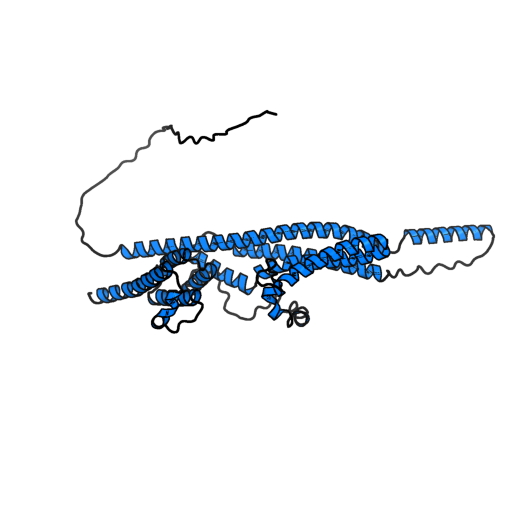 CA . ALA A 1 351 ? 24.810 -8.170 -34.448 1.00 75.56 351 ALA A CA 1
ATOM 2814 C C . ALA A 1 351 ? 23.901 -7.866 -33.237 1.00 75.56 351 ALA A C 1
ATOM 2816 O O . ALA A 1 351 ? 23.155 -8.734 -32.787 1.00 75.56 351 ALA A O 1
ATOM 2817 N N . ARG A 1 352 ? 23.917 -6.627 -32.727 1.00 76.44 352 ARG A N 1
ATOM 2818 C CA . ARG A 1 352 ? 23.038 -6.179 -31.633 1.00 76.44 352 ARG A CA 1
ATOM 2819 C C . ARG A 1 352 ? 21.583 -6.056 -32.094 1.00 76.44 352 ARG A C 1
ATOM 2821 O O . ARG A 1 352 ? 20.697 -6.454 -31.341 1.00 76.44 352 ARG A O 1
ATOM 2828 N N . ARG A 1 353 ? 21.336 -5.575 -33.326 1.00 77.62 353 ARG A N 1
ATOM 2829 C CA . ARG A 1 353 ? 19.995 -5.560 -33.953 1.00 77.62 353 ARG A CA 1
ATOM 2830 C C . ARG A 1 353 ? 19.401 -6.973 -33.973 1.00 77.62 353 ARG A C 1
ATOM 2832 O O . ARG A 1 353 ? 18.311 -7.178 -33.450 1.00 77.62 353 ARG A O 1
ATOM 2839 N N . VAL A 1 354 ? 20.145 -7.960 -34.485 1.00 75.69 354 VAL A N 1
ATOM 2840 C CA . VAL A 1 354 ? 19.692 -9.365 -34.557 1.00 75.69 354 VAL A CA 1
ATOM 2841 C C . VAL A 1 354 ? 19.410 -9.954 -33.167 1.00 75.69 354 VAL A C 1
ATOM 2843 O O . VAL A 1 354 ? 18.354 -10.554 -32.978 1.00 75.69 354 VAL A O 1
ATOM 2846 N N . THR A 1 355 ? 20.287 -9.745 -32.178 1.00 80.31 355 THR A N 1
ATOM 2847 C CA . THR A 1 355 ? 20.061 -10.218 -30.796 1.00 80.31 355 THR A CA 1
ATOM 2848 C C . THR A 1 355 ? 18.824 -9.583 -30.154 1.00 80.31 355 THR A C 1
ATOM 2850 O O . THR A 1 355 ? 18.055 -10.279 -29.493 1.00 80.31 355 THR A O 1
ATOM 2853 N N . CYS A 1 356 ? 18.594 -8.284 -30.373 1.00 79.69 356 CYS A N 1
ATOM 2854 C CA . CYS A 1 356 ? 17.417 -7.585 -29.857 1.00 79.69 356 CYS A CA 1
ATOM 2855 C C . CYS A 1 356 ? 16.120 -8.141 -30.462 1.00 79.69 356 CYS A C 1
ATOM 2857 O O . CYS A 1 356 ? 15.203 -8.500 -29.726 1.00 79.69 356 CYS A O 1
ATOM 2859 N N . ILE A 1 357 ? 16.083 -8.315 -31.788 1.00 77.44 357 ILE A N 1
ATOM 2860 C CA . ILE A 1 357 ? 14.943 -8.910 -32.501 1.00 77.44 357 ILE A CA 1
ATOM 2861 C C . ILE A 1 357 ? 14.683 -10.346 -32.021 1.00 77.44 357 ILE A C 1
ATOM 2863 O O . ILE A 1 357 ? 13.530 -10.711 -31.810 1.00 77.44 357 ILE A O 1
ATOM 2867 N N . HIS A 1 358 ? 15.731 -11.148 -31.796 1.00 76.88 358 HIS A N 1
ATOM 2868 C CA . HIS A 1 358 ? 15.600 -12.514 -31.280 1.00 76.88 358 HIS A CA 1
ATOM 2869 C C . HIS A 1 358 ? 14.887 -12.541 -29.921 1.00 76.88 358 HIS A C 1
ATOM 2871 O O . HIS A 1 358 ? 13.840 -13.173 -29.790 1.00 76.88 358 HIS A O 1
ATOM 2877 N N . GLN A 1 359 ? 15.403 -11.796 -28.938 1.00 77.94 359 GLN A N 1
ATOM 2878 C CA . GLN A 1 359 ? 14.848 -11.751 -27.581 1.00 77.94 359 GLN A CA 1
ATOM 2879 C C . GLN A 1 359 ? 13.423 -11.181 -27.542 1.00 77.94 359 GLN A C 1
ATOM 2881 O O . GLN A 1 359 ? 12.583 -11.650 -26.773 1.00 77.94 359 GLN A O 1
ATOM 2886 N N . LEU A 1 360 ? 13.130 -10.189 -28.386 1.00 78.00 360 LEU A N 1
ATOM 2887 C CA . LEU A 1 360 ? 11.811 -9.564 -28.468 1.00 78.00 360 LEU A CA 1
ATOM 2888 C C . LEU A 1 360 ? 10.775 -10.519 -29.093 1.00 78.00 360 LEU A C 1
ATOM 2890 O O . LEU A 1 360 ? 9.663 -10.645 -28.577 1.00 78.00 360 LEU A O 1
ATOM 2894 N N . ILE A 1 361 ? 11.154 -11.281 -30.127 1.00 74.00 361 ILE A N 1
ATOM 2895 C CA . ILE A 1 361 ? 10.313 -12.355 -30.682 1.00 74.00 361 ILE A CA 1
ATOM 2896 C C . ILE A 1 361 ? 10.105 -13.475 -29.652 1.00 74.00 361 ILE A C 1
ATOM 2898 O O . ILE A 1 361 ? 8.967 -13.893 -29.457 1.00 74.00 361 ILE A O 1
ATOM 2902 N N . GLU A 1 362 ? 11.150 -13.944 -28.961 1.00 76.62 362 GLU A N 1
ATOM 2903 C CA . GLU A 1 362 ? 11.020 -14.955 -27.895 1.00 76.62 362 GLU A CA 1
ATOM 2904 C C . GLU A 1 362 ? 10.034 -14.513 -26.806 1.00 76.62 362 GLU A C 1
ATOM 2906 O O . GLU A 1 362 ? 9.161 -15.290 -26.400 1.00 76.62 362 GLU A O 1
ATOM 2911 N N . HIS A 1 363 ? 10.125 -13.248 -26.381 1.00 74.06 363 HIS A N 1
ATOM 2912 C CA . HIS A 1 363 ? 9.224 -12.670 -25.391 1.00 74.06 363 HIS A CA 1
ATOM 2913 C C . HIS A 1 363 ? 7.768 -12.624 -25.887 1.00 74.06 363 HIS A C 1
ATOM 2915 O O . HIS A 1 363 ? 6.869 -13.079 -25.178 1.00 74.06 363 HIS A O 1
ATOM 2921 N N . ARG A 1 364 ? 7.514 -12.146 -27.116 1.00 72.50 364 ARG A N 1
ATOM 2922 C CA . ARG A 1 364 ? 6.150 -12.088 -27.682 1.00 72.50 364 ARG A CA 1
ATOM 2923 C C . ARG A 1 364 ? 5.559 -13.460 -28.032 1.00 72.50 364 ARG A C 1
ATOM 2925 O O . ARG A 1 364 ? 4.347 -13.637 -27.959 1.00 72.50 364 ARG A O 1
ATOM 2932 N N . VAL A 1 365 ? 6.387 -14.450 -28.367 1.00 71.12 365 VAL A N 1
ATOM 2933 C CA . VAL A 1 365 ? 5.962 -15.840 -28.640 1.00 71.12 365 VAL A CA 1
ATOM 2934 C C . VAL A 1 365 ? 5.684 -16.625 -27.349 1.00 71.12 365 VAL A C 1
ATOM 2936 O O . VAL A 1 365 ? 4.882 -17.571 -27.366 1.00 71.12 365 VAL A O 1
ATOM 2939 N N . GLY A 1 366 ? 6.336 -16.245 -26.244 1.00 65.31 366 GLY A N 1
ATOM 2940 C CA . GLY A 1 366 ? 6.267 -16.930 -24.952 1.00 65.31 366 GLY A CA 1
ATOM 2941 C C . GLY A 1 366 ? 7.058 -18.243 -24.906 1.00 65.31 366 GLY A C 1
ATOM 2942 O O . GLY A 1 366 ? 6.711 -19.134 -24.132 1.00 65.31 366 GLY A O 1
ATOM 2943 N N . ALA A 1 367 ? 8.077 -18.398 -25.756 1.00 65.50 367 ALA A N 1
ATOM 2944 C CA . ALA A 1 367 ? 8.907 -19.599 -25.838 1.00 65.50 367 ALA A CA 1
ATOM 2945 C C . ALA A 1 367 ? 10.332 -19.256 -26.291 1.00 65.50 367 ALA A C 1
ATOM 2947 O O . ALA A 1 367 ? 10.519 -18.428 -27.180 1.00 65.50 367 ALA A O 1
ATOM 2948 N N . THR A 1 368 ? 11.324 -19.937 -25.715 1.00 66.50 368 THR A N 1
ATOM 2949 C CA . THR A 1 368 ? 12.732 -19.813 -26.117 1.00 66.50 368 THR A CA 1
ATOM 2950 C C . THR A 1 368 ? 12.953 -20.417 -27.499 1.00 66.50 368 THR A C 1
ATOM 2952 O O . THR A 1 368 ? 12.576 -21.570 -27.735 1.00 66.50 368 THR A O 1
ATOM 2955 N N . LEU A 1 369 ? 13.597 -19.674 -28.391 1.00 63.00 369 LEU A N 1
ATOM 2956 C CA . LEU A 1 369 ? 13.871 -20.086 -29.763 1.00 63.00 369 LEU A CA 1
ATOM 2957 C C . LEU A 1 369 ? 15.328 -20.558 -29.874 1.00 63.00 369 LEU A C 1
ATOM 2959 O O . LEU A 1 369 ? 16.235 -19.772 -29.627 1.00 63.00 369 LEU A O 1
ATOM 2963 N N . PRO A 1 370 ? 15.605 -21.813 -30.275 1.00 61.41 370 PRO A N 1
ATOM 2964 C CA . PRO A 1 370 ? 16.987 -22.275 -30.419 1.00 61.41 370 PRO A CA 1
ATOM 2965 C C . PRO A 1 370 ? 17.701 -21.635 -31.623 1.00 61.41 370 PRO A C 1
ATOM 2967 O O . PRO A 1 370 ? 18.927 -21.630 -31.679 1.00 61.41 370 PRO A O 1
ATOM 2970 N N . SER A 1 371 ? 16.945 -21.098 -32.589 1.00 60.97 371 SER A N 1
ATOM 2971 C CA . SER A 1 371 ? 17.423 -20.166 -33.616 1.00 60.97 371 SER A CA 1
ATOM 2972 C C . SER A 1 371 ? 16.253 -19.479 -34.336 1.00 60.97 371 SER A C 1
ATOM 2974 O O . SER A 1 371 ? 15.158 -20.045 -34.434 1.00 60.97 371 SER A O 1
ATOM 2976 N N . LEU A 1 372 ? 16.518 -18.323 -34.956 1.00 61.34 372 LEU A N 1
ATOM 2977 C CA . LEU A 1 372 ? 15.609 -17.674 -35.916 1.00 61.34 372 LEU A CA 1
ATOM 2978 C C . LEU A 1 372 ? 15.255 -18.578 -37.114 1.00 61.34 372 LEU A C 1
ATOM 2980 O O . LEU A 1 372 ? 14.126 -18.536 -37.591 1.00 61.34 372 LEU A O 1
ATOM 2984 N N . HIS A 1 373 ? 16.171 -19.446 -37.563 1.00 57.22 373 HIS A N 1
ATOM 2985 C CA . HIS A 1 373 ? 15.922 -20.397 -38.659 1.00 57.22 373 HIS A CA 1
ATOM 2986 C C . HIS A 1 373 ? 14.880 -21.466 -38.277 1.00 57.22 373 HIS A C 1
ATOM 2988 O O . HIS A 1 373 ? 14.126 -21.943 -39.118 1.00 57.22 373 HIS A O 1
ATOM 2994 N N . THR A 1 374 ? 14.810 -21.848 -37.002 1.00 55.66 374 THR A N 1
ATOM 2995 C CA . THR A 1 374 ? 13.804 -22.789 -36.474 1.00 55.66 374 THR A CA 1
ATOM 2996 C C . THR A 1 374 ? 12.501 -22.113 -36.031 1.00 55.66 374 THR A C 1
ATOM 2998 O O . THR A 1 374 ? 11.572 -22.795 -35.607 1.00 55.66 374 THR A O 1
ATOM 3001 N N . ALA A 1 375 ? 12.404 -20.783 -36.118 1.00 56.19 375 ALA A N 1
ATOM 3002 C CA . ALA A 1 375 ? 11.269 -20.014 -35.606 1.00 56.19 375 ALA A CA 1
ATOM 3003 C C . ALA A 1 375 ? 10.043 -19.990 -36.542 1.00 56.19 375 ALA A C 1
ATOM 3005 O O . ALA A 1 375 ? 9.085 -19.273 -36.265 1.00 56.19 375 ALA A O 1
ATOM 3006 N N . GLU A 1 376 ? 10.039 -20.760 -37.635 1.00 55.62 376 GLU A N 1
ATOM 3007 C CA . GLU A 1 376 ? 9.022 -20.702 -38.696 1.00 55.62 376 GLU A CA 1
ATOM 3008 C C . GLU A 1 376 ? 7.582 -20.792 -38.154 1.00 55.62 376 GLU A C 1
ATOM 3010 O O . GLU A 1 376 ? 6.768 -19.912 -38.423 1.00 55.62 376 GLU A O 1
ATOM 3015 N N . PHE A 1 377 ? 7.286 -21.767 -37.284 1.00 53.84 377 PHE A N 1
ATOM 3016 C CA . PHE A 1 377 ? 5.979 -21.902 -36.616 1.00 53.84 377 PHE A CA 1
ATOM 3017 C C . PHE A 1 377 ? 5.705 -20.844 -35.533 1.00 53.84 377 PHE A C 1
ATOM 3019 O O . PHE A 1 377 ? 4.546 -20.559 -35.230 1.00 53.84 377 PHE A O 1
ATOM 3026 N N . ALA A 1 378 ? 6.746 -20.246 -34.952 1.00 57.84 378 ALA A N 1
ATOM 3027 C CA . ALA A 1 378 ? 6.620 -19.203 -33.938 1.00 57.84 378 ALA A CA 1
ATOM 3028 C C . ALA A 1 378 ? 6.223 -17.853 -34.554 1.00 57.84 378 ALA A C 1
ATOM 3030 O O . ALA A 1 378 ? 5.343 -17.177 -34.019 1.00 57.84 378 ALA A O 1
ATOM 3031 N N . PHE A 1 379 ? 6.772 -17.509 -35.726 1.00 61.28 379 PHE A N 1
ATOM 3032 C CA . PHE A 1 379 ? 6.379 -16.314 -36.482 1.00 61.28 379 PHE A CA 1
ATOM 3033 C C . PHE A 1 379 ? 4.873 -16.275 -36.788 1.00 61.28 379 PHE A C 1
ATOM 3035 O O . PHE A 1 379 ? 4.293 -15.191 -36.817 1.00 61.28 379 PHE A O 1
ATOM 3042 N N . TRP A 1 380 ? 4.204 -17.427 -36.942 1.00 63.03 380 TRP A N 1
ATOM 3043 C CA . TRP A 1 380 ? 2.752 -17.481 -37.164 1.00 63.03 380 TRP A CA 1
ATOM 3044 C C . TRP A 1 380 ? 1.898 -17.002 -35.978 1.00 63.03 380 TRP A C 1
ATOM 3046 O O . TRP A 1 380 ? 0.708 -16.756 -36.178 1.00 63.03 380 TRP A O 1
ATOM 3056 N N . ARG A 1 381 ? 2.480 -16.808 -34.783 1.00 61.97 381 ARG A N 1
ATOM 3057 C CA . ARG A 1 381 ? 1.791 -16.220 -33.618 1.00 61.97 381 ARG A CA 1
ATOM 3058 C C . ARG A 1 381 ? 1.794 -14.690 -33.584 1.00 61.97 381 ARG A C 1
ATOM 3060 O O . ARG A 1 381 ? 0.902 -14.125 -32.964 1.00 61.97 381 ARG A O 1
ATOM 3067 N N . LEU A 1 382 ? 2.754 -14.029 -34.236 1.00 64.38 382 LEU A N 1
ATOM 3068 C CA . LEU A 1 382 ? 2.784 -12.564 -34.317 1.00 64.38 382 LEU A CA 1
ATOM 3069 C C . LEU A 1 382 ? 1.782 -12.054 -35.364 1.00 64.38 382 LEU A C 1
ATOM 3071 O O . LEU A 1 382 ? 1.452 -12.760 -36.325 1.00 64.38 382 LEU A O 1
ATOM 3075 N N . SER A 1 383 ? 1.323 -10.815 -35.216 1.00 71.56 383 SER A N 1
ATOM 3076 C CA . SER A 1 383 ? 0.498 -10.128 -36.214 1.00 71.56 383 SER A CA 1
ATOM 3077 C C . SER A 1 383 ? 1.272 -9.855 -37.512 1.00 71.56 383 SER A C 1
ATOM 3079 O O . SER A 1 383 ? 2.499 -9.947 -37.579 1.00 71.56 383 SER A O 1
ATOM 3081 N N . TRP A 1 384 ? 0.554 -9.534 -38.591 1.00 68.75 384 TRP A N 1
ATOM 3082 C CA . TRP A 1 384 ? 1.171 -9.304 -39.903 1.00 68.75 384 TRP A CA 1
ATOM 3083 C C . TRP A 1 384 ? 2.101 -8.079 -39.926 1.00 68.75 384 TRP A C 1
ATOM 3085 O O . TRP A 1 384 ? 3.124 -8.110 -40.610 1.00 68.75 384 TRP A O 1
ATOM 3095 N N . THR A 1 385 ? 1.789 -7.035 -39.149 1.00 67.94 385 THR A N 1
ATOM 3096 C CA . THR A 1 385 ? 2.640 -5.846 -38.985 1.00 67.94 385 THR A CA 1
ATOM 3097 C C . THR A 1 385 ? 3.932 -6.191 -38.251 1.00 67.94 385 THR A C 1
ATOM 3099 O O . THR A 1 385 ? 5.001 -5.996 -38.821 1.00 67.94 385 THR A O 1
ATOM 3102 N N . GLU A 1 386 ? 3.856 -6.818 -37.071 1.00 67.12 386 GLU A N 1
ATOM 3103 C CA . GLU A 1 386 ? 5.035 -7.256 -36.300 1.00 67.12 386 GLU A CA 1
ATOM 3104 C C . GLU A 1 386 ? 5.962 -8.168 -37.119 1.00 67.12 386 GLU A C 1
ATOM 3106 O O . GLU A 1 386 ? 7.181 -8.014 -37.078 1.00 67.12 386 GLU A O 1
ATOM 3111 N N . ARG A 1 387 ? 5.408 -9.098 -37.915 1.00 71.12 387 ARG A N 1
ATOM 3112 C CA . ARG A 1 387 ? 6.212 -9.945 -38.816 1.00 71.12 387 ARG A CA 1
ATOM 3113 C C . ARG A 1 387 ? 6.914 -9.134 -39.896 1.00 71.12 387 ARG A C 1
ATOM 3115 O O . ARG A 1 387 ? 8.100 -9.343 -40.133 1.00 71.12 387 ARG A O 1
ATOM 3122 N N . ARG A 1 388 ? 6.190 -8.230 -40.564 1.00 73.44 388 ARG A N 1
ATOM 3123 C CA . ARG A 1 388 ? 6.744 -7.374 -41.622 1.00 73.44 388 ARG A CA 1
ATOM 3124 C C . ARG A 1 388 ? 7.858 -6.480 -41.074 1.00 73.44 388 ARG A C 1
ATOM 3126 O O . ARG A 1 388 ? 8.895 -6.361 -41.719 1.00 73.44 388 ARG A O 1
ATOM 3133 N N . ALA A 1 389 ? 7.653 -5.923 -39.884 1.00 66.38 389 ALA A N 1
ATOM 3134 C CA . ALA A 1 389 ? 8.613 -5.107 -39.160 1.00 66.38 389 ALA A CA 1
ATOM 3135 C C . ALA A 1 389 ? 9.860 -5.917 -38.746 1.00 66.38 389 ALA A C 1
ATOM 3137 O O . ALA A 1 389 ? 10.985 -5.550 -39.086 1.00 66.38 389 ALA A O 1
ATOM 3138 N N . ALA A 1 390 ? 9.686 -7.074 -38.099 1.00 68.31 390 ALA A N 1
ATOM 3139 C CA . ALA A 1 390 ? 10.799 -7.956 -37.739 1.00 68.31 390 ALA A CA 1
ATOM 3140 C C . ALA A 1 390 ? 11.639 -8.365 -38.964 1.00 68.31 390 ALA A C 1
ATOM 3142 O O . ALA A 1 390 ? 12.867 -8.312 -38.924 1.00 68.31 390 ALA A O 1
ATOM 3143 N N . VAL A 1 391 ? 10.984 -8.728 -40.074 1.00 74.12 391 VAL A N 1
ATOM 3144 C CA . VAL A 1 391 ? 11.661 -9.095 -41.326 1.00 74.12 391 VAL A CA 1
ATOM 3145 C C . VAL A 1 391 ? 12.385 -7.900 -41.952 1.00 74.12 391 VAL A C 1
ATOM 3147 O O . VAL A 1 391 ? 13.516 -8.076 -42.400 1.00 74.12 391 VAL A O 1
ATOM 3150 N N . SER A 1 392 ? 11.809 -6.691 -41.954 1.00 72.25 392 SER A N 1
ATOM 3151 C CA . SER A 1 392 ? 12.495 -5.520 -42.519 1.00 72.25 392 SER A CA 1
ATOM 3152 C C . SER A 1 392 ? 13.753 -5.162 -41.725 1.00 72.25 392 SER A C 1
ATOM 3154 O O . SER A 1 392 ? 14.809 -4.998 -42.326 1.00 72.25 392 SER A O 1
ATOM 3156 N N . THR A 1 393 ? 13.701 -5.146 -40.387 1.00 67.50 393 THR A N 1
ATOM 3157 C CA . THR A 1 393 ? 14.901 -4.851 -39.581 1.00 67.50 393 THR A CA 1
ATOM 3158 C C . THR A 1 393 ? 15.961 -5.955 -39.680 1.00 67.50 393 THR A C 1
ATOM 3160 O O . THR A 1 393 ? 17.151 -5.646 -39.645 1.00 67.50 393 THR A O 1
ATOM 3163 N N . LEU A 1 394 ? 15.575 -7.228 -39.845 1.00 71.69 394 LEU A N 1
ATOM 3164 C CA . LEU A 1 394 ? 16.530 -8.313 -40.119 1.00 71.69 394 LEU A CA 1
ATOM 3165 C C . LEU A 1 394 ? 17.210 -8.150 -41.488 1.00 71.69 394 LEU A C 1
ATOM 3167 O O . LEU A 1 394 ? 18.417 -8.364 -41.588 1.00 71.69 394 LEU A O 1
ATOM 3171 N N . ILE A 1 395 ? 16.466 -7.740 -42.522 1.00 72.19 395 ILE A N 1
ATOM 3172 C CA . ILE A 1 395 ? 17.027 -7.436 -43.846 1.00 72.19 395 ILE A CA 1
ATOM 3173 C C . ILE A 1 395 ? 17.992 -6.247 -43.750 1.00 72.19 395 ILE A C 1
ATOM 3175 O O . ILE A 1 395 ? 19.138 -6.382 -44.173 1.00 72.19 395 ILE A O 1
ATOM 3179 N N . ASP A 1 396 ? 17.590 -5.136 -43.125 1.00 69.12 396 ASP A N 1
ATOM 3180 C CA . ASP A 1 396 ? 18.442 -3.952 -42.935 1.00 69.12 396 ASP A CA 1
ATOM 3181 C C . ASP A 1 396 ? 19.732 -4.297 -42.165 1.00 69.12 396 ASP A C 1
ATOM 3183 O O . ASP A 1 396 ? 20.832 -3.924 -42.573 1.00 69.12 396 ASP A O 1
ATOM 3187 N N . ALA A 1 397 ? 19.621 -5.067 -41.074 1.00 65.88 397 ALA A N 1
ATOM 3188 C CA . ALA A 1 397 ? 20.753 -5.477 -40.239 1.00 65.88 397 ALA A CA 1
ATOM 3189 C C . ALA A 1 397 ? 21.779 -6.371 -40.963 1.00 65.88 397 ALA A C 1
ATOM 3191 O O . ALA A 1 397 ? 22.935 -6.422 -40.540 1.00 65.88 397 ALA A O 1
ATOM 3192 N N . ILE A 1 398 ? 21.378 -7.056 -42.041 1.00 68.12 398 ILE A N 1
ATOM 3193 C CA . ILE A 1 398 ? 22.264 -7.843 -42.914 1.00 68.12 398 ILE A CA 1
ATOM 3194 C C . ILE A 1 398 ? 22.762 -6.990 -44.093 1.00 68.12 398 ILE A C 1
ATOM 3196 O O . ILE A 1 398 ? 23.927 -7.089 -44.478 1.00 68.12 398 ILE A O 1
ATOM 3200 N N . HIS A 1 399 ? 21.907 -6.132 -44.651 1.00 72.31 399 HIS A N 1
ATOM 3201 C CA . HIS A 1 399 ? 22.197 -5.325 -45.833 1.00 72.31 399 HIS A CA 1
ATOM 3202 C C . HIS A 1 399 ? 23.267 -4.257 -45.566 1.00 72.31 399 HIS A C 1
ATOM 3204 O O . HIS A 1 399 ? 24.260 -4.209 -46.292 1.00 72.31 399 HIS A O 1
ATOM 3210 N N . THR A 1 400 ? 23.129 -3.452 -44.504 1.00 67.06 400 THR A N 1
ATOM 3211 C CA . THR A 1 400 ? 24.085 -2.377 -44.175 1.00 67.06 400 THR A CA 1
ATOM 3212 C C . THR A 1 400 ? 25.543 -2.869 -44.058 1.00 67.06 400 THR A C 1
ATOM 3214 O O . THR A 1 400 ? 26.400 -2.322 -44.758 1.00 67.06 400 THR A O 1
ATOM 3217 N N . PRO A 1 401 ? 25.880 -3.911 -43.261 1.00 64.44 401 PRO A N 1
ATOM 3218 C CA . PRO A 1 401 ? 27.260 -4.399 -43.184 1.00 64.44 401 PRO A CA 1
ATOM 3219 C C . PRO A 1 401 ? 27.732 -5.097 -44.469 1.00 64.44 401 PRO A C 1
ATOM 3221 O O . PRO A 1 401 ? 28.922 -5.051 -44.774 1.00 64.44 401 PRO A O 1
ATOM 3224 N N . LEU A 1 402 ? 26.834 -5.719 -45.243 1.00 64.81 402 LEU A N 1
ATOM 3225 C CA . LEU A 1 402 ? 27.192 -6.386 -46.497 1.00 64.81 402 LEU A CA 1
ATOM 3226 C C . LEU A 1 402 ? 27.538 -5.379 -47.606 1.00 64.81 402 LEU A C 1
ATOM 3228 O O . LEU A 1 402 ? 28.522 -5.581 -48.316 1.00 64.81 402 LEU A O 1
ATOM 3232 N N . VAL A 1 403 ? 26.802 -4.267 -47.712 1.00 71.88 403 VAL A N 1
ATOM 3233 C CA . VAL A 1 403 ? 27.147 -3.154 -48.615 1.00 71.88 403 VAL A CA 1
ATOM 3234 C C . VAL A 1 403 ? 28.480 -2.526 -48.203 1.00 71.88 403 VAL A C 1
ATOM 3236 O O . VAL A 1 403 ? 29.376 -2.413 -49.039 1.00 71.88 403 VAL A O 1
ATOM 3239 N N . ALA A 1 404 ? 28.670 -2.224 -46.913 1.00 66.88 404 ALA A N 1
ATOM 3240 C CA . ALA A 1 404 ? 29.932 -1.677 -46.407 1.00 66.88 404 ALA A CA 1
ATOM 3241 C C . ALA A 1 404 ? 31.135 -2.605 -46.681 1.00 66.88 404 ALA A C 1
ATOM 3243 O O . ALA A 1 404 ? 32.209 -2.135 -47.058 1.00 66.88 404 ALA A O 1
ATOM 3244 N N . ALA A 1 405 ? 30.957 -3.926 -46.565 1.00 67.00 405 ALA A N 1
ATOM 3245 C CA . ALA A 1 405 ? 31.986 -4.914 -46.892 1.00 67.00 405 ALA A CA 1
ATOM 3246 C C . ALA A 1 405 ? 32.276 -5.032 -48.402 1.00 67.00 405 ALA A C 1
ATOM 3248 O O . ALA A 1 405 ? 33.382 -5.421 -48.777 1.00 67.00 405 ALA A O 1
ATOM 3249 N N . ILE A 1 406 ? 31.318 -4.700 -49.275 1.00 69.12 406 ILE A N 1
ATOM 3250 C CA . ILE A 1 406 ? 31.520 -4.653 -50.731 1.00 69.12 406 ILE A CA 1
ATOM 3251 C C . ILE A 1 406 ? 32.231 -3.355 -51.139 1.00 69.12 406 ILE A C 1
ATOM 3253 O O . ILE A 1 406 ? 33.188 -3.401 -51.911 1.00 69.12 406 ILE A O 1
ATOM 3257 N N . GLU A 1 407 ? 31.820 -2.206 -50.598 1.00 68.62 407 GLU A N 1
ATOM 3258 C CA . GLU A 1 407 ? 32.446 -0.908 -50.887 1.00 68.62 407 GLU A CA 1
ATOM 3259 C C . GLU A 1 407 ? 33.861 -0.800 -50.301 1.00 68.62 407 GLU A C 1
ATOM 3261 O O . GLU A 1 407 ? 34.777 -0.336 -50.981 1.00 68.62 407 GLU A O 1
ATOM 3266 N N . GLY A 1 408 ? 34.081 -1.320 -49.089 1.00 57.25 408 GLY A N 1
ATOM 3267 C CA . GLY A 1 408 ? 35.403 -1.425 -48.461 1.00 57.25 408 GLY A CA 1
ATOM 3268 C C . GLY A 1 408 ? 36.367 -2.391 -49.162 1.00 57.25 408 GLY A C 1
ATOM 3269 O O . GLY A 1 408 ? 37.553 -2.395 -48.852 1.00 57.25 408 GLY A O 1
ATOM 3270 N N . ARG A 1 409 ? 35.880 -3.187 -50.125 1.00 52.50 409 ARG A N 1
ATOM 3271 C CA . ARG A 1 409 ? 36.676 -4.068 -51.001 1.00 52.50 409 ARG A CA 1
ATOM 3272 C C . ARG A 1 409 ? 36.907 -3.472 -52.397 1.00 52.50 409 ARG A C 1
ATOM 3274 O O . ARG A 1 409 ? 37.406 -4.159 -53.286 1.00 52.50 409 ARG A O 1
ATOM 3281 N N . ARG A 1 410 ? 36.473 -2.224 -52.600 1.00 51.91 410 ARG A N 1
ATOM 3282 C CA . ARG A 1 410 ? 36.504 -1.468 -53.863 1.00 51.91 410 ARG A CA 1
ATOM 3283 C C . ARG A 1 410 ? 37.383 -0.209 -53.776 1.00 51.91 410 ARG A C 1
ATOM 3285 O O . ARG A 1 410 ? 37.407 0.577 -54.721 1.00 51.91 410 ARG A O 1
ATOM 3292 N N . ARG A 1 411 ? 38.064 -0.032 -52.641 1.00 44.75 411 ARG A N 1
ATOM 3293 C CA . ARG A 1 411 ? 39.149 0.919 -52.375 1.00 44.75 411 ARG A CA 1
ATOM 3294 C C . ARG A 1 411 ? 40.437 0.128 -52.142 1.00 44.75 411 ARG A C 1
ATOM 3296 O O . ARG A 1 411 ? 41.502 0.705 -52.429 1.00 44.75 411 ARG A O 1
#